Protein 5DWD (pdb70)

Sequence (438 aa):
VKLSGPMLPAVSGAAKSLVVLLHGYGSDGRDLIALGQFWRDSFPDTMFVAPNAPHVCGGNPFGYEWFPLDLERDRTLARLAGAETAHPVLDAFLADLWAQTGLGPADTILVGFSQGAMMALYTGLRLPEPLKAIIAFSGLIVAPEKLEAEIASKPPVLLIHGDLDDVVPVIGSETALPKLIDLGIDARLHISQGSGHTIAQDGLDTATAFLREILGLVPRTEPVKLSGPMLPAVSGAAKSLVVLLHGYGSDGRDLIALGQFWRDSFPDTMFVAPNAPHVCGGNPFGYEWFPLDLERDRTLARLAGAETAHPVLDAFLADLWAQTGLGPADTILVGFSQGAMMALYTGLRLPEPLKAIIAFSGLIVAPEKLEAEIASKPPVLLIHGDLDDVVPVIGSETALPKLIDLGIDARLHISQGSGHTIAQDGLDTATAFLREIL

InterPro domains:
  IPR003140 Phospholipase/carboxylesterase/thioesterase [PF02230] (18-217)
  IPR029058 Alpha/Beta hydrolase fold [G3DSA:3.40.50.1820] (1-219)
  IPR029058 Alpha/Beta hydrolase fold [SSF53474] (16-218)
  IPR050565 Acyl-protein thioesterase 1-2/Carboxylesterase-like [PTHR10655] (17-217)

CATH classification: 3.40.50.1820

Structure (mmCIF, N/CA/C/O backbone):
data_5DWD
#
_entry.id   5DWD
#
_cell.length_a   41.772
_cell.length_b   73.398
_cell.length_c   66.403
_cell.angle_alpha   90.00
_cell.angle_beta   102.37
_cell.angle_gamma   90.00
#
_symmetry.space_group_name_H-M   'P 1 21 1'
#
loop_
_entity.id
_entity.type
_entity.pdbx_description
1 polymer Esterase
2 non-polymer 2-(2-{2-[2-(2-METHOXY-ETHOXY)-ETHOXY]-ETHOXY}-ETHOXY)-ETHANOL
3 non-polymer GLYCEROL
4 water water
#
loop_
_atom_site.group_PDB
_atom_site.id
_atom_site.type_symbol
_atom_site.label_atom_id
_atom_site.label_alt_id
_atom_site.label_comp_id
_atom_site.label_asym_id
_atom_site.label_entity_id
_atom_site.label_seq_id
_atom_site.pdbx_PDB_ins_code
_atom_site.Cartn_x
_atom_site.Cartn_y
_atom_site.Cartn_z
_atom_site.occupancy
_atom_site.B_iso_or_equiv
_atom_site.auth_seq_id
_atom_site.auth_comp_id
_atom_site.auth_asym_id
_atom_site.auth_atom_id
_atom_site.pdbx_PDB_model_num
ATOM 1 N N . VAL A 1 26 ? 29.852 -5.432 -2.909 1.00 46.96 5 VAL A N 1
ATOM 2 C CA . VAL A 1 26 ? 29.630 -6.516 -1.877 1.00 50.91 5 VAL A CA 1
ATOM 3 C C . VAL A 1 26 ? 28.231 -7.151 -1.955 1.00 49.99 5 VAL A C 1
ATOM 4 O O . VAL A 1 26 ? 27.221 -6.410 -2.045 1.00 48.74 5 VAL A O 1
ATOM 6 N N . LYS A 1 27 ? 28.173 -8.492 -1.901 1.00 44.81 6 LYS A N 1
ATOM 7 C CA . LYS A 1 27 ? 26.900 -9.237 -1.924 1.00 42.50 6 LYS A CA 1
ATOM 8 C C . LYS A 1 27 ? 26.037 -9.030 -0.659 1.00 39.15 6 LYS A C 1
ATOM 9 O O . LYS A 1 27 ? 26.517 -9.211 0.434 1.00 36.49 6 LYS A O 1
ATOM 11 N N . LEU A 1 28 ? 24.762 -8.676 -0.798 1.00 29.88 7 LEU A N 1
ATOM 12 C CA . LEU A 1 28 ? 23.899 -8.609 0.352 1.00 26.86 7 LEU A CA 1
ATOM 13 C C . LEU A 1 28 ? 23.225 -9.910 0.549 1.00 27.83 7 LEU A C 1
ATOM 14 O O . LEU A 1 28 ? 23.093 -10.660 -0.377 1.00 30.19 7 LEU A O 1
ATOM 19 N N . SER A 1 29 ? 22.881 -10.235 1.762 1.00 28.98 8 SER A N 1
ATOM 20 C CA . SER A 1 29 ? 21.995 -11.313 1.970 1.00 32.67 8 SER A CA 1
ATOM 21 C C . SER A 1 29 ? 21.110 -11.027 3.149 1.00 27.67 8 SER A C 1
ATOM 22 O O . SER A 1 29 ? 21.242 -10.007 3.867 1.00 25.00 8 SER A O 1
ATOM 25 N N . GLY A 1 30 ? 20.130 -11.874 3.313 1.00 27.17 9 GLY A N 1
ATOM 26 C CA . GLY A 1 30 ? 19.182 -11.718 4.409 1.00 24.93 9 GLY A CA 1
ATOM 27 C C . GLY A 1 30 ? 18.067 -12.714 4.286 1.00 24.16 9 GLY A C 1
ATOM 28 O O . GLY A 1 30 ? 18.062 -13.480 3.329 1.00 27.57 9 GLY A O 1
ATOM 29 N N . PRO A 1 31 ? 17.124 -12.712 5.224 1.00 22.33 10 PRO A N 1
ATOM 30 C CA . PRO A 1 31 ? 16.027 -13.676 5.136 1.00 21.82 10 PRO A CA 1
ATOM 31 C C . PRO A 1 31 ? 15.137 -13.568 3.940 1.00 23.72 10 PRO A C 1
ATOM 32 O O . PRO A 1 31 ? 14.986 -12.543 3.316 1.00 22.32 10 PRO A O 1
ATOM 36 N N . MET A 1 32 ? 14.633 -14.723 3.543 1.00 24.47 11 MET A N 1
ATOM 37 C CA . MET A 1 32 ? 13.743 -14.753 2.460 1.00 25.87 11 MET A CA 1
ATOM 38 C C . MET A 1 32 ? 12.644 -15.774 2.762 1.00 28.15 11 MET A C 1
ATOM 39 O O . MET A 1 32 ? 12.827 -16.737 3.577 1.00 29.14 11 MET A O 1
ATOM 44 N N . LEU A 1 33 ? 11.512 -15.545 2.114 1.00 24.35 12 LEU A N 1
ATOM 45 C CA . LEU A 1 33 ? 10.327 -16.405 2.174 1.00 21.98 12 LEU A CA 1
ATOM 46 C C . LEU A 1 33 ? 9.982 -16.785 0.729 1.00 23.88 12 LEU A C 1
ATOM 47 O O . LEU A 1 33 ? 9.607 -15.969 -0.093 1.00 22.07 12 LEU A O 1
ATOM 52 N N . PRO A 1 34 ? 10.072 -18.095 0.406 1.00 23.77 13 PRO A N 1
ATOM 53 C CA . PRO A 1 34 ? 9.711 -18.457 -0.957 1.00 24.31 13 PRO A CA 1
ATOM 54 C C . PRO A 1 34 ? 8.197 -18.341 -1.212 1.00 19.87 13 PRO A C 1
ATOM 55 O O . PRO A 1 34 ? 7.458 -18.302 -0.259 1.00 23.70 13 PRO A O 1
ATOM 59 N N . ALA A 1 35 ? 7.802 -18.277 -2.477 1.00 22.73 14 ALA A N 1
ATOM 60 C CA . ALA A 1 35 ? 6.398 -18.157 -2.793 1.00 22.90 14 ALA A CA 1
ATOM 61 C C . ALA A 1 35 ? 5.651 -19.397 -2.197 1.00 27.33 14 ALA A C 1
ATOM 62 O O . ALA A 1 35 ? 6.198 -20.516 -2.207 1.00 29.67 14 ALA A O 1
ATOM 64 N N . VAL A 1 36 ? 4.456 -19.164 -1.698 1.00 25.08 15 VAL A N 1
ATOM 65 C CA . VAL A 1 36 ? 3.638 -20.230 -1.070 1.00 29.55 15 VAL A CA 1
ATOM 66 C C . VAL A 1 36 ? 3.435 -21.362 -2.097 1.00 33.18 15 VAL A C 1
ATOM 67 O O . VAL A 1 36 ? 3.416 -22.569 -1.740 1.00 35.14 15 VAL A O 1
ATOM 71 N N . SER A 1 37 ? 3.313 -20.963 -3.349 1.00 28.93 16 SER A N 1
ATOM 72 C CA . SER A 1 37 ? 3.055 -21.856 -4.480 1.00 32.59 16 SER A CA 1
ATOM 73 C C . SER A 1 37 ? 4.252 -22.503 -5.140 1.00 36.68 16 SER A C 1
ATOM 74 O O . SER A 1 37 ? 4.102 -23.097 -6.213 1.00 38.94 16 SER A O 1
ATOM 77 N N . GLY A 1 38 ? 5.444 -22.276 -4.604 1.00 33.83 17 GLY A N 1
ATOM 78 C CA . GL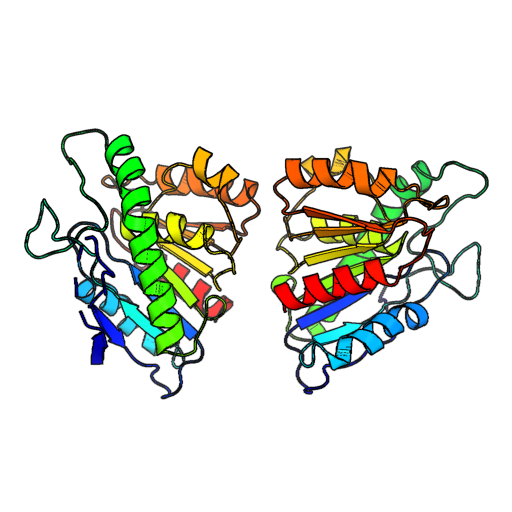Y A 1 38 ? 6.603 -22.990 -5.039 1.00 34.10 17 GLY A CA 1
ATOM 79 C C . GLY A 1 38 ? 7.287 -22.471 -6.258 1.00 34.80 17 GLY A C 1
ATOM 80 O O . GLY A 1 38 ? 8.323 -22.951 -6.587 1.00 46.41 17 GLY A O 1
ATOM 81 N N . ALA A 1 39 ? 6.727 -21.501 -6.958 1.00 38.63 18 ALA A N 1
ATOM 82 C CA . ALA A 1 39 ? 7.330 -20.984 -8.184 1.00 40.91 18 ALA A CA 1
ATOM 83 C C . ALA A 1 39 ? 7.010 -19.498 -8.185 1.00 37.83 18 ALA A C 1
ATOM 84 O O . ALA A 1 39 ? 5.890 -19.139 -8.541 1.00 38.14 18 ALA A O 1
ATOM 86 N N . ALA A 1 40 ? 7.939 -18.629 -7.763 1.00 31.69 19 ALA A N 1
ATOM 87 C CA . ALA A 1 40 ? 7.549 -17.184 -7.731 1.00 26.85 19 ALA A CA 1
ATOM 88 C C . ALA A 1 40 ? 7.310 -16.601 -9.085 1.00 24.66 19 ALA A C 1
ATOM 89 O O . ALA A 1 40 ? 8.167 -16.749 -9.996 1.00 27.66 19 ALA A O 1
ATOM 91 N N . LYS A 1 41 ? 6.198 -15.869 -9.224 1.00 22.04 20 LYS A N 1
ATOM 92 C CA . LYS A 1 41 ? 5.884 -15.078 -10.357 1.00 24.28 20 LYS A CA 1
ATOM 93 C C . LYS A 1 41 ? 6.118 -13.571 -10.105 1.00 21.56 20 LYS A C 1
ATOM 94 O O . LYS A 1 41 ? 6.221 -12.780 -11.031 1.00 24.88 20 LYS A O 1
ATOM 100 N N . SER A 1 42 ? 6.275 -13.206 -8.839 1.00 21.81 21 SER A N 1
ATOM 101 C CA . SER A 1 42 ? 6.530 -11.791 -8.481 1.00 21.36 21 SER A CA 1
ATOM 102 C C . SER A 1 42 ? 7.482 -11.789 -7.278 1.00 17.81 21 SER A C 1
ATOM 103 O O . SER A 1 42 ? 7.626 -12.814 -6.579 1.00 18.68 21 SER A O 1
ATOM 106 N N . LEU A 1 43 ? 8.051 -10.616 -6.980 1.00 17.02 22 LEU A N 1
ATOM 107 C CA . LEU A 1 43 ? 9.060 -10.457 -5.948 1.00 16.78 22 LEU A CA 1
ATOM 108 C C . LEU A 1 43 ? 8.781 -9.149 -5.181 1.00 16.58 22 LEU A C 1
ATOM 109 O O . LEU A 1 43 ? 8.585 -8.079 -5.807 1.00 18.22 22 LEU A O 1
ATOM 114 N N . VAL A 1 44 ? 8.856 -9.238 -3.864 1.00 16.06 23 VAL A N 1
ATOM 115 C CA . VAL A 1 44 ? 8.782 -8.063 -3.007 1.00 16.86 23 VAL A CA 1
ATOM 116 C C . VAL A 1 44 ? 10.117 -8.042 -2.247 1.00 16.78 23 VAL A C 1
ATOM 117 O O . VAL A 1 44 ? 10.445 -8.997 -1.498 1.00 16.47 23 VAL A O 1
ATOM 121 N N . VAL A 1 45 ? 10.871 -6.926 -2.429 1.00 16.59 24 VAL A N 1
ATOM 122 C CA . VAL A 1 45 ? 12.113 -6.716 -1.741 1.00 15.78 24 VAL A CA 1
ATOM 123 C C . VAL A 1 45 ? 11.887 -5.707 -0.640 1.00 17.45 24 VAL A C 1
ATOM 124 O O . VAL A 1 45 ? 11.433 -4.612 -0.954 1.00 16.96 24 VAL A O 1
ATOM 128 N N . LEU A 1 46 ? 12.140 -6.100 0.603 1.00 16.31 25 LEU A N 1
ATOM 129 C CA . LEU A 1 46 ? 11.838 -5.268 1.768 1.00 15.90 25 LEU A CA 1
ATOM 130 C C . LEU A 1 46 ? 13.168 -4.664 2.296 1.00 16.67 25 LEU A C 1
ATOM 131 O O . LEU A 1 46 ? 14.093 -5.409 2.552 1.00 17.88 25 LEU A O 1
ATOM 136 N N . LEU A 1 47 ? 13.225 -3.325 2.485 1.00 13.77 26 LEU A N 1
ATOM 137 C CA . LEU A 1 47 ? 14.487 -2.626 2.854 1.00 14.07 26 LEU A CA 1
ATOM 138 C C . LEU A 1 47 ? 14.316 -1.954 4.186 1.00 13.14 26 LEU A C 1
ATOM 139 O O . LEU A 1 47 ? 13.460 -1.023 4.320 1.00 13.30 26 LEU A O 1
ATOM 144 N N . HIS A 1 48 ? 15.090 -2.393 5.159 1.00 12.94 27 HIS A N 1
ATOM 145 C CA . HIS A 1 48 ? 14.962 -1.998 6.553 1.00 14.47 27 HIS A CA 1
ATOM 146 C C . HIS A 1 48 ? 15.523 -0.590 6.746 1.00 13.94 27 HIS A C 1
ATOM 147 O O . HIS A 1 48 ? 16.266 -0.031 5.912 1.00 15.07 27 HIS A O 1
ATOM 154 N N . GLY A 1 49 ? 15.237 -0.041 7.922 1.00 14.71 28 GLY A N 1
ATOM 155 C CA . GLY A 1 49 ? 15.752 1.258 8.268 1.00 14.00 28 GLY A CA 1
ATOM 156 C C . GLY A 1 49 ? 17.028 1.253 9.088 1.00 13.21 28 GLY A C 1
ATOM 157 O O . GLY A 1 49 ? 17.596 0.213 9.348 1.00 14.08 28 GLY A O 1
ATOM 158 N N . TYR A 1 50 ? 17.550 2.425 9.372 1.00 13.02 29 TYR A N 1
ATOM 159 C CA . TYR A 1 50 ? 18.795 2.564 10.127 1.00 15.64 29 TYR A CA 1
ATOM 160 C C . TYR A 1 50 ? 18.717 1.891 11.503 1.00 13.40 29 TYR A C 1
ATOM 161 O O . TYR A 1 50 ? 17.808 2.151 12.286 1.00 15.25 29 TYR A O 1
ATOM 170 N N . GLY A 1 51 ? 19.677 0.987 11.744 1.00 13.37 30 GLY A N 1
ATOM 171 C CA . GLY A 1 51 ? 19.739 0.243 12.959 1.00 13.80 30 GLY A CA 1
ATOM 172 C C . GLY A 1 51 ? 18.902 -0.998 13.075 1.00 12.73 30 GLY A C 1
ATOM 173 O O . GLY A 1 51 ? 18.893 -1.625 14.117 1.00 15.11 30 GLY A O 1
ATOM 174 N N . SER A 1 52 ? 18.151 -1.310 12.020 1.00 12.83 31 SER A N 1
ATOM 175 C CA . SER A 1 52 ? 17.305 -2.500 11.911 1.00 15.15 31 SER A CA 1
ATOM 176 C C . SER A 1 52 ? 18.014 -3.556 11.111 1.00 15.99 31 SER A C 1
ATOM 177 O O . SER A 1 52 ? 19.218 -3.507 10.980 1.00 16.54 31 SER A O 1
ATOM 180 N N . ASP A 1 53 ? 17.293 -4.551 10.617 1.00 16.77 32 ASP A N 1
ATOM 181 C CA . ASP A 1 53 ? 17.906 -5.622 9.858 1.00 15.52 32 ASP A CA 1
ATOM 182 C C . ASP A 1 53 ? 16.820 -6.310 9.026 1.00 15.33 32 ASP A C 1
ATOM 183 O O . ASP A 1 53 ? 15.635 -5.943 9.129 1.00 16.08 32 ASP A O 1
ATOM 188 N N . GLY A 1 54 ? 17.243 -7.261 8.199 1.00 16.51 33 GLY A N 1
ATOM 189 C CA . GLY A 1 54 ? 16.269 -7.955 7.368 1.00 15.50 33 GLY A CA 1
ATOM 190 C C . GLY A 1 54 ? 15.307 -8.817 8.145 1.00 16.27 33 GLY A C 1
ATOM 191 O O . GLY A 1 54 ? 14.175 -8.955 7.744 1.00 17.32 33 GLY A O 1
ATOM 192 N N . ARG A 1 55 ? 15.731 -9.392 9.269 1.00 17.00 34 ARG A N 1
ATOM 193 C CA . ARG A 1 55 ? 14.852 -10.206 10.097 1.00 20.51 34 ARG A CA 1
ATOM 194 C C . ARG A 1 55 ? 13.685 -9.394 10.560 1.00 18.46 34 ARG A C 1
ATOM 195 O O . ARG A 1 55 ? 12.534 -9.882 10.602 1.00 19.88 34 ARG A O 1
ATOM 203 N N . ASP A 1 56 ? 13.898 -8.101 10.844 1.00 16.86 35 ASP A N 1
ATOM 204 C CA . ASP A 1 56 ? 12.790 -7.267 11.259 1.00 16.92 35 ASP A CA 1
ATOM 205 C C . ASP A 1 56 ? 11.739 -7.139 10.132 1.00 19.07 35 ASP A C 1
ATOM 206 O O . ASP A 1 56 ? 10.560 -7.206 10.375 1.00 21.58 35 ASP A O 1
ATOM 211 N N . LEU A 1 57 ? 12.210 -6.898 8.938 1.00 17.52 36 LEU A N 1
ATOM 212 C CA . LEU A 1 57 ? 11.326 -6.547 7.808 1.00 19.92 36 LEU A CA 1
ATOM 213 C C . LEU A 1 57 ? 10.658 -7.742 7.209 1.00 22.71 36 LEU A C 1
ATOM 214 O O . LEU A 1 57 ? 9.582 -7.589 6.585 1.00 23.96 36 LEU A O 1
ATOM 219 N N . ILE A 1 58 ? 11.289 -8.918 7.348 1.00 22.08 37 ILE A N 1
ATOM 220 C CA . ILE A 1 58 ? 10.705 -10.127 6.730 1.00 23.10 37 ILE A CA 1
ATOM 221 C C . ILE A 1 58 ? 9.364 -10.469 7.442 1.00 27.43 37 ILE A C 1
ATOM 222 O O . ILE A 1 58 ? 8.494 -11.211 6.828 1.00 25.15 37 ILE A O 1
ATOM 227 N N . ALA A 1 59 ? 9.092 -9.905 8.636 1.00 25.19 38 ALA A N 1
ATOM 228 C CA . ALA A 1 59 ? 7.743 -10.019 9.243 1.00 26.26 38 ALA A CA 1
ATOM 229 C C . ALA A 1 59 ? 6.605 -9.411 8.404 1.00 24.44 38 ALA A C 1
ATOM 230 O O . ALA A 1 59 ? 5.493 -9.879 8.451 1.00 25.43 38 ALA A O 1
ATOM 232 N N . LEU A 1 60 ? 6.888 -8.377 7.632 1.00 24.25 39 LEU A N 1
ATOM 233 C CA . LEU A 1 60 ? 5.908 -7.865 6.705 1.00 24.15 39 LEU A CA 1
ATOM 234 C C . LEU A 1 60 ? 5.645 -8.941 5.641 1.00 23.50 39 LEU A C 1
ATOM 235 O O . LEU A 1 60 ? 4.510 -9.120 5.162 1.00 24.23 39 LEU A O 1
ATOM 240 N N . GLY A 1 61 ? 6.689 -9.607 5.200 1.00 21.54 40 GLY A N 1
ATOM 241 C CA . GLY A 1 61 ? 6.595 -10.665 4.266 1.00 23.86 40 GLY A CA 1
ATOM 242 C C . GLY A 1 61 ? 5.771 -11.818 4.793 1.00 24.27 40 GLY A C 1
ATOM 243 O O . GLY A 1 61 ? 4.939 -12.344 4.047 1.00 27.12 40 GLY A O 1
ATOM 244 N N . GLN A 1 62 ? 6.000 -12.203 6.042 1.00 23.68 41 GLN A N 1
ATOM 245 C CA . GLN A 1 62 ? 5.231 -13.257 6.680 1.00 28.24 41 GLN A CA 1
ATOM 246 C C . GLN A 1 62 ? 3.755 -12.880 6.700 1.00 31.19 41 GLN A C 1
ATOM 247 O O . GLN A 1 62 ? 2.877 -13.768 6.593 1.00 34.75 41 GLN A O 1
ATOM 253 N N . PHE A 1 63 ? 3.468 -11.603 6.915 1.00 26.36 42 PHE A N 1
ATOM 254 C CA . PHE A 1 63 ? 2.071 -11.070 6.984 1.00 29.03 42 PHE A CA 1
ATOM 255 C C . PHE A 1 63 ? 1.382 -11.157 5.618 1.00 28.90 42 PHE A C 1
ATOM 256 O O . PHE A 1 63 ? 0.245 -11.630 5.451 1.00 34.89 42 PHE A O 1
ATOM 264 N N . TRP A 1 64 ? 2.076 -10.702 4.607 1.00 23.06 43 TRP A N 1
ATOM 265 C CA . TRP A 1 64 ? 1.537 -10.659 3.252 1.00 23.86 43 TRP A CA 1
ATOM 266 C C . TRP A 1 64 ? 1.523 -12.024 2.513 1.00 24.11 43 TRP A C 1
ATOM 267 O O . TRP A 1 64 ? 0.780 -12.172 1.551 1.00 26.33 43 TRP A O 1
ATOM 278 N N . ARG A 1 65 ? 2.412 -12.948 2.852 1.00 24.02 44 ARG A N 1
ATOM 279 C CA . ARG A 1 65 ? 2.593 -14.136 1.986 1.00 26.46 44 ARG A CA 1
ATOM 280 C C . ARG A 1 65 ? 1.305 -14.962 1.844 1.00 25.07 44 ARG A C 1
ATOM 281 O O . ARG A 1 65 ? 1.082 -15.501 0.757 1.00 24.75 44 ARG A O 1
ATOM 289 N N . ASP A 1 66 ? 0.491 -14.958 2.906 1.00 28.55 45 ASP A N 1
ATOM 290 C CA . ASP A 1 66 ? -0.838 -15.575 2.910 1.00 34.11 45 ASP A CA 1
ATOM 291 C C . ASP A 1 66 ? -1.765 -14.987 1.869 1.00 33.06 45 ASP A C 1
ATOM 292 O O . ASP A 1 66 ? -2.559 -15.722 1.285 1.00 38.78 45 ASP A O 1
ATOM 297 N N . SER A 1 67 ? -1.614 -13.705 1.570 1.00 26.16 46 SER A N 1
ATOM 298 C CA . SER A 1 67 ? -2.453 -13.083 0.608 1.00 22.87 46 SER A CA 1
ATOM 299 C C . SER A 1 67 ? -1.950 -13.144 -0.841 1.00 22.03 46 SER A C 1
ATOM 300 O O . SER A 1 67 ? -2.744 -12.957 -1.776 1.00 20.79 46 SER A O 1
ATOM 303 N N . PHE A 1 68 ? -0.642 -13.370 -1.058 1.00 19.42 47 PHE A N 1
ATOM 304 C CA . PHE A 1 68 ? 0.004 -13.224 -2.340 1.00 18.94 47 PHE A CA 1
ATOM 305 C C . PHE A 1 68 ? 0.832 -14.449 -2.531 1.00 22.77 47 PHE A C 1
ATOM 306 O O . PHE A 1 68 ? 2.028 -14.463 -2.399 1.00 22.11 47 PHE A O 1
ATOM 314 N N . PRO A 1 69 ? 0.159 -15.588 -2.819 1.00 22.89 48 PRO A N 1
ATOM 315 C CA . PRO A 1 69 ? 0.879 -16.858 -2.846 1.00 23.83 48 PRO A CA 1
ATOM 316 C C . PRO A 1 69 ? 1.857 -17.119 -3.915 1.00 22.61 48 PRO A C 1
ATOM 317 O O . PRO A 1 69 ? 2.600 -18.055 -3.747 1.00 25.97 48 PRO A O 1
ATOM 321 N N . ASP A 1 70 ? 1.940 -16.309 -4.947 1.00 21.51 49 ASP A N 1
ATOM 322 C CA . ASP A 1 70 ? 2.934 -16.430 -5.994 1.00 23.56 49 ASP A CA 1
ATOM 323 C C . ASP A 1 70 ? 4.079 -15.456 -5.843 1.00 20.96 49 ASP A C 1
ATOM 324 O O . ASP A 1 70 ? 4.901 -15.307 -6.745 1.00 24.24 49 ASP A O 1
ATOM 329 N N . THR A 1 71 ? 4.081 -14.774 -4.714 1.00 21.27 50 THR A N 1
ATOM 330 C CA . THR A 1 71 ? 5.117 -13.776 -4.433 1.00 20.50 50 THR A CA 1
ATOM 331 C C . THR A 1 71 ? 6.211 -14.298 -3.486 1.00 16.99 50 THR A C 1
ATOM 332 O O . THR A 1 71 ? 5.934 -14.836 -2.429 1.00 20.15 50 THR A O 1
ATOM 336 N N . MET A 1 72 ? 7.467 -14.091 -3.902 1.00 19.22 51 MET A N 1
ATOM 337 C CA . MET A 1 72 ? 8.652 -14.320 -3.030 1.00 18.81 51 MET A CA 1
ATOM 338 C C . MET A 1 72 ? 9.022 -12.998 -2.306 1.00 17.42 51 MET A C 1
ATOM 339 O O . MET A 1 72 ? 8.906 -11.965 -2.934 1.00 18.83 51 MET A O 1
ATOM 344 N N . PHE A 1 73 ? 9.419 -13.118 -1.031 1.00 18.59 52 PHE A N 1
ATOM 345 C CA . PHE A 1 73 ? 9.750 -11.935 -0.207 1.00 19.21 52 PHE A CA 1
ATOM 346 C C . PHE A 1 73 ? 11.173 -12.117 0.201 1.00 20.91 52 PHE A C 1
ATOM 347 O O . PHE A 1 73 ? 11.590 -13.210 0.608 1.00 21.92 52 PHE A O 1
ATOM 355 N N . VAL A 1 74 ? 11.922 -11.025 0.092 1.00 18.14 53 VAL A N 1
ATOM 356 C CA . VAL A 1 74 ? 13.335 -11.088 0.526 1.00 19.55 53 VAL A CA 1
ATOM 357 C C . VAL A 1 74 ? 13.670 -9.763 1.247 1.00 18.86 53 VAL A C 1
ATOM 358 O O . VAL A 1 74 ? 13.197 -8.706 0.791 1.00 16.71 53 VAL A O 1
ATOM 362 N N . ALA A 1 75 ? 14.430 -9.865 2.329 1.00 16.88 54 ALA A N 1
ATOM 363 C CA . ALA A 1 75 ? 14.733 -8.673 3.173 1.00 15.20 54 ALA A CA 1
ATOM 364 C C . ALA A 1 75 ? 16.254 -8.632 3.426 1.00 16.18 54 ALA A C 1
ATOM 365 O O . ALA A 1 75 ? 16.697 -9.222 4.388 1.00 17.52 54 ALA A O 1
ATOM 367 N N . PRO A 1 76 ? 17.022 -7.981 2.524 1.00 16.68 55 PRO A N 1
ATOM 368 C CA . PRO A 1 76 ? 18.502 -8.015 2.696 1.00 18.11 55 PRO A CA 1
ATOM 369 C C . PRO A 1 76 ? 18.888 -7.236 3.901 1.00 20.49 55 PRO A C 1
ATOM 370 O O . PRO A 1 76 ? 18.259 -6.177 4.187 1.00 18.30 55 PRO A O 1
ATOM 374 N N . ASN A 1 77 ? 19.973 -7.665 4.558 1.00 18.14 56 ASN A N 1
ATOM 375 C CA . ASN A 1 77 ? 20.613 -6.763 5.545 1.00 18.39 56 ASN A CA 1
ATOM 376 C C . ASN A 1 77 ? 21.437 -5.729 4.752 1.00 16.86 56 ASN A C 1
ATOM 377 O O . ASN A 1 77 ? 22.140 -6.022 3.701 1.00 19.91 56 ASN A O 1
ATOM 382 N N . ALA A 1 78 ? 21.397 -4.506 5.245 1.00 17.58 57 ALA A N 1
ATOM 383 C CA . ALA A 1 78 ? 22.126 -3.399 4.631 1.00 18.76 57 ALA A CA 1
ATOM 384 C C . ALA A 1 78 ? 23.629 -3.701 4.744 1.00 19.66 57 ALA A C 1
ATOM 385 O O . ALA A 1 78 ? 24.069 -4.533 5.588 1.00 20.71 57 ALA A O 1
ATOM 387 N N . PRO A 1 79 ? 24.413 -3.016 3.915 1.00 19.89 58 PRO A N 1
ATOM 388 C CA . PRO A 1 79 ? 25.785 -3.521 3.775 1.00 22.80 58 PRO A CA 1
ATOM 389 C C . PRO A 1 79 ? 26.764 -3.267 4.950 1.00 23.31 58 PRO A C 1
ATOM 390 O O . PRO A 1 79 ? 27.855 -3.856 4.985 1.00 28.18 58 PRO A O 1
ATOM 394 N N . HIS A 1 80 ? 26.433 -2.367 5.863 1.00 19.21 59 HIS A N 1
ATOM 395 C CA . HIS A 1 80 ? 27.391 -2.013 6.934 1.00 19.69 59 HIS A CA 1
ATOM 396 C C . HIS A 1 80 ? 26.781 -2.183 8.291 1.00 20.42 59 HIS A C 1
ATOM 397 O O . HIS A 1 80 ? 25.595 -1.919 8.432 1.00 18.41 59 HIS A O 1
ATOM 404 N N . VAL A 1 81 ? 27.601 -2.529 9.293 1.00 18.72 60 VAL A N 1
ATOM 405 C CA . VAL A 1 81 ? 27.135 -2.452 10.667 1.00 19.86 60 VAL A CA 1
ATOM 406 C C . VAL A 1 81 ? 26.700 -1.023 10.997 1.00 16.81 60 VAL A C 1
ATOM 407 O O . VAL A 1 81 ? 27.361 0.002 10.655 1.00 18.01 60 VAL A O 1
ATOM 411 N N . CYS A 1 82 ? 25.564 -0.879 11.665 1.00 14.99 61 CYS A N 1
ATOM 412 C CA . CYS A 1 82 ? 25.044 0.415 12.082 1.00 14.99 61 CYS A CA 1
ATOM 413 C C . CYS A 1 82 ? 25.948 1.089 13.169 1.00 15.14 61 CYS A C 1
ATOM 414 O O . CYS A 1 82 ? 26.163 0.520 14.244 1.00 15.67 61 CYS A O 1
ATOM 417 N N . GLY A 1 83 ? 26.437 2.300 12.849 1.00 16.13 62 GLY A N 1
ATOM 418 C CA . GLY A 1 83 ? 27.257 3.010 13.827 1.00 16.95 62 GLY A CA 1
ATOM 419 C C . GLY A 1 83 ? 26.655 3.195 15.196 1.00 16.86 62 GLY A C 1
ATOM 420 O O . GLY A 1 83 ? 27.378 3.169 16.204 1.00 20.24 62 GLY A O 1
ATOM 421 N N . GLY A 1 84 ? 25.343 3.426 15.254 1.00 16.01 63 GLY A N 1
ATOM 422 C CA . GLY A 1 84 ? 24.584 3.628 16.485 1.00 16.35 63 GLY A CA 1
ATOM 423 C C . GLY A 1 84 ? 24.041 2.384 17.169 1.00 16.25 63 GLY A C 1
ATOM 424 O O . GLY A 1 84 ? 23.654 2.471 18.328 1.00 20.06 63 GLY A O 1
ATOM 425 N N . ASN A 1 85 ? 23.988 1.258 16.463 1.00 16.12 64 ASN A N 1
ATOM 426 C CA . ASN A 1 85 ? 23.445 0.021 17.022 1.00 16.81 64 ASN A CA 1
ATOM 427 C C . ASN A 1 85 ? 24.224 -1.147 16.433 1.00 14.94 64 ASN A C 1
ATOM 428 O O . ASN A 1 85 ? 23.965 -1.583 15.295 1.00 15.91 64 ASN A O 1
ATOM 433 N N . PRO A 1 86 ? 25.220 -1.652 17.172 1.00 15.38 65 PRO A N 1
ATOM 434 C CA . PRO A 1 86 ? 26.076 -2.685 16.553 1.00 14.91 65 PRO A CA 1
ATOM 435 C C . PRO A 1 86 ? 25.371 -3.992 16.298 1.00 17.25 65 PRO A C 1
ATOM 436 O O . PRO A 1 86 ? 25.902 -4.840 15.608 1.00 18.26 65 PRO A O 1
ATOM 440 N N . PHE A 1 87 ? 24.121 -4.132 16.750 1.00 15.10 66 PHE A N 1
ATOM 441 C CA . PHE A 1 87 ? 23.367 -5.333 16.438 1.00 15.85 66 PHE A CA 1
ATOM 442 C C . PHE A 1 87 ? 22.561 -5.220 15.174 1.00 17.40 66 PHE A C 1
ATOM 443 O O . PHE A 1 87 ? 21.910 -6.207 14.774 1.00 20.98 66 PHE A O 1
ATOM 451 N N . GLY A 1 88 ? 22.551 -4.045 14.544 1.00 15.69 67 GLY A N 1
ATOM 452 C CA . GLY A 1 88 ? 21.840 -3.803 13.306 1.00 16.30 67 GLY A CA 1
ATOM 453 C C . GLY A 1 8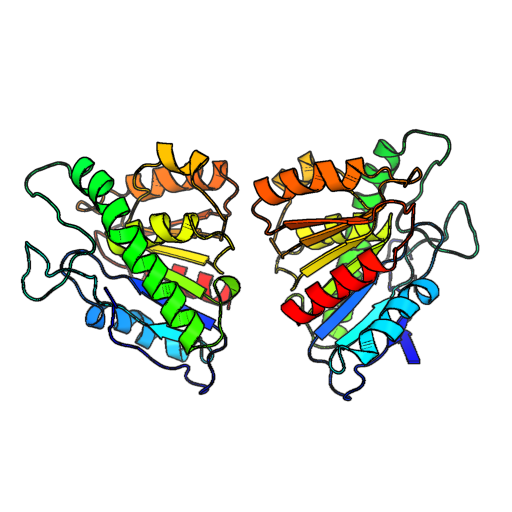8 ? 22.730 -3.216 12.216 1.00 15.58 67 GLY A C 1
ATOM 454 O O . GLY A 1 88 ? 23.958 -3.273 12.326 1.00 15.62 67 GLY A O 1
ATOM 455 N N . TYR A 1 89 ? 22.086 -2.775 11.122 1.00 14.17 68 TYR A N 1
ATOM 456 C CA . TYR A 1 89 ? 22.793 -2.412 9.923 1.00 15.02 68 TYR A CA 1
ATOM 457 C C . TYR A 1 89 ? 22.357 -1.038 9.456 1.00 16.64 68 TYR A C 1
ATOM 458 O O . TYR A 1 89 ? 21.326 -0.524 9.876 1.00 15.88 68 TYR A O 1
ATOM 467 N N . GLU A 1 90 ? 23.198 -0.451 8.627 1.00 15.72 69 GLU A N 1
ATOM 468 C CA . GLU A 1 90 ? 22.899 0.841 7.989 1.00 15.66 69 GLU A CA 1
ATOM 469 C C . GLU A 1 90 ? 23.166 0.769 6.487 1.00 16.81 69 GLU A C 1
ATOM 470 O O . GLU A 1 90 ? 24.137 0.121 6.038 1.00 16.44 69 GLU A O 1
ATOM 476 N N . TRP A 1 91 ? 22.327 1.434 5.694 1.00 16.93 70 TRP A N 1
ATOM 477 C CA . TRP A 1 91 ? 22.579 1.636 4.249 1.00 16.74 70 TRP A CA 1
ATOM 478 C C . TRP A 1 91 ? 23.710 2.630 4.072 1.00 17.39 70 TRP A C 1
ATOM 479 O O . TRP A 1 91 ? 24.563 2.474 3.175 1.00 20.40 70 TRP A O 1
ATOM 490 N N . PHE A 1 92 ? 23.751 3.587 4.967 1.00 17.94 71 PHE A N 1
ATOM 491 C CA . PHE A 1 92 ? 24.794 4.576 4.990 1.00 20.75 71 PHE A CA 1
ATOM 492 C C . PHE A 1 92 ? 24.863 5.233 6.347 1.00 21.26 71 PHE A C 1
ATOM 493 O O . PHE A 1 92 ? 23.919 5.129 7.162 1.00 18.40 71 PHE A O 1
ATOM 501 N N . PRO A 1 93 ? 26.025 5.828 6.658 1.00 18.83 72 PRO A N 1
ATOM 502 C CA . PRO A 1 93 ? 26.168 6.351 8.003 1.00 20.30 72 PRO A CA 1
ATOM 503 C C . PRO A 1 93 ? 25.454 7.671 8.256 1.00 21.73 72 PRO A C 1
ATOM 504 O O . PRO A 1 93 ? 25.164 8.410 7.335 1.00 24.35 72 PRO A O 1
ATOM 508 N N . LEU A 1 94 ? 25.141 7.899 9.511 1.00 22.36 73 LEU A N 1
ATOM 509 C CA . LEU A 1 94 ? 24.491 9.115 9.978 1.00 22.64 73 LEU A CA 1
ATOM 510 C C . LEU A 1 94 ? 25.248 9.754 11.150 1.00 26.25 73 LEU A C 1
ATOM 511 O O . LEU A 1 94 ? 25.799 9.054 11.981 1.00 25.39 73 LEU A O 1
ATOM 516 N N . ASP A 1 95 ? 25.212 11.090 11.210 1.00 29.99 74 ASP A N 1
ATOM 517 C CA . ASP A 1 95 ? 25.704 11.860 12.361 1.00 29.07 74 ASP A CA 1
ATOM 518 C C . ASP A 1 95 ? 24.516 12.341 13.172 1.00 29.67 74 ASP A C 1
ATOM 519 O O . ASP A 1 95 ? 23.568 12.895 12.657 1.00 27.99 74 ASP A O 1
ATOM 524 N N . LEU A 1 96 ? 24.595 12.137 14.480 1.00 40.48 75 LEU A N 1
ATOM 525 C CA . LEU A 1 96 ? 23.595 12.637 15.447 1.00 42.96 75 LEU A CA 1
ATOM 526 C C . LEU A 1 96 ? 23.743 14.090 15.929 1.00 40.49 75 LEU A C 1
ATOM 527 O O . LEU A 1 96 ? 24.786 14.751 15.764 1.00 40.24 75 LEU A O 1
ATOM 532 N N . GLU A 1 97 ? 22.657 14.568 16.527 1.00 37.95 76 GLU A N 1
ATOM 533 C CA . GLU A 1 97 ? 22.471 15.969 16.987 1.00 43.55 76 GLU A CA 1
ATOM 534 C C . GLU A 1 97 ? 22.636 16.969 15.833 1.00 44.86 76 GLU A C 1
ATOM 535 O O . GLU A 1 97 ? 23.053 18.118 16.021 1.00 60.46 76 GLU A O 1
ATOM 537 N N . ARG A 1 98 ? 22.265 16.515 14.641 1.00 44.81 77 ARG A N 1
ATOM 538 C CA . ARG A 1 98 ? 22.322 17.300 13.424 1.00 39.69 77 ARG A CA 1
ATOM 539 C C . ARG A 1 98 ? 21.060 16.985 12.676 1.00 38.76 77 ARG A C 1
ATOM 540 O O . ARG A 1 98 ? 20.556 15.857 12.784 1.00 39.44 77 ARG A O 1
ATOM 548 N N . ASP A 1 99 ? 20.565 17.996 11.956 1.00 34.85 78 ASP A N 1
ATOM 549 C CA . ASP A 1 99 ? 19.748 17.838 10.748 1.00 32.52 78 ASP A CA 1
ATOM 550 C C . ASP A 1 99 ? 20.533 16.946 9.811 1.00 34.56 78 ASP A C 1
ATOM 551 O O . ASP A 1 99 ? 21.690 17.215 9.526 1.00 31.40 78 ASP A O 1
ATOM 556 N N . ARG A 1 100 ? 19.921 15.849 9.335 1.00 27.16 79 ARG A N 1
ATOM 557 C CA . ARG A 1 100 ? 20.695 14.822 8.645 1.00 27.68 79 ARG A CA 1
ATOM 558 C C . ARG A 1 100 ? 20.717 14.948 7.123 1.00 27.79 79 ARG A C 1
ATOM 559 O O . ARG A 1 100 ? 21.149 14.022 6.377 1.00 24.12 79 ARG A O 1
ATOM 567 N N . THR A 1 101 ? 20.310 16.124 6.639 1.00 29.39 80 THR A N 1
ATOM 568 C CA . THR A 1 101 ? 20.213 16.358 5.186 1.00 30.05 80 THR A CA 1
ATOM 569 C C . THR A 1 101 ? 21.486 15.954 4.493 1.00 26.75 80 THR A C 1
ATOM 570 O O . THR A 1 101 ? 21.416 15.338 3.466 1.00 28.78 80 THR A O 1
ATOM 574 N N . LEU A 1 102 ? 22.667 16.323 5.008 1.00 27.39 81 LEU A N 1
ATOM 575 C CA . LEU A 1 102 ? 23.921 16.135 4.199 1.00 27.56 81 LEU A CA 1
ATOM 576 C C . LEU A 1 102 ? 24.420 14.708 4.227 1.00 27.10 81 LEU A C 1
ATOM 577 O O . LEU A 1 102 ? 24.960 14.211 3.232 1.00 29.70 81 LEU A O 1
ATOM 582 N N . ALA A 1 103 ? 24.208 14.036 5.364 1.00 27.66 82 ALA A N 1
ATOM 583 C CA . ALA A 1 103 ? 24.536 12.601 5.483 1.00 27.35 82 ALA A CA 1
ATOM 584 C C . ALA A 1 103 ? 23.719 11.782 4.490 1.00 25.36 82 ALA A C 1
ATOM 585 O O . ALA A 1 103 ? 24.254 10.888 3.874 1.00 25.18 82 ALA A O 1
ATOM 587 N N . ARG A 1 104 ? 22.453 12.164 4.291 1.00 26.19 83 ARG A N 1
ATOM 588 C CA . ARG A 1 104 ? 21.623 11.466 3.300 1.00 26.02 83 ARG A CA 1
ATOM 589 C C . ARG A 1 104 ? 22.155 11.629 1.907 1.00 29.55 83 ARG A C 1
ATOM 590 O O . ARG A 1 104 ? 22.226 10.674 1.142 1.00 27.54 83 ARG A O 1
ATOM 598 N N . LEU A 1 105 ? 22.502 12.870 1.556 1.00 30.11 84 LEU A N 1
ATOM 599 C CA . LEU A 1 105 ? 22.962 13.173 0.202 1.00 33.11 84 LEU A CA 1
ATOM 600 C C . LEU A 1 105 ? 24.144 12.351 -0.158 1.00 30.99 84 LEU A C 1
ATOM 601 O O . LEU A 1 105 ? 24.163 11.705 -1.193 1.00 35.20 84 LEU A O 1
ATOM 606 N N . ALA A 1 106 ? 25.153 12.383 0.725 1.00 29.79 85 ALA A N 1
ATOM 607 C CA . ALA A 1 106 ? 26.371 11.628 0.513 1.00 27.84 85 ALA A CA 1
ATOM 608 C C . ALA A 1 106 ? 26.126 10.138 0.496 1.00 30.60 85 ALA A C 1
ATOM 609 O O . ALA A 1 106 ? 26.665 9.342 -0.246 1.00 27.13 85 ALA A O 1
ATOM 611 N N . GLY A 1 107 ? 25.326 9.733 1.442 1.00 27.47 86 GLY A N 1
ATOM 612 C CA . GLY A 1 107 ? 25.200 8.316 1.613 1.00 26.48 86 GLY A CA 1
ATOM 613 C C . GLY A 1 107 ? 24.372 7.536 0.611 1.00 24.53 86 GLY A C 1
ATOM 614 O O . GLY A 1 107 ? 24.690 6.406 0.365 1.00 25.26 86 GLY A O 1
ATOM 615 N N . ALA A 1 108 ? 23.266 8.128 0.180 1.00 25.03 87 ALA A N 1
ATOM 616 C CA . ALA A 1 108 ? 22.424 7.473 -0.825 1.00 25.85 87 ALA A CA 1
ATOM 617 C C . ALA A 1 108 ? 23.253 7.087 -2.085 1.00 29.04 87 ALA A C 1
ATOM 618 O O . ALA A 1 108 ? 23.169 5.959 -2.514 1.00 26.25 87 ALA A O 1
ATOM 620 N N . GLU A 1 109 ? 24.186 7.942 -2.537 1.00 31.93 88 GLU A N 1
ATOM 621 C CA . GLU A 1 109 ? 24.993 7.559 -3.716 1.00 34.77 88 GLU A CA 1
ATOM 622 C C . GLU A 1 109 ? 26.001 6.479 -3.456 1.00 32.78 88 GLU A C 1
ATOM 623 O O . GLU A 1 109 ? 26.371 5.761 -4.370 1.00 32.44 88 GLU A O 1
ATOM 629 N N . THR A 1 110 ? 26.465 6.335 -2.206 1.00 31.50 89 THR A N 1
ATOM 630 C CA . THR A 1 110 ? 27.361 5.231 -1.869 1.00 29.05 89 THR A CA 1
ATOM 631 C C . THR A 1 110 ? 26.636 3.897 -1.772 1.00 31.30 89 THR A C 1
ATOM 632 O O . THR A 1 110 ? 27.162 2.877 -2.165 1.00 29.59 89 THR A O 1
ATOM 636 N N . ALA A 1 111 ? 25.413 3.910 -1.235 1.00 26.73 90 ALA A N 1
ATOM 637 C CA . ALA A 1 111 ? 24.612 2.689 -1.083 1.00 26.63 90 ALA A CA 1
ATOM 638 C C . ALA A 1 111 ? 23.993 2.174 -2.397 1.00 22.32 90 ALA A C 1
ATOM 639 O O . ALA A 1 111 ? 23.791 0.967 -2.582 1.00 22.41 90 ALA A O 1
ATOM 641 N N . HIS A 1 112 ? 23.760 3.101 -3.296 1.00 24.42 91 HIS A N 1
ATOM 642 C CA . HIS A 1 112 ? 23.007 2.855 -4.553 1.00 26.42 91 HIS A CA 1
ATOM 643 C C . HIS A 1 112 ? 23.579 1.664 -5.381 1.00 26.20 91 HIS A C 1
ATOM 644 O O . HIS A 1 112 ? 22.921 0.707 -5.726 1.00 26.81 91 HIS A O 1
ATOM 651 N N . PRO A 1 113 ? 24.920 1.628 -5.627 1.00 28.87 92 PRO A N 1
ATOM 652 C CA . PRO A 1 113 ? 25.455 0.529 -6.400 1.00 27.65 92 PRO A CA 1
ATOM 653 C C . PRO A 1 113 ? 25.359 -0.826 -5.786 1.00 25.91 92 PRO A C 1
ATOM 654 O O . PRO A 1 113 ? 25.240 -1.809 -6.475 1.00 30.21 92 PRO A O 1
ATOM 658 N N . VAL A 1 114 ? 25.392 -0.880 -4.437 1.00 26.30 93 VAL A N 1
ATOM 659 C CA . VAL A 1 114 ? 25.257 -2.097 -3.744 1.00 26.86 93 VAL A CA 1
ATOM 660 C C . VAL A 1 114 ? 23.817 -2.622 -3.884 1.00 23.18 93 VAL A C 1
ATOM 661 O O . VAL A 1 114 ? 23.615 -3.841 -4.073 1.00 22.88 93 VAL A O 1
ATOM 665 N N . LEU A 1 115 ? 22.837 -1.733 -3.693 1.00 24.06 94 LEU A N 1
ATOM 666 C CA . LEU A 1 115 ? 21.405 -2.179 -3.743 1.00 22.99 94 LEU A CA 1
ATOM 667 C C . LEU A 1 115 ? 21.057 -2.608 -5.220 1.00 23.38 94 LEU A C 1
ATOM 668 O O . LEU A 1 115 ? 20.477 -3.654 -5.497 1.00 23.89 94 LEU A O 1
ATOM 673 N N . ASP A 1 116 ? 21.538 -1.819 -6.140 1.00 25.13 95 ASP A N 1
ATOM 674 C CA . ASP A 1 116 ? 21.344 -2.099 -7.590 1.00 28.71 95 ASP A CA 1
ATOM 675 C C . ASP A 1 116 ? 21.889 -3.477 -7.965 1.00 29.99 95 ASP A C 1
ATOM 676 O O . ASP A 1 116 ? 21.250 -4.264 -8.649 1.00 27.65 95 ASP A O 1
ATOM 681 N N . ALA A 1 117 ? 23.110 -3.797 -7.504 1.00 27.27 96 ALA A N 1
ATOM 682 C CA . ALA A 1 117 ? 23.662 -5.106 -7.725 1.00 25.73 96 ALA A CA 1
ATOM 683 C C . ALA A 1 117 ? 22.939 -6.187 -7.034 1.00 27.00 96 ALA A C 1
ATOM 684 O O . ALA A 1 117 ? 22.899 -7.273 -7.516 1.00 28.07 96 ALA A O 1
ATOM 686 N N . PHE A 1 118 ? 22.403 -5.955 -5.806 1.00 22.45 97 PHE A N 1
ATOM 687 C CA . PHE A 1 118 ? 21.589 -6.960 -5.190 1.00 24.00 97 PHE A CA 1
ATOM 688 C C . PHE A 1 118 ? 20.378 -7.306 -6.042 1.00 21.21 97 PHE A C 1
ATOM 689 O O . PHE A 1 118 ? 20.006 -8.481 -6.144 1.00 22.70 97 PHE A O 1
ATOM 697 N N . LEU A 1 119 ? 19.745 -6.278 -6.584 1.00 24.42 98 LEU A N 1
ATOM 698 C CA . LEU A 1 119 ? 18.521 -6.513 -7.383 1.00 25.83 98 LEU A CA 1
ATOM 699 C C . LEU A 1 119 ? 18.854 -7.400 -8.632 1.00 26.58 98 LEU A C 1
ATOM 700 O O . LEU A 1 119 ? 18.121 -8.345 -8.950 1.00 26.04 98 LEU A O 1
ATOM 705 N N . ALA A 1 120 ? 19.993 -7.121 -9.235 1.00 28.43 99 ALA A N 1
ATOM 706 C CA . ALA A 1 120 ? 20.507 -7.947 -10.413 1.00 29.53 99 ALA A CA 1
ATOM 707 C C . ALA A 1 120 ? 20.691 -9.402 -10.011 1.00 32.89 99 ALA A C 1
ATOM 708 O O . ALA A 1 120 ? 20.209 -10.339 -10.672 1.00 29.00 99 ALA A O 1
ATOM 710 N N . ASP A 1 121 ? 21.351 -9.606 -8.875 1.00 32.35 100 ASP A N 1
ATOM 711 C CA . ASP A 1 121 ? 21.534 -10.955 -8.359 1.00 34.45 100 ASP A CA 1
ATOM 712 C C . ASP A 1 121 ? 20.227 -11.681 -8.105 1.00 32.71 100 ASP A C 1
ATOM 713 O O . ASP A 1 121 ? 20.065 -12.819 -8.465 1.00 29.19 100 ASP A O 1
ATOM 718 N N . LEU A 1 122 ? 19.232 -10.999 -7.512 1.00 27.81 101 LEU A N 1
ATOM 719 C CA . LEU A 1 122 ? 17.952 -11.605 -7.287 1.00 26.56 101 LEU A CA 1
ATOM 720 C C . LEU A 1 122 ? 17.214 -12.030 -8.585 1.00 22.55 101 LEU A C 1
ATOM 721 O O . LEU A 1 122 ? 16.580 -13.058 -8.639 1.00 25.86 101 LEU A O 1
ATOM 726 N N . TRP A 1 123 ? 17.265 -11.159 -9.571 1.00 21.81 102 TRP A N 1
ATOM 727 C CA . TRP A 1 123 ? 16.627 -11.390 -10.865 1.00 23.82 102 TRP A CA 1
ATOM 728 C C . TRP A 1 123 ? 17.321 -12.622 -11.558 1.00 30.22 102 TRP A C 1
ATOM 729 O O . TRP A 1 123 ? 16.629 -13.558 -11.982 1.00 27.77 102 TRP A O 1
ATOM 740 N N . ALA A 1 124 ? 18.662 -12.695 -11.446 1.00 31.43 103 ALA A N 1
ATOM 741 C CA . ALA A 1 124 ? 19.410 -13.876 -11.913 1.00 29.76 103 ALA A CA 1
ATOM 742 C C . ALA A 1 124 ? 18.982 -15.157 -11.210 1.00 33.08 103 ALA A C 1
ATOM 743 O O . ALA A 1 124 ? 18.811 -16.220 -11.841 1.00 36.04 103 ALA A O 1
ATOM 745 N N . GLN A 1 125 ? 18.771 -15.086 -9.911 1.00 29.89 104 GLN A N 1
ATOM 746 C CA . GLN A 1 125 ? 18.364 -16.280 -9.167 1.00 31.24 104 GLN A CA 1
ATOM 747 C C . GLN A 1 125 ? 16.925 -16.705 -9.338 1.00 32.66 104 GLN A C 1
ATOM 748 O O . GLN A 1 125 ? 16.592 -17.842 -9.004 1.00 32.83 104 GLN A O 1
ATOM 754 N N . THR A 1 126 ? 16.028 -15.800 -9.761 1.00 28.43 105 THR A N 1
ATOM 755 C CA . THR A 1 126 ? 14.610 -16.136 -9.768 1.00 26.78 105 THR A CA 1
ATOM 756 C C . THR A 1 126 ? 14.044 -16.209 -11.189 1.00 26.52 105 THR A C 1
ATOM 757 O O . THR A 1 126 ? 12.953 -16.696 -11.336 1.00 27.85 105 THR A O 1
ATOM 761 N N . GLY A 1 127 ? 14.766 -15.705 -12.181 1.00 25.47 106 GLY A N 1
ATOM 762 C CA . GLY A 1 127 ? 14.271 -15.547 -13.568 1.00 28.34 106 GLY A CA 1
ATOM 763 C C . GLY A 1 127 ? 13.245 -14.435 -13.749 1.00 28.45 106 GLY A C 1
ATOM 764 O O . GLY A 1 127 ? 12.584 -14.315 -14.771 1.00 29.60 106 GLY A O 1
ATOM 765 N N . LEU A 1 128 ? 13.104 -13.607 -12.728 1.00 26.24 107 LEU A N 1
ATOM 766 C CA . LEU A 1 128 ? 12.170 -12.455 -12.776 1.00 25.96 107 LEU A CA 1
ATOM 767 C C . LEU A 1 128 ? 12.899 -11.193 -13.140 1.00 23.57 107 LEU A C 1
ATOM 768 O O . LEU A 1 128 ? 14.101 -11.171 -13.305 1.00 26.56 107 LEU A O 1
ATOM 773 N N . GLY A 1 129 ? 12.178 -10.089 -13.306 1.00 21.68 108 GLY A N 1
ATOM 774 C CA . GLY A 1 129 ? 12.782 -8.870 -13.613 1.00 20.34 108 GLY A CA 1
ATOM 775 C C . GLY A 1 129 ? 12.108 -7.688 -12.905 1.00 21.36 108 GLY A C 1
ATOM 776 O O . GLY A 1 129 ? 11.216 -7.910 -12.126 1.00 21.37 108 GLY A O 1
ATOM 777 N N . PRO A 1 130 ? 12.542 -6.482 -13.181 1.00 21.67 109 PRO A N 1
ATOM 778 C CA . PRO A 1 130 ? 11.980 -5.249 -12.612 1.00 23.01 109 PRO A CA 1
ATOM 779 C C . PRO A 1 130 ? 10.463 -5.196 -12.708 1.00 23.70 109 PRO A C 1
ATOM 780 O O . PRO A 1 130 ? 9.802 -4.888 -11.729 1.00 20.16 109 PRO A O 1
ATOM 784 N N . ALA A 1 131 ? 9.886 -5.557 -13.873 1.00 22.43 110 ALA A N 1
ATOM 785 C CA . ALA A 1 131 ? 8.423 -5.540 -13.995 1.00 22.02 110 ALA A CA 1
ATOM 786 C C . ALA A 1 131 ? 7.684 -6.491 -13.059 1.00 18.29 110 ALA A C 1
ATOM 787 O O . ALA A 1 131 ? 6.459 -6.318 -12.853 1.00 21.14 110 ALA A O 1
ATOM 789 N N . ASP A 1 132 ? 8.345 -7.461 -12.448 1.00 17.56 111 ASP A N 1
ATOM 790 C CA . ASP A 1 132 ? 7.695 -8.431 -11.574 1.00 18.64 111 ASP A CA 1
ATOM 791 C C . ASP A 1 132 ? 7.959 -8.052 -10.100 1.00 17.19 111 ASP A C 1
ATOM 792 O O . ASP A 1 132 ? 7.696 -8.864 -9.217 1.00 18.43 111 ASP A O 1
ATOM 797 N N . THR A 1 133 ? 8.625 -6.907 -9.873 1.00 18.49 112 THR A N 1
ATOM 798 C CA . THR A 1 133 ? 9.255 -6.602 -8.598 1.00 16.88 112 THR A CA 1
ATOM 799 C C . THR A 1 133 ? 8.664 -5.330 -7.960 1.00 16.92 112 THR A C 1
ATOM 800 O O . THR A 1 133 ? 8.480 -4.300 -8.620 1.00 17.55 112 THR A O 1
ATOM 804 N N . ILE A 1 134 ? 8.468 -5.410 -6.650 1.00 17.36 113 ILE A N 1
ATOM 805 C CA . ILE A 1 134 ? 8.008 -4.259 -5.809 1.00 16.06 113 ILE A CA 1
ATOM 806 C C . ILE A 1 134 ? 9.063 -4.010 -4.768 1.00 14.72 113 ILE A C 1
ATOM 807 O O . ILE A 1 134 ? 9.487 -4.938 -4.088 1.00 16.12 113 ILE A O 1
ATOM 812 N N . LEU A 1 135 ? 9.598 -2.789 -4.720 1.00 15.34 114 LEU A N 1
ATOM 813 C CA . LEU A 1 135 ? 10.596 -2.394 -3.683 1.00 16.00 114 LEU A CA 1
ATOM 814 C C . LEU A 1 135 ? 9.780 -1.703 -2.608 1.00 17.69 114 LEU A C 1
ATOM 815 O O . LEU A 1 135 ? 9.055 -0.765 -2.935 1.00 18.47 114 LEU A O 1
ATOM 820 N N . VAL A 1 136 ? 9.945 -2.150 -1.381 1.00 16.31 115 VAL A N 1
ATOM 821 C CA . VAL A 1 136 ? 9.237 -1.663 -0.209 1.00 15.56 115 VAL A CA 1
ATOM 822 C C . VAL A 1 136 ? 10.289 -1.312 0.812 1.00 17.52 115 VAL A C 1
ATOM 823 O O . VAL A 1 136 ? 11.139 -2.125 1.148 1.00 20.03 115 VAL A O 1
ATOM 827 N N . GLY A 1 137 ? 10.268 -0.088 1.340 1.00 12.61 116 GLY A N 1
ATOM 828 C CA . GLY A 1 137 ? 11.203 0.278 2.335 1.00 12.24 116 GLY A CA 1
ATOM 829 C C . GLY A 1 137 ? 10.610 1.047 3.484 1.00 13.07 116 GLY A C 1
ATOM 830 O O . GLY A 1 137 ? 9.552 1.643 3.340 1.00 14.81 116 GLY A O 1
ATOM 831 N N . PHE A 1 138 ? 11.343 1.027 4.595 1.00 13.27 117 PHE A N 1
ATOM 832 C CA . PHE A 1 138 ? 10.987 1.820 5.775 1.00 13.25 117 PHE A CA 1
ATOM 833 C C . PHE A 1 138 ? 12.155 2.739 6.095 1.00 14.83 117 PHE A C 1
ATOM 834 O O . PHE A 1 138 ? 13.319 2.318 6.227 1.00 13.65 117 PHE A O 1
ATOM 842 N N . SER A 1 139 ? 11.810 4.031 6.260 1.00 14.25 118 SER A N 1
ATOM 843 C CA . SER A 1 139 ? 12.747 5.025 6.766 1.00 14.76 118 SER A CA 1
ATOM 844 C C . SER A 1 139 ? 13.964 5.175 5.805 1.00 14.24 118 SER A C 1
ATOM 845 O O . SER A 1 139 ? 13.828 5.406 4.613 1.00 13.62 118 SER A O 1
ATOM 848 N N . GLN A 1 140 ? 15.159 4.928 6.326 1.00 14.43 119 GLN A N 1
ATOM 849 C CA . GLN A 1 140 ? 16.359 4.904 5.465 1.00 14.84 119 GLN A CA 1
ATOM 850 C C . GLN A 1 140 ? 16.178 3.956 4.261 1.00 14.12 119 GLN A C 1
ATOM 851 O O . GLN A 1 140 ? 16.607 4.179 3.122 1.00 16.70 119 GLN A O 1
ATOM 857 N N . GLY A 1 141 ? 15.526 2.822 4.529 1.00 14.90 120 GLY A N 1
ATOM 858 C CA . GLY A 1 141 ? 15.229 1.913 3.427 1.00 14.26 120 GLY A CA 1
ATOM 859 C C . GLY A 1 141 ? 14.240 2.438 2.422 1.00 13.83 120 GLY A C 1
ATOM 860 O O . GLY A 1 141 ? 14.286 2.045 1.260 1.00 15.62 120 GLY A O 1
ATOM 861 N N . ALA A 1 142 ? 13.303 3.288 2.837 1.00 13.24 121 ALA A N 1
ATOM 862 C CA . ALA A 1 142 ? 12.388 3.908 1.906 1.00 13.00 121 ALA A CA 1
ATOM 863 C C . ALA A 1 142 ? 13.135 4.956 1.078 1.00 14.59 121 ALA A C 1
ATOM 864 O O . ALA A 1 142 ? 12.889 5.108 -0.121 1.00 16.29 121 ALA A O 1
ATOM 866 N N . MET A 1 143 ? 14.041 5.646 1.696 1.00 16.00 122 MET A N 1
ATOM 867 C CA . MET A 1 143 ? 14.887 6.575 0.979 1.00 17.94 122 MET A CA 1
ATOM 868 C C . MET A 1 143 ? 15.655 5.844 -0.084 1.00 15.81 122 MET A C 1
ATOM 869 O O . MET A 1 143 ? 15.692 6.343 -1.234 1.00 18.79 122 MET A O 1
ATOM 874 N N . MET A 1 144 ? 16.220 4.667 0.215 1.00 16.33 123 MET A N 1
ATOM 875 C CA . MET A 1 144 ? 16.932 3.893 -0.795 1.00 18.36 123 MET A CA 1
ATOM 876 C C . MET A 1 144 ? 16.001 3.354 -1.875 1.00 18.50 123 MET A C 1
ATOM 877 O O . MET A 1 144 ? 16.338 3.287 -3.052 1.00 17.35 123 MET A O 1
ATOM 882 N N . ALA A 1 145 ? 14.817 2.864 -1.457 1.00 14.61 124 ALA A N 1
ATOM 883 C CA . ALA A 1 145 ? 13.859 2.382 -2.415 1.00 16.00 124 ALA A CA 1
ATOM 884 C C . ALA A 1 145 ? 13.551 3.425 -3.498 1.00 16.28 124 ALA A C 1
ATOM 885 O O . ALA A 1 145 ? 13.543 3.061 -4.678 1.00 19.62 124 ALA A O 1
ATOM 887 N N . LEU A 1 146 ? 13.320 4.660 -3.113 1.00 16.02 125 LEU A N 1
ATOM 888 C CA . LEU A 1 146 ? 13.029 5.721 -4.041 1.00 18.93 125 LEU A CA 1
ATOM 889 C C . LEU A 1 146 ? 14.294 6.102 -4.845 1.00 22.50 125 LEU A C 1
ATOM 890 O O . LEU A 1 146 ? 14.246 6.263 -6.060 1.00 22.60 125 LEU A O 1
ATOM 895 N N . TYR A 1 147 ? 15.455 6.145 -4.183 1.00 19.94 126 TYR A N 1
ATOM 896 C CA . TYR A 1 147 ? 16.682 6.577 -4.887 1.00 21.45 126 TYR A CA 1
ATOM 897 C C . TYR A 1 147 ? 17.145 5.589 -5.912 1.00 21.81 126 TYR A C 1
ATOM 898 O O . TYR A 1 147 ? 17.347 5.962 -7.094 1.00 21.31 126 TYR A O 1
ATOM 907 N N . THR A 1 148 ? 17.241 4.327 -5.552 1.00 19.90 127 THR A N 1
ATOM 908 C CA . THR A 1 148 ? 17.635 3.274 -6.452 1.00 20.09 127 THR A CA 1
ATOM 909 C C . THR A 1 148 ? 16.510 2.904 -7.401 1.00 20.58 127 THR A C 1
ATOM 910 O O . THR A 1 148 ? 16.706 2.711 -8.598 1.00 20.57 127 THR A O 1
ATOM 914 N N . GLY A 1 149 ? 15.311 2.800 -6.845 1.00 18.97 128 GLY A N 1
ATOM 915 C CA . GLY A 1 149 ? 14.171 2.402 -7.705 1.00 22.25 128 GLY A CA 1
ATOM 916 C C . GLY A 1 149 ? 13.904 3.288 -8.915 1.00 21.45 128 GLY A C 1
ATOM 917 O O . GLY A 1 149 ? 13.641 2.753 -10.025 1.00 22.61 128 GLY A O 1
ATOM 918 N N . LEU A 1 150 ? 13.967 4.600 -8.723 1.00 19.64 129 LEU A N 1
ATOM 919 C CA . LEU A 1 150 ? 13.712 5.574 -9.767 1.00 21.19 129 LEU A CA 1
ATOM 920 C C . LEU A 1 150 ? 14.864 5.678 -10.767 1.00 22.91 129 LEU A C 1
ATOM 921 O O . LEU A 1 150 ? 14.626 6.244 -11.822 1.00 23.59 129 LEU A O 1
ATOM 926 N N . ARG A 1 151 ? 15.991 5.062 -10.475 1.00 23.60 130 ARG A N 1
ATOM 927 C CA . ARG A 1 151 ? 17.148 5.080 -11.405 1.00 27.23 130 ARG A CA 1
ATOM 928 C C . ARG A 1 151 ? 17.265 3.853 -12.212 1.00 27.36 130 ARG A C 1
ATOM 929 O O . ARG A 1 151 ? 18.206 3.694 -13.045 1.00 26.99 130 ARG A O 1
ATOM 937 N N . LEU A 1 152 ? 16.381 2.883 -12.032 1.00 25.49 131 LEU A N 1
ATOM 938 C CA . LEU A 1 152 ? 16.447 1.703 -12.826 1.00 24.10 131 LEU A CA 1
ATOM 939 C C . LEU A 1 152 ? 15.937 1.973 -14.276 1.00 25.22 131 LEU A C 1
ATOM 940 O O . LEU A 1 152 ? 14.969 2.704 -14.476 1.00 27.41 131 LEU A O 1
ATOM 945 N N . PRO A 1 153 ? 16.585 1.340 -15.274 1.00 28.19 132 PRO A N 1
ATOM 946 C CA . PRO A 1 153 ? 16.237 1.773 -16.636 1.00 31.98 132 PRO A CA 1
ATOM 947 C C . PRO A 1 153 ? 14.933 1.195 -17.154 1.00 31.43 132 PRO A C 1
ATOM 948 O O . PRO A 1 153 ? 14.387 1.767 -18.106 1.00 33.15 132 PRO A O 1
ATOM 952 N N . GLU A 1 154 ? 14.412 0.123 -16.551 1.00 29.21 133 GLU A N 1
ATOM 953 C CA . GLU A 1 154 ? 13.053 -0.258 -16.823 1.00 30.59 133 GLU A CA 1
ATOM 954 C C . GLU A 1 154 ? 12.252 -0.310 -15.529 1.00 26.12 133 GLU A C 1
ATOM 955 O O . GLU A 1 154 ? 12.815 -0.591 -14.473 1.00 27.03 133 GLU A O 1
ATOM 961 N N . PRO A 1 155 ? 10.946 0.012 -15.629 1.00 23.52 134 PRO A N 1
ATOM 962 C CA . PRO A 1 155 ? 10.193 0.258 -14.412 1.00 22.80 134 PRO A CA 1
ATOM 963 C C . PRO A 1 155 ? 9.927 -0.997 -13.575 1.00 20.84 134 PRO A C 1
ATOM 964 O O . PRO A 1 155 ? 9.551 -2.069 -14.049 1.00 22.05 134 PRO A O 1
ATOM 968 N N . LEU A 1 156 ? 10.036 -0.804 -12.252 1.00 19.37 135 LEU A N 1
ATOM 969 C CA . LEU A 1 156 ? 9.498 -1.739 -11.321 1.00 16.61 135 LEU A CA 1
ATOM 970 C C . LEU A 1 156 ? 8.001 -1.771 -11.457 1.00 17.90 135 LEU A C 1
ATOM 971 O O . LEU A 1 156 ? 7.396 -0.796 -11.935 1.00 19.97 135 LEU A O 1
ATOM 976 N N . LYS A 1 157 ? 7.406 -2.838 -10.913 1.00 16.79 136 LYS A N 1
ATOM 977 C CA . LYS A 1 157 ? 5.969 -2.923 -10.722 1.00 17.17 136 LYS A CA 1
ATOM 978 C C . LYS A 1 157 ? 5.429 -1.813 -9.802 1.00 17.25 136 LYS A C 1
ATOM 979 O O . LYS A 1 157 ? 4.390 -1.242 -10.147 1.00 17.38 136 LYS A O 1
ATOM 985 N N . ALA A 1 158 ? 6.158 -1.499 -8.743 1.00 17.49 137 ALA A N 1
ATOM 986 C CA . ALA A 1 158 ? 5.783 -0.392 -7.808 1.00 16.11 137 ALA A CA 1
ATOM 987 C C . ALA A 1 158 ? 6.910 -0.170 -6.801 1.00 14.86 137 ALA A C 1
ATOM 988 O O . ALA A 1 158 ? 7.777 -1.021 -6.643 1.00 14.80 137 ALA A O 1
ATOM 990 N N . ILE A 1 159 ? 6.876 1.012 -6.180 1.00 14.41 138 ILE A N 1
ATOM 991 C CA . ILE A 1 159 ? 7.642 1.328 -4.986 1.00 12.89 138 ILE A CA 1
ATOM 992 C C . ILE A 1 159 ? 6.625 1.629 -3.866 1.00 13.10 138 ILE A C 1
ATOM 993 O O . ILE A 1 159 ? 5.722 2.397 -4.138 1.00 14.43 138 ILE A O 1
ATOM 998 N N . ILE A 1 160 ? 6.892 1.093 -2.666 1.00 13.55 139 ILE A N 1
ATOM 999 C CA . ILE A 1 160 ? 6.117 1.491 -1.474 1.00 14.06 139 ILE A CA 1
ATOM 1000 C C . ILE A 1 160 ? 7.149 2.011 -0.497 1.00 13.07 139 ILE A C 1
ATOM 1001 O O . ILE A 1 160 ? 8.069 1.325 -0.088 1.00 13.85 139 ILE A O 1
ATOM 1006 N N . ALA A 1 161 ? 6.998 3.290 -0.131 1.00 13.04 140 ALA A N 1
ATOM 1007 C CA . ALA A 1 161 ? 7.922 3.950 0.739 1.00 14.23 140 ALA A CA 1
ATOM 1008 C C . ALA A 1 161 ? 7.213 4.391 2.025 1.00 14.80 140 ALA A C 1
ATOM 1009 O O . ALA A 1 161 ? 6.399 5.293 1.992 1.00 16.29 140 ALA A O 1
ATOM 1011 N N . PHE A 1 162 ? 7.546 3.702 3.119 1.00 12.84 141 PHE A N 1
ATOM 1012 C CA . PHE A 1 162 ? 7.016 4.044 4.438 1.00 13.67 141 PHE A CA 1
ATOM 1013 C C . PHE A 1 162 ? 8.002 5.011 5.104 1.00 15.14 141 PHE A C 1
ATOM 1014 O O . PHE A 1 162 ? 9.168 4.704 5.344 1.00 14.52 141 PHE A O 1
ATOM 1022 N N . SER A 1 163 ? 7.508 6.216 5.447 1.00 14.49 142 SER A N 1
ATOM 1023 C CA . SER A 1 163 ? 8.235 7.136 6.345 1.00 14.79 142 SER A CA 1
ATOM 1024 C C . SER A 1 163 ? 9.607 7.557 5.847 1.00 16.04 142 SER A C 1
ATOM 1025 O O . SER A 1 163 ? 10.547 7.601 6.599 1.00 15.49 142 SER A O 1
ATOM 1028 N N . GLY A 1 164 ? 9.698 7.786 4.564 1.00 16.25 143 GLY A N 1
ATOM 1029 C CA . GLY A 1 164 ? 10.902 8.338 3.899 1.00 15.79 143 GLY A CA 1
ATOM 1030 C C . GLY A 1 164 ? 10.751 9.703 3.317 1.00 18.28 143 GLY A C 1
ATOM 1031 O O . GLY A 1 164 ? 9.927 10.486 3.785 1.00 18.60 143 GLY A O 1
ATOM 1032 N N . LEU A 1 165 ? 11.571 9.922 2.294 1.00 17.29 144 LEU A N 1
ATOM 1033 C CA . LEU A 1 165 ? 11.625 11.176 1.498 1.00 20.07 144 LEU A CA 1
ATOM 1034 C C . LEU A 1 165 ? 12.525 10.929 0.291 1.00 19.97 144 LEU A C 1
ATOM 1035 O O . LEU A 1 165 ? 13.211 9.894 0.109 1.00 19.36 144 LEU A O 1
ATOM 1040 N N . ILE A 1 166 ? 12.582 11.975 -0.570 1.00 21.92 145 ILE A N 1
ATOM 1041 C CA . ILE A 1 166 ? 13.380 11.945 -1.731 1.00 21.69 145 ILE A CA 1
ATOM 1042 C C . ILE A 1 166 ? 14.682 12.614 -1.357 1.00 23.51 145 ILE A C 1
ATOM 1043 O O . ILE A 1 166 ? 14.656 13.781 -0.979 1.00 24.82 145 ILE A O 1
ATOM 1048 N N . VAL A 1 167 ? 15.752 11.837 -1.419 1.00 24.49 146 VAL A N 1
ATOM 1049 C CA . VAL A 1 167 ? 17.124 12.347 -1.215 1.00 25.31 146 VAL A CA 1
ATOM 1050 C C . VAL A 1 167 ? 17.562 12.979 -2.570 1.00 27.31 146 VAL A C 1
ATOM 1051 O O . VAL A 1 167 ? 17.376 12.377 -3.640 1.00 28.09 146 VAL A O 1
ATOM 1055 N N . ALA A 1 168 ? 18.090 14.211 -2.513 1.00 29.10 147 ALA A N 1
ATOM 1056 C CA . ALA A 1 168 ? 18.580 14.906 -3.743 1.00 29.48 147 ALA A CA 1
ATOM 1057 C C . ALA A 1 168 ? 17.505 15.079 -4.840 1.00 30.48 147 ALA A C 1
ATOM 1058 O O . ALA A 1 168 ? 17.685 14.624 -5.953 1.00 31.76 147 ALA A O 1
ATOM 1060 N N . PRO A 1 169 ? 16.409 15.710 -4.504 1.00 31.08 148 PRO A N 1
ATOM 1061 C CA . PRO A 1 169 ? 15.319 15.885 -5.458 1.00 32.54 148 PRO A CA 1
ATOM 1062 C C . PRO A 1 169 ? 15.740 16.658 -6.727 1.00 33.57 148 PRO A C 1
ATOM 1063 O O . PRO A 1 169 ? 15.321 16.335 -7.846 1.00 35.84 148 PRO A O 1
ATOM 1067 N N . GLU A 1 170 ? 16.643 17.601 -6.547 1.00 39.86 149 GLU A N 1
ATOM 1068 C CA . GLU A 1 170 ? 17.212 18.341 -7.661 1.00 42.16 149 GLU A CA 1
ATOM 1069 C C . GLU A 1 170 ? 17.963 17.445 -8.658 1.00 43.63 149 GLU A C 1
ATOM 1070 O O . GLU A 1 170 ? 17.893 17.678 -9.859 1.00 52.86 149 GLU A O 1
ATOM 1076 N N . LYS A 1 171 ? 18.617 16.386 -8.195 1.00 39.05 150 LYS A N 1
ATOM 1077 C CA . LYS A 1 171 ? 19.268 15.456 -9.097 1.00 36.55 150 LYS A CA 1
ATOM 1078 C C . LYS A 1 171 ? 18.229 14.541 -9.827 1.00 38.84 150 LYS A C 1
ATOM 1079 O O . LYS A 1 171 ? 18.582 13.874 -10.805 1.00 41.23 150 LYS A O 1
ATOM 1081 N N . LEU A 1 172 ? 16.966 14.515 -9.367 1.00 44.95 151 LEU A N 1
ATOM 1082 C CA . LEU A 1 172 ? 16.058 13.447 -9.771 1.00 40.25 151 LEU A CA 1
ATOM 1083 C C . LEU A 1 172 ? 15.563 13.672 -11.165 1.00 41.41 151 LEU A C 1
ATOM 1084 O O . LEU A 1 172 ? 15.580 12.732 -11.958 1.00 45.20 151 LEU A O 1
ATOM 1089 N N . GLU A 1 173 ? 15.194 14.913 -11.486 1.00 41.72 152 GLU A N 1
ATOM 1090 C CA . GLU A 1 173 ? 14.796 15.275 -12.855 1.00 48.53 152 GLU A CA 1
ATOM 1091 C C . GLU A 1 173 ? 15.811 14.821 -13.890 1.00 45.78 152 GLU A C 1
ATOM 1092 O O . GLU A 1 173 ? 15.444 14.257 -14.934 1.00 48.24 152 GLU A O 1
ATOM 1098 N N . ALA A 1 174 ? 17.085 14.997 -13.565 1.00 40.65 153 ALA A N 1
ATOM 1099 C CA . ALA A 1 174 ? 18.155 14.622 -14.460 1.00 35.56 153 ALA A CA 1
ATOM 1100 C C . ALA A 1 174 ? 18.399 13.118 -14.513 1.00 37.77 153 ALA A C 1
ATOM 1101 O O . ALA A 1 174 ? 18.716 12.590 -15.547 1.00 38.52 153 ALA A O 1
ATOM 1103 N N . GLU A 1 175 ? 18.262 12.415 -13.399 1.00 30.01 154 GLU A N 1
ATOM 1104 C CA . GLU A 1 175 ? 18.724 11.036 -13.288 1.00 31.27 154 GLU A CA 1
ATOM 1105 C C . GLU A 1 175 ? 17.605 9.969 -13.312 1.00 28.32 154 GLU A C 1
ATOM 1106 O O . GLU A 1 175 ? 17.877 8.751 -13.427 1.00 32.72 154 GLU A O 1
ATOM 1112 N N . ILE A 1 176 ? 16.366 10.435 -13.267 1.00 29.29 155 ILE A N 1
ATOM 1113 C CA . ILE A 1 176 ? 15.239 9.523 -13.235 1.00 27.95 155 ILE A CA 1
ATOM 1114 C C . ILE A 1 176 ? 15.219 8.668 -14.533 1.00 27.83 155 ILE A C 1
ATOM 1115 O O . ILE A 1 176 ? 15.304 9.216 -15.664 1.00 33.70 155 ILE A O 1
ATOM 1120 N N . ALA A 1 177 ? 15.161 7.332 -14.406 1.00 28.36 156 ALA A N 1
ATOM 1121 C CA . ALA A 1 177 ? 15.262 6.445 -15.561 1.00 26.84 156 ALA A CA 1
ATOM 1122 C C . ALA A 1 177 ? 13.991 5.664 -15.837 1.00 28.06 156 ALA A C 1
ATOM 1123 O O . ALA A 1 177 ? 13.841 5.066 -16.906 1.00 30.50 156 ALA A O 1
ATOM 1125 N N . SER A 1 178 ? 13.066 5.623 -14.881 1.00 25.01 157 SER A N 1
ATOM 1126 C CA . SER A 1 178 ? 11.790 4.919 -15.079 1.00 23.05 157 SER A CA 1
ATOM 1127 C C . SER A 1 178 ? 10.788 5.467 -14.063 1.00 22.47 157 SER A C 1
ATOM 1128 O O . SER A 1 178 ? 11.206 6.113 -13.097 1.00 21.24 157 SER A O 1
ATOM 1131 N N . LYS A 1 179 ? 9.513 5.200 -14.289 1.00 20.76 158 LYS A N 1
ATOM 1132 C CA . LYS A 1 179 ? 8.405 5.887 -13.594 1.00 22.30 158 LYS A CA 1
ATOM 1133 C C . LYS A 1 179 ? 7.404 4.816 -13.129 1.00 21.92 158 LYS A C 1
ATOM 1134 O O . LYS A 1 179 ? 6.243 4.761 -13.549 1.00 20.47 158 LYS A O 1
ATOM 1140 N N . PRO A 1 180 ? 7.862 3.905 -12.261 1.00 18.63 159 PRO A N 1
ATOM 1141 C CA . PRO A 1 180 ? 6.893 2.995 -11.628 1.00 17.53 159 PRO A CA 1
ATOM 1142 C C . PRO A 1 180 ? 5.879 3.796 -10.754 1.00 18.45 159 PRO A C 1
ATOM 1143 O O . PRO A 1 180 ? 6.174 4.897 -10.310 1.00 16.81 159 PRO A O 1
ATOM 1147 N N . PRO A 1 181 ? 4.717 3.224 -10.503 1.00 17.33 160 PRO A N 1
ATOM 1148 C CA . PRO A 1 181 ? 3.813 3.844 -9.541 1.00 17.41 160 PRO A CA 1
ATOM 1149 C C . PRO A 1 181 ? 4.423 3.793 -8.124 1.00 16.98 160 PRO A C 1
ATOM 1150 O O . PRO A 1 181 ? 5.176 2.861 -7.805 1.00 17.37 160 PRO A O 1
ATOM 1154 N N . VAL A 1 182 ? 4.113 4.810 -7.319 1.00 16.32 161 VAL A N 1
ATOM 1155 C CA . VAL A 1 182 ? 4.729 4.927 -5.966 1.00 14.98 161 VAL A CA 1
ATOM 1156 C C . VAL A 1 182 ? 3.650 5.210 -4.959 1.00 18.02 161 VAL A C 1
ATOM 1157 O O . VAL A 1 182 ? 2.800 6.056 -5.173 1.00 17.52 161 VAL A O 1
ATOM 1161 N N . LEU A 1 183 ? 3.638 4.467 -3.858 1.00 14.34 162 LEU A N 1
ATOM 1162 C CA . LEU A 1 183 ? 2.793 4.736 -2.733 1.00 15.20 162 LEU A CA 1
ATOM 1163 C C . LEU A 1 183 ? 3.696 5.203 -1.594 1.00 15.05 162 LEU A C 1
ATOM 1164 O O . LEU A 1 183 ? 4.599 4.502 -1.116 1.00 15.60 162 LEU A O 1
ATOM 1169 N N . LEU A 1 184 ? 3.402 6.400 -1.092 1.00 14.63 163 LEU A N 1
ATOM 1170 C CA . LEU A 1 184 ? 4.092 7.011 0.036 1.00 14.91 163 LEU A CA 1
ATOM 1171 C C . LEU A 1 184 ? 3.184 6.967 1.244 1.00 16.40 163 LEU A C 1
ATOM 1172 O O . LEU A 1 184 ? 2.018 7.321 1.145 1.00 16.67 163 LEU A O 1
ATOM 1177 N N . ILE A 1 185 ? 3.674 6.446 2.369 1.00 14.81 164 ILE A N 1
ATOM 1178 C CA . ILE A 1 185 ? 2.8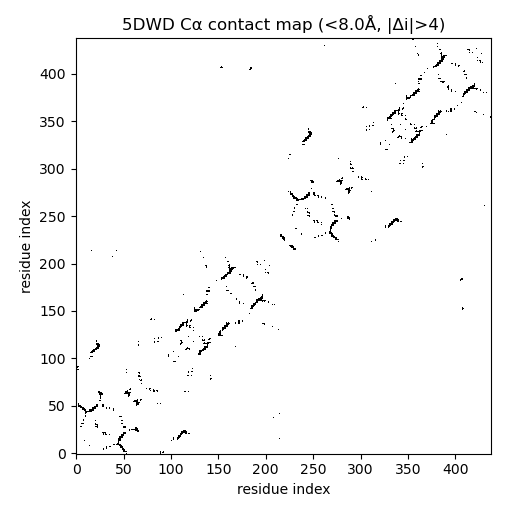65 6.244 3.574 1.00 16.61 164 ILE A CA 1
ATOM 1179 C C . ILE A 1 185 ? 3.654 6.820 4.745 1.00 16.09 164 ILE A C 1
ATOM 1180 O O . ILE A 1 185 ? 4.827 6.521 4.880 1.00 19.63 164 ILE A O 1
ATOM 1185 N N . HIS A 1 186 ? 3.060 7.663 5.563 1.00 15.97 165 HIS A N 1
ATOM 1186 C CA . HIS A 1 186 ? 3.832 8.391 6.557 1.00 15.62 165 HIS A CA 1
ATOM 1187 C C . HIS A 1 186 ? 2.955 8.763 7.755 1.00 16.13 165 HIS A C 1
ATOM 1188 O O . HIS A 1 186 ? 1.816 9.188 7.581 1.00 18.20 165 HIS A O 1
ATOM 1195 N N . GLY A 1 187 ? 3.514 8.676 8.961 1.00 15.97 166 GLY A N 1
ATOM 1196 C CA . GLY A 1 187 ? 2.829 9.106 10.166 1.00 18.02 166 GLY A CA 1
ATOM 1197 C C . GLY A 1 187 ? 2.948 10.616 10.358 1.00 18.33 166 GLY A C 1
ATOM 1198 O O . GLY A 1 187 ? 4.013 11.205 10.230 1.00 19.23 166 GLY A O 1
ATOM 1199 N N . ASP A 1 188 ? 1.830 11.220 10.748 1.00 22.42 167 ASP A N 1
ATOM 1200 C CA . ASP A 1 188 ? 1.859 12.658 10.779 1.00 26.96 167 ASP A CA 1
ATOM 1201 C C . ASP A 1 188 ? 2.607 13.210 12.002 1.00 26.56 167 ASP A C 1
ATOM 1202 O O . ASP A 1 188 ? 3.127 14.347 11.929 1.00 28.80 167 ASP A O 1
ATOM 1207 N N . LEU A 1 189 ? 2.690 12.414 13.064 1.00 24.31 168 LEU A N 1
ATOM 1208 C CA . LEU A 1 189 ? 3.426 12.828 14.273 1.00 26.97 168 LEU A CA 1
ATOM 1209 C C . LEU A 1 189 ? 4.894 12.366 14.254 1.00 27.98 168 LEU A C 1
ATOM 1210 O O . LEU A 1 189 ? 5.580 12.397 15.305 1.00 30.87 168 LEU A O 1
ATOM 1215 N N . ASP A 1 190 ? 5.421 12.019 13.073 1.00 23.37 169 ASP A N 1
ATOM 1216 C CA . ASP A 1 190 ? 6.805 11.519 12.982 1.00 22.32 169 ASP A CA 1
ATOM 1217 C C . ASP A 1 190 ? 7.805 12.589 13.286 1.00 24.29 169 ASP A C 1
ATOM 1218 O O . ASP A 1 190 ? 7.877 13.603 12.553 1.00 24.32 169 ASP A O 1
ATOM 1223 N N . ASP A 1 191 ? 8.523 12.442 14.421 1.00 25.78 170 ASP A N 1
ATOM 1224 C CA . ASP A 1 191 ? 9.580 13.426 14.712 1.00 30.27 170 ASP A CA 1
ATOM 1225 C C . ASP A 1 191 ? 10.958 12.945 14.365 1.00 28.59 170 ASP A C 1
ATOM 1226 O O . ASP A 1 191 ? 11.961 13.621 14.639 1.00 31.68 170 ASP A O 1
ATOM 1231 N N . VAL A 1 192 ? 11.064 11.808 13.679 1.00 21.39 171 VAL A N 1
ATOM 1232 C CA . VAL A 1 192 ? 12.313 11.311 13.232 1.00 19.90 171 VAL A CA 1
ATOM 1233 C C . VAL A 1 192 ? 12.592 11.714 11.769 1.00 20.80 171 VAL A C 1
ATOM 1234 O O . VAL A 1 192 ? 13.673 12.209 11.405 1.00 24.33 171 VAL A O 1
ATOM 1238 N N . VAL A 1 193 ? 11.653 11.359 10.895 1.00 18.59 172 VAL A N 1
ATOM 1239 C CA . VAL A 1 193 ? 11.554 11.843 9.526 1.00 20.37 172 VAL A CA 1
ATOM 1240 C C . VAL A 1 193 ? 10.254 12.566 9.445 1.00 21.53 172 VAL A C 1
ATOM 1241 O O . VAL A 1 193 ? 9.195 11.991 9.371 1.00 20.53 172 VAL A O 1
ATOM 1245 N N . PRO A 1 194 ? 10.270 13.910 9.521 1.00 24.12 173 PRO A N 1
ATOM 1246 C CA . PRO A 1 194 ? 9.027 14.661 9.512 1.00 25.58 173 PRO A CA 1
ATOM 1247 C C . PRO A 1 194 ? 8.145 14.427 8.268 1.00 20.92 173 PRO A C 1
ATOM 1248 O O . PRO A 1 194 ? 8.691 14.194 7.183 1.00 22.46 173 PRO A O 1
ATOM 1252 N N . VAL A 1 195 ? 6.842 14.354 8.505 1.00 19.67 174 VAL A N 1
ATOM 1253 C CA . VAL A 1 195 ? 5.848 13.992 7.483 1.00 20.24 174 VAL A CA 1
ATOM 1254 C C . VAL A 1 195 ? 5.963 14.834 6.202 1.00 21.66 174 VAL A C 1
ATOM 1255 O O . VAL A 1 195 ? 5.583 14.391 5.113 1.00 21.25 174 VAL A O 1
ATOM 1259 N N . ILE A 1 196 ? 6.485 16.057 6.303 1.00 23.92 175 ILE A N 1
ATOM 1260 C CA . ILE A 1 196 ? 6.657 16.915 5.129 1.00 26.81 175 ILE A CA 1
ATOM 1261 C C . ILE A 1 196 ? 7.573 16.247 4.081 1.00 28.65 175 ILE A C 1
ATOM 1262 O O . ILE A 1 196 ? 7.502 16.534 2.852 1.00 25.28 175 ILE A O 1
ATOM 1267 N N . GLY A 1 197 ? 8.398 15.312 4.528 1.00 25.79 176 GLY A N 1
ATOM 1268 C CA . GLY A 1 197 ? 9.158 14.462 3.604 1.00 21.95 176 GLY A CA 1
ATOM 1269 C C . GLY A 1 197 ? 8.323 13.796 2.526 1.00 20.26 176 GLY A C 1
ATOM 1270 O O . GLY A 1 197 ? 8.695 13.823 1.354 1.00 22.10 176 GLY A O 1
ATOM 1271 N N . SER A 1 198 ? 7.256 13.139 2.923 1.00 20.14 177 SER A N 1
ATOM 1272 C CA . SER A 1 198 ? 6.414 12.453 1.996 1.00 20.41 177 SER A CA 1
ATOM 1273 C C . SER A 1 198 ? 5.434 13.458 1.350 1.00 22.35 177 SER A C 1
ATOM 1274 O O . SER A 1 198 ? 5.089 13.306 0.154 1.00 22.35 177 SER A O 1
ATOM 1277 N N . GLU A 1 199 ? 5.031 14.497 2.097 1.00 21.81 178 GLU A N 1
ATOM 1278 C CA . GLU A 1 199 ? 4.079 15.472 1.514 1.00 25.35 178 GLU A CA 1
ATOM 1279 C C . GLU A 1 199 ? 4.674 16.309 0.393 1.00 25.52 178 GLU A C 1
ATOM 1280 O O . GLU A 1 199 ? 3.966 16.568 -0.595 1.00 29.56 178 GLU A O 1
ATOM 1286 N N . THR A 1 200 ? 5.949 16.633 0.464 1.00 26.81 179 THR A N 1
ATOM 1287 C CA . THR A 1 200 ? 6.695 17.326 -0.605 1.00 28.67 179 THR A CA 1
ATOM 1288 C C . THR A 1 200 ? 7.044 16.369 -1.743 1.00 31.74 179 THR A C 1
ATOM 1289 O O . THR A 1 200 ? 7.105 16.771 -2.922 1.00 31.92 179 THR A O 1
ATOM 1293 N N . ALA A 1 201 ? 7.292 15.098 -1.413 1.00 27.24 180 ALA A N 1
ATOM 1294 C CA . ALA A 1 201 ? 7.573 14.112 -2.443 1.00 25.93 180 ALA A CA 1
ATOM 1295 C C . ALA A 1 201 ? 6.405 13.933 -3.393 1.00 25.05 180 ALA A C 1
ATOM 1296 O O . ALA A 1 201 ? 6.633 13.709 -4.583 1.00 27.78 180 ALA A O 1
ATOM 1298 N N . LEU A 1 202 ? 5.176 13.935 -2.891 1.00 23.61 181 LEU A N 1
ATOM 1299 C CA . LEU A 1 202 ? 3.985 13.597 -3.747 1.00 23.94 181 LEU A CA 1
ATOM 1300 C C . LEU A 1 202 ? 3.927 14.472 -5.025 1.00 26.48 181 LEU A C 1
ATOM 1301 O O . LEU A 1 202 ? 4.053 13.925 -6.123 1.00 26.34 181 LEU A O 1
ATOM 1306 N N . PRO A 1 203 ? 3.885 15.810 -4.868 1.00 27.61 182 PRO A N 1
ATOM 1307 C CA . PRO A 1 203 ? 3.859 16.675 -6.091 1.00 27.17 182 PRO A CA 1
ATOM 1308 C C . PRO A 1 203 ? 5.080 16.604 -6.964 1.00 28.42 182 PRO A C 1
ATOM 1309 O O . PRO A 1 203 ? 4.965 16.615 -8.222 1.00 31.81 182 PRO A O 1
ATOM 1313 N N . LYS A 1 204 ? 6.255 16.490 -6.370 1.00 27.39 183 LYS A N 1
ATOM 1314 C CA . LYS A 1 204 ? 7.465 16.251 -7.101 1.00 26.85 183 LYS A CA 1
ATOM 1315 C C . LYS A 1 204 ? 7.425 15.013 -7.992 1.00 27.85 183 LYS A C 1
ATOM 1316 O O . LYS A 1 204 ? 7.828 15.066 -9.130 1.00 26.16 183 LYS A O 1
ATOM 1322 N N . LEU A 1 205 ? 6.977 13.854 -7.462 1.00 23.14 184 LEU A N 1
ATOM 1323 C CA . LEU A 1 205 ? 6.918 12.676 -8.332 1.00 22.54 184 LEU A CA 1
ATOM 1324 C C . LEU A 1 205 ? 5.804 12.843 -9.386 1.00 21.71 184 LEU A C 1
ATOM 1325 O O . LEU A 1 205 ? 6.008 12.443 -10.480 1.00 24.14 184 LEU A O 1
ATOM 1330 N N . ILE A 1 206 ? 4.705 13.470 -9.033 1.00 22.19 185 ILE A N 1
ATOM 1331 C CA . ILE A 1 206 ? 3.592 13.660 -9.993 1.00 25.75 185 ILE A CA 1
ATOM 1332 C C . ILE A 1 206 ? 4.115 14.569 -11.108 1.00 28.50 185 ILE A C 1
ATOM 1333 O O . ILE A 1 206 ? 3.900 14.265 -12.278 1.00 31.30 185 ILE A O 1
ATOM 1338 N N . ASP A 1 207 ? 4.876 15.594 -10.752 1.00 30.41 186 ASP A N 1
ATOM 1339 C CA . ASP A 1 207 ? 5.460 16.513 -11.765 1.00 32.28 186 ASP A CA 1
ATOM 1340 C C . ASP A 1 207 ? 6.408 15.817 -12.709 1.00 33.84 186 ASP A C 1
ATOM 1341 O O . ASP A 1 207 ? 6.611 16.230 -13.850 1.00 35.78 186 ASP A O 1
ATOM 1346 N N . LEU A 1 208 ? 6.987 14.725 -12.261 1.00 31.54 187 LEU A N 1
ATOM 1347 C CA . LEU A 1 208 ? 7.850 13.926 -13.056 1.00 30.65 187 LEU A CA 1
ATOM 1348 C C . LEU A 1 208 ? 7.203 12.826 -13.896 1.00 28.11 187 LEU A C 1
ATOM 1349 O O . LEU A 1 208 ? 7.903 12.113 -14.551 1.00 31.64 187 LEU A O 1
ATOM 1354 N N . GLY A 1 209 ? 5.905 12.688 -13.915 1.00 28.82 188 GLY A N 1
ATOM 1355 C CA . GLY A 1 209 ? 5.256 11.647 -14.687 1.00 31.79 188 GLY A CA 1
ATOM 1356 C C . GLY A 1 209 ? 4.889 10.377 -13.955 1.00 31.57 188 GLY A C 1
ATOM 1357 O O . GLY A 1 209 ? 4.358 9.442 -14.539 1.00 31.38 188 GLY A O 1
ATOM 1358 N N . ILE A 1 210 ? 5.221 10.321 -12.662 1.00 23.18 189 ILE A N 1
ATOM 1359 C CA . ILE A 1 210 ? 4.884 9.134 -11.865 1.00 22.84 189 ILE A CA 1
ATOM 1360 C C . ILE A 1 210 ? 3.439 9.212 -11.311 1.00 22.05 189 ILE A C 1
ATOM 1361 O O . ILE A 1 210 ? 2.947 10.230 -10.827 1.00 23.89 189 ILE A O 1
ATOM 1366 N N . ASP A 1 211 ? 2.758 8.070 -11.290 1.00 18.60 190 ASP A N 1
ATOM 1367 C CA . ASP A 1 211 ? 1.514 7.889 -10.654 1.00 19.73 190 ASP A CA 1
ATOM 1368 C C . ASP A 1 211 ? 1.822 7.608 -9.165 1.00 20.73 190 ASP A C 1
ATOM 1369 O O . ASP A 1 211 ? 1.986 6.434 -8.717 1.00 18.68 190 ASP A O 1
ATOM 1374 N N . ALA A 1 212 ? 1.867 8.699 -8.426 1.00 19.13 191 ALA A N 1
ATOM 1375 C CA . ALA A 1 212 ? 2.137 8.662 -7.022 1.00 19.62 191 ALA A CA 1
ATOM 1376 C C . ALA A 1 212 ? 0.919 8.955 -6.171 1.00 21.30 191 ALA A C 1
ATOM 1377 O O . ALA A 1 212 ? 0.081 9.820 -6.528 1.00 22.12 191 ALA A O 1
ATOM 1379 N N . ARG A 1 213 ? 0.810 8.256 -5.018 1.00 18.45 192 ARG A N 1
ATOM 1380 C CA . ARG A 1 213 ? -0.254 8.430 -4.075 1.00 18.66 192 ARG A CA 1
ATOM 1381 C C . ARG A 1 213 ? 0.329 8.569 -2.680 1.00 20.42 192 ARG A C 1
ATOM 1382 O O . ARG A 1 213 ? 1.377 8.035 -2.403 1.00 18.65 192 ARG A O 1
ATOM 1390 N N . LEU A 1 214 ? -0.394 9.261 -1.817 1.00 20.25 193 LEU A N 1
ATOM 139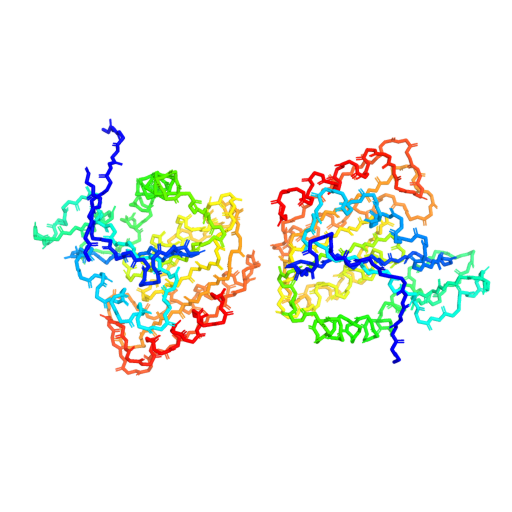1 C CA . LEU A 1 214 ? 0.023 9.517 -0.432 1.00 21.05 193 LEU A CA 1
ATOM 1392 C C . LEU A 1 214 ? -1.022 9.086 0.547 1.00 22.29 193 LEU A C 1
ATOM 1393 O O . LEU A 1 214 ? -2.230 9.312 0.363 1.00 25.40 193 LEU A O 1
ATOM 1398 N N . HIS A 1 215 ? -0.605 8.403 1.605 1.00 17.73 194 HIS A N 1
ATOM 1399 C CA . HIS A 1 215 ? -1.466 8.030 2.717 1.00 17.79 194 HIS A CA 1
ATOM 1400 C C . HIS A 1 215 ? -0.824 8.454 4.011 1.00 20.87 194 HIS A C 1
ATOM 1401 O O . HIS A 1 215 ? 0.306 8.081 4.307 1.00 18.85 194 HIS A O 1
ATOM 1408 N N . ILE A 1 216 ? -1.539 9.262 4.803 1.00 20.06 195 ILE A N 1
ATOM 1409 C CA . ILE A 1 216 ? -0.976 9.848 6.048 1.00 19.77 195 ILE A CA 1
ATOM 1410 C C . ILE A 1 216 ? -1.696 9.119 7.169 1.00 22.08 195 ILE A C 1
ATOM 1411 O O . ILE A 1 216 ? -2.942 9.005 7.187 1.00 24.12 195 ILE A O 1
ATOM 1416 N N . SER A 1 217 ? -0.921 8.558 8.091 1.00 18.72 196 SER A N 1
ATOM 1417 C CA A SER A 1 217 ? -1.394 7.827 9.228 1.00 19.59 196 SER A CA 1
ATOM 1418 C C . SER A 1 217 ? -1.497 8.858 10.383 1.00 21.93 196 SER A C 1
ATOM 1419 O O . SER A 1 217 ? -0.525 9.228 11.040 1.00 21.07 196 SER A O 1
ATOM 1422 N N . GLN A 1 218 ? -2.734 9.274 10.610 1.00 24.78 197 GLN A N 1
ATOM 1423 C CA . GLN A 1 218 ? -3.045 10.276 11.669 1.00 27.49 197 GLN A CA 1
ATOM 1424 C C . GLN A 1 218 ? -2.731 9.772 13.043 1.00 23.90 197 GLN A C 1
ATOM 1425 O O . GLN A 1 218 ? -3.104 8.679 13.427 1.00 26.85 197 GLN A O 1
ATOM 1431 N N . GLY A 1 219 ? -1.981 10.573 13.782 1.00 24.65 198 GLY A N 1
ATOM 1432 C CA . GLY A 1 219 ? -1.675 10.222 15.144 1.00 23.15 198 GLY A CA 1
ATOM 1433 C C . GLY A 1 219 ? -0.499 9.300 15.387 1.00 26.40 198 GLY A C 1
ATOM 1434 O O . GLY A 1 219 ? -0.247 8.965 16.540 1.00 23.21 198 GLY A O 1
ATOM 1435 N N . SER A 1 220 ? 0.160 8.865 14.295 1.00 23.06 199 SER A N 1
ATOM 1436 C CA . SER A 1 220 ? 1.263 7.886 14.377 1.00 22.00 199 SER A CA 1
ATOM 1437 C C . SER A 1 220 ? 2.592 8.527 14.143 1.00 21.15 199 SER A C 1
ATOM 1438 O O . SER A 1 220 ? 2.717 9.513 13.427 1.00 18.78 199 SER A O 1
ATOM 1441 N N . GLY A 1 221 ? 3.637 7.936 14.745 1.00 18.50 200 GLY A N 1
ATOM 1442 C CA . GLY A 1 221 ? 4.950 8.476 14.609 1.00 18.56 200 GLY A CA 1
ATOM 1443 C C . GLY A 1 221 ? 5.804 7.712 13.584 1.00 18.04 200 GLY A C 1
ATOM 1444 O O . GLY A 1 221 ? 5.261 7.318 12.503 1.00 17.90 200 GLY A O 1
ATOM 1445 N N . HIS A 1 222 ? 7.052 7.438 13.961 1.00 17.41 201 HIS A N 1
ATOM 1446 C CA . HIS A 1 222 ? 8.014 6.763 13.053 1.00 16.31 201 HIS A CA 1
ATOM 1447 C C . HIS A 1 222 ? 7.831 5.262 13.144 1.00 17.04 201 HIS A C 1
ATOM 1448 O O . HIS A 1 222 ? 8.560 4.569 13.887 1.00 16.76 201 HIS A O 1
ATOM 1455 N N . THR A 1 223 ? 6.829 4.750 12.451 1.00 16.64 202 THR A N 1
ATOM 1456 C CA . THR A 1 223 ? 6.402 3.399 12.555 1.00 17.04 202 THR A CA 1
ATOM 1457 C C . THR A 1 223 ? 5.549 3.089 11.312 1.00 16.64 202 THR A C 1
ATOM 1458 O O . THR A 1 223 ? 5.304 3.977 10.500 1.00 18.34 202 THR A O 1
ATOM 1462 N N . ILE A 1 224 ? 5.147 1.841 11.153 1.00 17.05 203 ILE A N 1
ATOM 1463 C CA . ILE A 1 224 ? 4.115 1.461 10.191 1.00 17.99 203 ILE A CA 1
ATOM 1464 C C . ILE A 1 224 ? 2.827 1.213 11.015 1.00 20.17 203 ILE A C 1
ATOM 1465 O O . ILE A 1 224 ? 2.730 0.219 11.736 1.00 22.16 203 ILE A O 1
ATOM 1470 N N . ALA A 1 225 ? 1.914 2.133 10.907 1.00 20.27 204 ALA A N 1
ATOM 1471 C CA . ALA A 1 225 ? 0.595 2.016 11.559 1.00 22.32 204 ALA A CA 1
ATOM 1472 C C . ALA A 1 225 ? -0.244 0.954 10.920 1.00 23.47 204 ALA A C 1
ATOM 1473 O O . ALA A 1 225 ? -0.076 0.642 9.746 1.00 21.36 204 ALA A O 1
ATOM 1475 N N . GLN A 1 226 ? -1.225 0.438 11.653 1.00 22.22 205 GLN A N 1
ATOM 1476 C CA . GLN A 1 226 ? -2.123 -0.502 11.064 1.00 23.19 205 GLN A CA 1
ATOM 1477 C C . GLN A 1 226 ? -2.799 0.052 9.833 1.00 20.19 205 GLN A C 1
ATOM 1478 O O . GLN A 1 226 ? -2.921 -0.652 8.813 1.00 21.95 205 GLN A O 1
ATOM 1484 N N . ASP A 1 227 ? -3.264 1.268 9.875 1.00 20.59 206 ASP A N 1
ATOM 1485 C CA . ASP A 1 227 ? -3.896 1.884 8.724 1.00 24.63 206 ASP A CA 1
ATOM 1486 C C . ASP A 1 227 ? -2.912 2.035 7.515 1.00 22.46 206 ASP A C 1
ATOM 1487 O O . ASP A 1 227 ? -3.343 1.998 6.387 1.00 23.93 206 ASP A O 1
ATOM 1492 N N . GLY A 1 228 ? -1.614 2.200 7.812 1.00 22.93 207 GLY A N 1
ATOM 1493 C CA . GLY A 1 228 ? -0.575 2.308 6.771 1.00 21.13 207 GLY A CA 1
ATOM 1494 C C . GLY A 1 228 ? -0.394 0.966 6.144 1.00 19.99 207 GLY A C 1
ATOM 1495 O O . GLY A 1 228 ? -0.330 0.817 4.911 1.00 21.26 207 GLY A O 1
ATOM 1496 N N . LEU A 1 229 ? -0.317 -0.039 6.981 1.00 18.84 208 LEU A N 1
ATOM 1497 C CA . LEU A 1 229 ? -0.166 -1.394 6.493 1.00 19.81 208 LEU A CA 1
ATOM 1498 C C . LEU A 1 229 ? -1.387 -1.815 5.646 1.00 21.90 208 LEU A C 1
ATOM 1499 O O . LEU A 1 229 ? -1.264 -2.432 4.586 1.00 19.35 208 LEU A O 1
ATOM 1504 N N . ASP A 1 230 ? -2.593 -1.450 6.115 1.00 21.82 209 ASP A N 1
ATOM 1505 C CA . ASP A 1 230 ? -3.784 -1.779 5.320 1.00 24.76 209 ASP A CA 1
ATOM 1506 C C . ASP A 1 230 ? -3.842 -1.156 3.929 1.00 21.49 209 ASP A C 1
ATOM 1507 O O . ASP A 1 230 ? -4.247 -1.809 2.945 1.00 21.92 209 ASP A O 1
ATOM 1512 N N . THR A 1 231 ? -3.387 0.078 3.859 1.00 19.47 210 THR A N 1
ATOM 1513 C CA . THR A 1 231 ? -3.308 0.865 2.668 1.00 21.27 210 THR A CA 1
ATOM 1514 C C . THR A 1 231 ? -2.333 0.134 1.707 1.00 18.19 210 THR A C 1
ATOM 1515 O O . THR A 1 231 ? -2.582 0.007 0.494 1.00 18.92 210 THR A O 1
ATOM 1519 N N . ALA A 1 232 ? -1.189 -0.213 2.245 1.00 17.80 211 ALA A N 1
ATOM 1520 C CA . ALA A 1 232 ? -0.202 -0.934 1.401 1.00 17.06 211 ALA A CA 1
ATOM 1521 C C . ALA A 1 232 ? -0.733 -2.295 0.898 1.00 18.42 211 ALA A C 1
ATOM 1522 O O . ALA A 1 232 ? -0.550 -2.645 -0.254 1.00 19.13 211 ALA A O 1
ATOM 1524 N N . THR A 1 233 ? -1.427 -3.043 1.762 1.00 18.82 212 THR A N 1
ATOM 1525 C CA . THR A 1 233 ? -1.985 -4.316 1.363 1.00 19.72 212 THR A CA 1
ATOM 1526 C C . THR A 1 233 ? -2.968 -4.070 0.223 1.00 19.58 212 THR A C 1
ATOM 1527 O O . THR A 1 233 ? -2.988 -4.807 -0.750 1.00 18.86 212 THR A O 1
ATOM 1531 N N . ALA A 1 234 ? -3.782 -3.045 0.341 1.00 20.19 213 ALA A N 1
ATOM 1532 C CA . ALA A 1 234 ? -4.753 -2.753 -0.709 1.00 23.56 213 ALA A CA 1
ATOM 1533 C C . ALA A 1 234 ? -4.104 -2.425 -2.036 1.00 21.49 213 ALA A C 1
ATOM 1534 O O . ALA A 1 234 ? -4.611 -2.836 -3.107 1.00 24.24 213 ALA A O 1
ATOM 1536 N N . PHE A 1 235 ? -3.037 -1.650 -1.989 1.00 20.89 214 PHE A N 1
ATOM 1537 C CA . PHE A 1 235 ? -2.266 -1.318 -3.163 1.00 19.54 214 PHE A CA 1
ATOM 1538 C C . PHE A 1 235 ? -1.671 -2.606 -3.769 1.00 21.42 214 PHE A C 1
ATOM 1539 O O . PHE A 1 235 ? -1.789 -2.802 -4.993 1.00 22.47 214 PHE A O 1
ATOM 1547 N N . LEU A 1 236 ? -1.044 -3.443 -2.949 1.00 20.98 215 LEU A N 1
ATOM 1548 C CA . LEU A 1 236 ? -0.539 -4.746 -3.456 1.00 19.53 215 LEU A CA 1
ATOM 1549 C C . LEU A 1 236 ? -1.649 -5.544 -4.154 1.00 21.37 215 LEU A C 1
ATOM 1550 O O . LEU A 1 236 ? -1.397 -6.117 -5.172 1.00 21.38 215 LEU A O 1
ATOM 1555 N N . ARG A 1 237 ? -2.844 -5.574 -3.584 1.00 19.48 216 ARG A N 1
ATOM 1556 C CA . ARG A 1 237 ? -3.977 -6.237 -4.263 1.00 21.28 216 ARG A CA 1
ATOM 1557 C C . ARG A 1 237 ? -4.323 -5.681 -5.624 1.00 22.78 216 ARG A C 1
ATOM 1558 O O . ARG A 1 237 ? -4.827 -6.461 -6.466 1.00 29.86 216 ARG A O 1
ATOM 1566 N N . GLU A 1 238 ? -4.066 -4.406 -5.893 1.00 23.21 217 GLU A N 1
ATOM 1567 C CA . GLU A 1 238 ? -4.367 -3.764 -7.136 1.00 25.08 217 GLU A CA 1
ATOM 1568 C C . GLU A 1 238 ? -3.347 -4.217 -8.171 1.00 31.71 217 GLU A C 1
ATOM 1569 O O . GLU A 1 238 ? -3.651 -4.284 -9.350 1.00 33.54 217 GLU A O 1
ATOM 1575 N N . ILE A 1 239 ? -2.131 -4.526 -7.750 1.00 27.35 218 ILE A N 1
ATOM 1576 C CA . ILE A 1 239 ? -1.055 -4.775 -8.748 1.00 26.18 218 ILE A CA 1
ATOM 1577 C C . ILE A 1 239 ? -0.552 -6.173 -8.858 1.00 25.96 218 ILE A C 1
ATOM 1578 O O . ILE A 1 239 ? 0.160 -6.466 -9.836 1.00 28.77 218 ILE A O 1
ATOM 1583 N N . LEU A 1 240 ? -0.846 -7.022 -7.898 1.00 27.39 219 LEU A N 1
ATOM 1584 C CA . LEU A 1 240 ? -0.492 -8.398 -7.960 1.00 29.41 219 LEU A CA 1
ATOM 1585 C C . LEU A 1 240 ? -1.818 -9.102 -8.296 1.00 36.93 219 LEU A C 1
ATOM 1586 O O . LEU A 1 240 ? -2.836 -8.919 -7.574 1.00 46.22 219 LEU A O 1
ATOM 1591 N N . GLY B 1 14 ? -9.867 -20.248 -37.793 1.00 62.16 -7 GLY B N 1
ATOM 1592 C CA . GLY B 1 14 ? -11.248 -20.750 -37.632 1.00 65.47 -7 GLY B CA 1
ATOM 1593 C C . GLY B 1 14 ? -12.002 -20.052 -36.518 1.00 67.77 -7 GLY B C 1
ATOM 1594 O O . GLY B 1 14 ? -11.487 -19.949 -35.414 1.00 81.06 -7 GLY B O 1
ATOM 1595 N N . LEU B 1 15 ? -13.224 -19.604 -36.810 1.00 64.83 -6 LEU B N 1
ATOM 1596 C CA . LEU B 1 15 ? -14.145 -18.910 -35.871 1.00 59.11 -6 LEU B CA 1
ATOM 1597 C C . LEU B 1 15 ? -14.257 -17.347 -36.025 1.00 50.10 -6 LEU B C 1
ATOM 1598 O O . LEU B 1 15 ? -13.568 -16.759 -36.820 1.00 35.39 -6 LEU B O 1
ATOM 1603 N N . VAL B 1 16 ? -15.051 -16.670 -35.199 1.00 54.10 -5 VAL B N 1
ATOM 1604 C CA . VAL B 1 16 ? -15.857 -15.519 -35.617 1.00 43.02 -5 VAL B CA 1
ATOM 1605 C C . VAL B 1 16 ? -16.739 -15.123 -34.428 1.00 47.79 -5 VAL B C 1
ATOM 1606 O O . VAL B 1 16 ? -17.645 -15.864 -34.112 1.00 46.04 -5 VAL B O 1
ATOM 1610 N N . PRO B 1 17 ? -16.430 -14.037 -33.687 1.00 50.05 -4 PRO B N 1
ATOM 1611 C CA . PRO B 1 17 ? -17.611 -13.424 -33.013 1.00 55.75 -4 PRO B CA 1
ATOM 1612 C C . PRO B 1 17 ? -18.649 -12.697 -33.946 1.00 56.59 -4 PRO B C 1
ATOM 1613 O O . PRO B 1 17 ? -18.427 -12.550 -35.153 1.00 44.63 -4 PRO B O 1
ATOM 1617 N N . ARG B 1 18 ? -19.807 -12.320 -33.395 1.00 67.42 -3 ARG B N 1
ATOM 1618 C CA . ARG B 1 18 ? -20.899 -11.742 -34.207 1.00 68.67 -3 ARG B CA 1
ATOM 1619 C C . ARG B 1 18 ? -22.037 -11.226 -33.319 1.00 76.37 -3 ARG B C 1
ATOM 1620 O O . ARG B 1 18 ? -23.040 -11.914 -33.106 1.00 68.62 -3 ARG B O 1
ATOM 1622 N N . THR B 1 23 ? -27.538 4.721 -31.014 1.00 40.50 2 THR B N 1
ATOM 1623 C CA . THR B 1 23 ? -26.670 3.852 -30.249 1.00 46.10 2 THR B CA 1
ATOM 1624 C C . THR B 1 23 ? -27.346 2.930 -29.219 1.00 38.40 2 THR B C 1
ATOM 1625 O O . THR B 1 23 ? -28.499 3.112 -28.748 1.00 28.93 2 THR B O 1
ATOM 1627 N N . GLU B 1 24 ? -26.559 1.894 -28.946 1.00 35.69 3 GLU B N 1
ATOM 1628 C CA . GLU B 1 24 ? -27.018 0.563 -28.550 1.00 37.96 3 GLU B CA 1
ATOM 1629 C C . GLU B 1 24 ? -25.740 -0.140 -28.111 1.00 41.73 3 GLU B C 1
ATOM 1630 O O . GLU B 1 24 ? -24.658 0.425 -28.369 1.00 41.15 3 GLU B O 1
ATOM 1636 N N . PRO B 1 25 ? -25.842 -1.338 -27.482 1.00 43.70 4 PRO B N 1
ATOM 1637 C CA . PRO B 1 25 ? -24.629 -2.127 -27.193 1.00 48.08 4 PRO B CA 1
ATOM 1638 C C . PRO B 1 25 ? -24.049 -2.747 -28.488 1.00 53.79 4 PRO B C 1
ATOM 1639 O O . PRO B 1 25 ? -24.466 -3.821 -28.912 1.00 55.25 4 PRO B O 1
ATOM 1643 N N . VAL B 1 26 ? -23.093 -2.053 -29.104 1.00 58.18 5 VAL B N 1
ATOM 1644 C CA . VAL B 1 26 ? -22.556 -2.465 -30.406 1.00 54.07 5 VAL B CA 1
ATOM 1645 C C . VAL B 1 26 ? -21.628 -3.662 -30.133 1.00 51.01 5 VAL B C 1
ATOM 1646 O O . VAL B 1 26 ? -20.788 -3.602 -29.244 1.00 63.72 5 VAL B O 1
ATOM 1650 N N . LYS B 1 27 ? -21.837 -4.760 -30.850 1.00 46.67 6 LYS B N 1
ATOM 1651 C CA . LYS B 1 27 ? -21.111 -6.020 -30.673 1.00 46.34 6 LYS B CA 1
ATOM 1652 C C . LYS B 1 27 ? -20.266 -6.241 -31.925 1.00 42.96 6 LYS B C 1
ATOM 1653 O O . LYS B 1 27 ? -20.793 -6.299 -33.013 1.00 48.45 6 LYS B O 1
ATOM 1655 N N . LEU B 1 28 ? -18.959 -6.391 -31.787 1.00 37.33 7 LEU B N 1
ATOM 1656 C CA . LEU B 1 28 ? -18.117 -6.443 -32.981 1.00 34.48 7 LEU B CA 1
ATOM 1657 C C . LEU B 1 28 ? -18.003 -7.881 -33.526 1.00 32.66 7 LEU B C 1
ATOM 1658 O O . LEU B 1 28 ? -18.086 -8.842 -32.791 1.00 36.54 7 LEU B O 1
ATOM 1663 N N . SER B 1 29 ? -17.942 -8.015 -34.833 1.00 31.00 8 SER B N 1
ATOM 1664 C CA . SER B 1 29 ? -17.796 -9.323 -35.468 1.00 32.57 8 SER B CA 1
ATOM 1665 C C . SER B 1 29 ? -16.354 -9.314 -35.932 1.00 28.49 8 SER B C 1
ATOM 1666 O O . SER B 1 29 ? -15.805 -8.232 -36.104 1.00 28.21 8 SER B O 1
ATOM 1669 N N . GLY B 1 30 ? -15.804 -10.493 -36.190 1.00 27.98 9 GLY B N 1
ATOM 1670 C CA . GLY B 1 30 ? -14.590 -10.655 -36.947 1.00 25.05 9 GLY B CA 1
ATOM 1671 C C . GLY B 1 30 ? -14.000 -12.025 -36.668 1.00 22.57 9 GLY B C 1
ATOM 1672 O O . GLY B 1 30 ? -14.537 -12.768 -35.820 1.00 24.79 9 GLY B O 1
ATOM 1673 N N . PRO B 1 31 ? -12.940 -12.367 -37.375 1.00 20.60 10 PRO B N 1
ATOM 1674 C CA . PRO B 1 31 ? -12.288 -13.682 -37.213 1.00 20.91 10 PRO B CA 1
ATOM 1675 C C . PRO B 1 31 ? -11.558 -13.837 -35.951 1.00 20.78 10 PRO B C 1
ATOM 1676 O O . PRO B 1 31 ? -11.051 -12.878 -35.382 1.00 19.79 10 PRO B O 1
ATOM 1680 N N . MET B 1 32 ? -11.439 -15.080 -35.500 1.00 20.82 11 MET B N 1
ATOM 1681 C CA . MET B 1 32 ? -10.705 -15.419 -34.331 1.00 22.37 11 MET B CA 1
ATOM 1682 C C . MET B 1 32 ? -9.916 -16.722 -34.686 1.00 24.59 11 MET B C 1
ATOM 1683 O O . MET B 1 32 ? -10.425 -17.596 -35.463 1.00 25.73 11 MET B O 1
ATOM 1688 N N . LEU B 1 33 ? -8.684 -16.797 -34.191 1.00 22.65 12 LEU B N 1
ATOM 1689 C CA . LEU B 1 33 ? -7.843 -18.043 -34.249 1.00 22.70 12 LEU B CA 1
ATOM 1690 C C . LEU B 1 33 ? -7.701 -18.543 -32.799 1.00 24.70 12 LEU B C 1
ATOM 1691 O O . LEU B 1 33 ? -7.196 -17.882 -31.931 1.00 23.45 12 LEU B O 1
ATOM 1696 N N . PRO B 1 34 ? -8.225 -19.733 -32.498 1.00 24.97 13 PRO B N 1
ATOM 1697 C CA . PRO B 1 34 ? -7.955 -20.211 -31.153 1.00 25.03 13 PRO B CA 1
ATOM 1698 C C . PRO B 1 34 ? -6.503 -20.647 -30.952 1.00 20.21 13 PRO B C 1
ATOM 1699 O O . PRO B 1 34 ? -5.783 -20.824 -31.913 1.00 24.55 13 PRO B O 1
ATOM 1703 N N . ALA B 1 35 ? -6.038 -20.765 -29.721 1.00 22.69 14 ALA B N 1
ATOM 1704 C CA . ALA B 1 35 ? -4.674 -21.126 -29.407 1.00 24.12 14 ALA B CA 1
ATOM 1705 C C . ALA B 1 35 ? -4.409 -22.539 -29.973 1.00 26.70 14 ALA B C 1
ATOM 1706 O O . ALA B 1 35 ? -5.256 -23.411 -29.823 1.00 27.56 14 ALA B O 1
ATOM 1708 N N . VAL B 1 36 ? -3.304 -22.678 -30.661 1.00 27.55 15 VAL B N 1
ATOM 1709 C CA . VAL B 1 36 ? -2.890 -23.899 -31.331 1.00 32.13 15 VAL B CA 1
ATOM 1710 C C . VAL B 1 36 ? -2.871 -25.031 -30.327 1.00 35.61 15 VAL B C 1
ATOM 1711 O O . VAL B 1 36 ? -3.325 -26.127 -30.629 1.00 39.10 15 VAL B O 1
ATOM 1715 N N . SER B 1 37 ? -2.365 -24.754 -29.131 1.00 35.39 16 SER B N 1
ATOM 1716 C CA . SER B 1 37 ? -2.253 -25.734 -28.069 1.00 38.77 16 SER B CA 1
ATOM 1717 C C . SER B 1 37 ? -3.593 -26.235 -27.502 1.00 36.12 16 SER B C 1
ATOM 1718 O O . SER B 1 37 ? -3.614 -27.219 -26.759 1.00 39.47 16 SER B O 1
ATOM 1721 N N . GLY B 1 38 ? -4.698 -25.573 -27.803 1.00 34.43 17 GLY B N 1
ATOM 1722 C CA . GLY B 1 38 ? -5.959 -25.870 -27.159 1.00 39.35 17 GLY B CA 1
ATOM 1723 C C . GLY B 1 38 ? -6.325 -25.124 -25.881 1.00 42.23 17 GLY B C 1
ATOM 1724 O O . GLY B 1 38 ? -7.464 -25.220 -25.392 1.00 40.02 17 GLY B O 1
ATOM 1725 N N . ALA B 1 39 ? -5.412 -24.390 -25.273 1.00 38.67 18 ALA B N 1
ATOM 1726 C CA . ALA B 1 39 ? -5.819 -23.630 -24.067 1.00 38.64 18 ALA B CA 1
ATOM 1727 C C . ALA B 1 39 ? -5.053 -22.314 -24.000 1.00 35.77 18 ALA B C 1
ATOM 1728 O O . ALA B 1 39 ? -3.838 -22.284 -23.720 1.00 43.98 18 ALA B O 1
ATOM 1730 N N . ALA B 1 40 ? -5.782 -21.241 -24.268 1.00 32.88 19 ALA B N 1
ATOM 1731 C CA . ALA B 1 40 ? -5.172 -19.910 -24.421 1.00 29.42 19 ALA B CA 1
ATOM 1732 C C . ALA B 1 40 ? -4.724 -19.379 -23.083 1.00 29.16 19 ALA B C 1
ATOM 1733 O O . ALA B 1 40 ? -5.501 -19.353 -22.127 1.00 30.79 19 ALA B O 1
ATOM 1735 N N . LYS B 1 41 ? -3.479 -18.971 -23.045 1.00 25.12 20 LYS B N 1
ATOM 1736 C CA . LYS B 1 41 ? -2.847 -18.336 -21.895 1.00 29.68 20 LYS B CA 1
ATOM 1737 C C . LYS B 1 41 ? -2.714 -16.838 -22.145 1.00 26.97 20 LYS B C 1
ATOM 1738 O O . LYS B 1 41 ? -2.542 -16.044 -21.196 1.00 29.37 20 LYS B O 1
ATOM 1744 N N . SER B 1 42 ? -2.753 -16.463 -23.433 1.00 24.77 21 SER B N 1
ATOM 1745 C CA . SER B 1 42 ? -2.664 -15.036 -23.786 1.00 22.70 21 SER B CA 1
ATOM 1746 C C . SER B 1 42 ? -3.594 -14.737 -24.991 1.00 20.79 21 SER B C 1
ATOM 1747 O O . SER B 1 42 ? -4.073 -15.653 -25.708 1.00 19.60 21 SER B O 1
ATOM 1750 N N . LEU B 1 43 ? -3.724 -13.436 -25.291 1.00 21.12 22 LEU B N 1
ATOM 1751 C CA . LEU B 1 43 ? -4.680 -12.945 -26.256 1.00 19.95 22 LEU B CA 1
ATOM 1752 C C . LEU B 1 43 ? -4.019 -11.750 -26.984 1.00 17.52 22 LEU B C 1
ATOM 1753 O O . LEU B 1 43 ? -3.480 -10.849 -26.322 1.00 18.94 22 LEU B O 1
ATOM 1758 N N . VAL B 1 44 ? -4.033 -11.843 -28.314 1.00 16.56 23 VAL B N 1
ATOM 1759 C CA . VAL B 1 44 ? -3.625 -10.758 -29.156 1.00 17.03 23 VAL B CA 1
ATOM 1760 C C . VAL B 1 44 ? -4.865 -10.261 -29.909 1.00 18.02 23 VAL B C 1
ATOM 1761 O O . VAL B 1 44 ? -5.458 -11.014 -30.690 1.00 17.10 23 VAL B O 1
ATOM 1765 N N . VAL B 1 45 ? -5.194 -8.946 -29.707 1.00 16.64 24 VAL B N 1
ATOM 1766 C CA . VAL B 1 45 ? -6.287 -8.313 -30.423 1.00 15.64 24 VAL B CA 1
ATOM 1767 C C . VAL B 1 45 ? -5.634 -7.463 -31.520 1.00 16.13 24 VAL B C 1
ATOM 1768 O O . VAL B 1 45 ? -4.780 -6.615 -31.225 1.00 16.94 24 VAL B O 1
ATOM 1772 N N . LEU B 1 46 ? -6.100 -7.665 -32.732 1.00 14.17 25 LEU B N 1
ATOM 1773 C CA . LEU B 1 46 ? -5.534 -6.993 -33.902 1.00 16.23 25 LEU B CA 1
ATOM 1774 C C . LEU B 1 46 ? -6.524 -6.027 -34.472 1.00 16.18 25 LEU B C 1
ATOM 1775 O O . LEU B 1 46 ? -7.598 -6.412 -34.811 1.00 15.74 25 LEU B O 1
ATOM 1780 N N . LEU B 1 47 ? -6.119 -4.760 -34.643 1.00 16.18 26 LEU B N 1
ATOM 1781 C CA . LEU B 1 47 ? -7.022 -3.670 -35.053 1.00 14.84 26 LEU B CA 1
ATOM 1782 C C . LEU B 1 47 ? -6.598 -3.176 -36.440 1.00 14.19 26 LEU B C 1
ATOM 1783 O O . LEU B 1 47 ? -5.482 -2.589 -36.602 1.00 14.23 26 LEU B O 1
ATOM 1788 N N . HIS B 1 48 ? -7.511 -3.356 -37.387 1.00 12.96 27 HIS B N 1
ATOM 1789 C CA . HIS B 1 48 ? -7.247 -2.928 -38.809 1.00 13.05 27 HIS B CA 1
ATOM 1790 C C . HIS B 1 48 ? -7.273 -1.422 -39.047 1.00 13.80 27 HIS B C 1
ATOM 1791 O O . HIS B 1 48 ? -7.756 -0.626 -38.209 1.00 14.61 27 HIS B O 1
ATOM 1798 N N . GLY B 1 49 ? -6.757 -1.030 -40.220 1.00 13.70 28 GLY B N 1
ATOM 1799 C CA . GLY B 1 49 ? -6.749 0.361 -40.620 1.00 14.50 28 GLY B CA 1
ATOM 1800 C C . GLY B 1 49 ? -8.005 0.789 -41.336 1.00 13.66 28 GLY B C 1
ATOM 1801 O O . GLY B 1 49 ? -8.920 0.004 -41.626 1.00 13.53 28 GLY B O 1
ATOM 1802 N N . TYR B 1 50 ? -8.037 2.077 -41.699 1.00 13.93 29 TYR B N 1
ATOM 1803 C CA . TYR B 1 50 ? -9.160 2.644 -42.386 1.00 14.50 29 TYR B CA 1
ATOM 1804 C C . TYR B 1 50 ? -9.341 2.020 -43.742 1.00 14.44 29 TYR B C 1
ATOM 1805 O O . TYR B 1 50 ? -8.399 1.910 -44.520 1.00 14.68 29 TYR B O 1
ATOM 1814 N N . GLY B 1 51 ? -10.524 1.455 -43.982 1.00 15.40 30 GLY B N 1
ATOM 1815 C CA . GLY B 1 51 ? -10.881 0.810 -45.204 1.00 13.95 30 GLY B CA 1
ATOM 1816 C C . GLY B 1 51 ? -10.506 -0.656 -45.326 1.00 15.75 30 GLY B C 1
ATOM 1817 O O . GLY B 1 51 ? -10.791 -1.248 -46.370 1.00 16.98 30 GLY B O 1
ATOM 1818 N N . SER B 1 52 ? -10.003 -1.209 -44.209 1.00 13.26 31 SER B N 1
ATOM 1819 C CA . SER B 1 52 ? -9.603 -2.615 -44.122 1.00 14.30 31 SER B CA 1
ATOM 1820 C C . SER B 1 52 ? -10.650 -3.357 -43.328 1.00 17.63 31 SER B C 1
ATOM 1821 O O . SER B 1 52 ? -11.783 -2.882 -43.252 1.00 17.08 31 SER B O 1
ATOM 1824 N N . ASP B 1 53 ? -10.280 -4.521 -42.806 1.00 14.07 32 ASP B N 1
ATOM 1825 C CA . ASP B 1 53 ? -11.208 -5.354 -42.070 1.00 15.09 32 ASP B CA 1
ATOM 1826 C C . ASP B 1 53 ? -10.440 -6.367 -41.246 1.00 14.68 32 ASP B C 1
ATOM 1827 O O . ASP B 1 53 ? -9.226 -6.489 -41.357 1.00 15.54 32 ASP B O 1
ATOM 1832 N N . GLY B 1 54 ? -11.154 -7.071 -40.383 1.00 15.06 33 GLY B N 1
ATOM 1833 C CA . GLY B 1 54 ? -10.487 -8.060 -39.587 1.00 15.61 33 GLY B CA 1
ATOM 1834 C C . GLY B 1 54 ? -9.877 -9.226 -40.345 1.00 15.45 33 GLY B C 1
ATOM 1835 O O . GLY B 1 54 ? -8.830 -9.725 -39.917 1.00 17.86 33 GLY B O 1
ATOM 1836 N N . ARG B 1 55 ? -10.505 -9.669 -41.438 1.00 16.02 34 ARG B N 1
ATOM 1837 C CA . ARG B 1 55 ? -10.014 -10.671 -42.271 1.00 18.53 34 ARG B CA 1
ATOM 1838 C C . ARG B 1 55 ? -8.619 -10.367 -42.796 1.00 19.42 34 ARG B C 1
ATOM 1839 O O . ARG B 1 55 ? -7.737 -11.233 -42.919 1.00 20.61 34 ARG B O 1
ATOM 1847 N N . ASP B 1 56 ? -8.363 -9.101 -43.042 1.00 17.37 35 ASP B N 1
ATOM 1848 C CA . ASP B 1 56 ? -7.042 -8.716 -43.443 1.00 17.27 35 ASP B CA 1
ATOM 1849 C C . ASP B 1 56 ? -5.997 -8.942 -42.326 1.00 19.18 35 ASP B C 1
ATOM 1850 O O . ASP B 1 56 ? -4.903 -9.404 -42.587 1.00 25.37 35 ASP B O 1
ATOM 1855 N N . LEU B 1 57 ? -6.347 -8.500 -41.157 1.00 22.58 36 LEU B N 1
ATOM 1856 C CA . LEU B 1 57 ? -5.388 -8.446 -40.023 1.00 24.48 36 LEU B CA 1
ATOM 1857 C C . LEU B 1 57 ? -5.230 -9.768 -39.384 1.00 28.35 36 LEU B C 1
ATOM 1858 O O . LEU B 1 57 ? -4.232 -9.962 -38.674 1.00 29.44 36 LEU B O 1
ATOM 1863 N N . ILE B 1 58 ? -6.209 -10.672 -39.520 1.00 26.10 37 ILE B N 1
ATOM 1864 C CA . ILE B 1 58 ? -6.067 -11.987 -38.880 1.00 29.56 37 ILE B CA 1
ATOM 1865 C C . ILE B 1 58 ? -4.911 -12.744 -39.555 1.00 31.08 37 ILE B C 1
ATOM 1866 O O . ILE B 1 58 ? -4.369 -13.660 -38.948 1.00 29.69 37 ILE B O 1
ATOM 1871 N N . ALA B 1 59 ? -4.509 -12.351 -40.762 1.00 33.02 38 ALA B N 1
ATOM 1872 C CA . ALA B 1 59 ? -3.324 -12.994 -41.435 1.00 31.55 38 ALA B CA 1
ATOM 1873 C C . ALA B 1 59 ? -1.979 -12.819 -40.657 1.00 29.22 38 ALA B C 1
ATOM 1874 O O . ALA B 1 59 ? -1.068 -13.681 -40.723 1.00 25.54 38 ALA B O 1
ATOM 1876 N N . LEU B 1 60 ? -1.870 -11.714 -39.934 1.00 30.23 39 LEU B N 1
ATOM 1877 C CA . LEU B 1 60 ? -0.778 -11.508 -39.002 1.00 27.14 39 LEU B CA 1
ATOM 1878 C C . LEU B 1 60 ? -0.878 -12.549 -37.845 1.00 25.20 39 LEU B C 1
ATOM 1879 O O . LEU B 1 60 ? 0.140 -13.065 -37.349 1.00 23.87 39 LEU B O 1
ATOM 1884 N N . GLY B 1 61 ? -2.112 -12.838 -37.431 1.00 21.47 40 GLY B N 1
ATOM 1885 C CA . GLY B 1 61 ? -2.456 -13.823 -36.439 1.00 21.12 40 GLY B CA 1
ATOM 1886 C C . GLY B 1 61 ? -2.005 -15.220 -36.873 1.00 22.96 40 GLY B C 1
ATOM 1887 O O . GLY B 1 61 ? -1.394 -15.953 -36.088 1.00 25.16 40 GLY B O 1
ATOM 1888 N N . GLN B 1 62 ? -2.249 -15.539 -38.128 1.00 23.82 41 GLN B N 1
ATOM 1889 C CA . GLN B 1 62 ? -1.838 -16.840 -38.671 1.00 28.00 41 GLN B CA 1
ATOM 1890 C C . GLN B 1 62 ? -0.326 -16.972 -38.670 1.00 29.01 41 GLN B C 1
ATOM 1891 O O . GLN B 1 62 ? 0.220 -18.067 -38.399 1.00 29.10 41 GLN B O 1
ATOM 1897 N N . PHE B 1 63 ? 0.371 -15.884 -38.974 1.00 21.55 42 PHE B N 1
ATOM 1898 C CA . PHE B 1 63 ? 1.844 -15.891 -39.010 1.00 23.88 42 PHE B CA 1
ATOM 1899 C C . PHE B 1 63 ? 2.375 -16.102 -37.591 1.00 24.26 42 PHE B C 1
ATOM 1900 O O . PHE B 1 63 ? 3.307 -16.870 -37.367 1.00 24.16 42 PHE B O 1
ATOM 1908 N N . TRP B 1 64 ? 1.777 -15.404 -36.624 1.00 20.23 43 TRP B N 1
ATOM 1909 C CA . TRP B 1 64 ? 2.321 -15.403 -35.298 1.00 20.59 43 TRP B CA 1
ATOM 1910 C C . TRP B 1 64 ? 1.903 -16.667 -34.549 1.00 22.26 43 TRP B C 1
ATOM 1911 O O . TRP B 1 64 ? 2.586 -17.055 -33.607 1.00 23.30 43 TRP B O 1
ATOM 1922 N N . ARG B 1 65 ? 0.797 -17.279 -34.919 1.00 23.16 44 ARG B N 1
ATOM 1923 C CA . ARG B 1 65 ? 0.345 -18.493 -34.154 1.00 27.13 44 ARG B CA 1
ATOM 1924 C C . ARG B 1 65 ? 1.405 -19.617 -34.299 1.00 22.48 44 ARG B C 1
ATOM 1925 O O . ARG B 1 65 ? 1.552 -20.440 -33.361 1.00 24.82 44 ARG B O 1
ATOM 1933 N N . ASP B 1 66 ? 2.189 -19.632 -35.386 1.00 23.34 45 ASP B N 1
ATOM 1934 C CA . ASP B 1 66 ? 3.318 -20.588 -35.503 1.00 27.14 45 ASP B CA 1
ATOM 1935 C C . ASP B 1 66 ? 4.382 -20.431 -34.403 1.00 27.74 45 ASP B C 1
ATOM 1936 O O . ASP B 1 66 ? 5.027 -21.417 -34.019 1.00 32.68 45 ASP B O 1
ATOM 1941 N N . SER B 1 67 ? 4.595 -19.201 -33.916 1.00 21.66 46 SER B N 1
ATOM 1942 C CA . SER B 1 67 ? 5.543 -18.906 -32.880 1.00 22.77 46 SER B CA 1
ATOM 1943 C C . SER B 1 67 ? 5.005 -18.900 -31.485 1.00 22.62 46 SER B C 1
ATOM 1944 O O . SER B 1 67 ? 5.781 -19.075 -30.568 1.00 26.98 46 SER B O 1
ATOM 1947 N N . PHE B 1 68 ? 3.701 -18.758 -31.315 1.00 22.61 47 PHE B N 1
ATOM 1948 C CA . PHE B 1 68 ? 3.037 -18.487 -30.041 1.00 21.01 47 PHE B CA 1
ATOM 1949 C C . PHE B 1 68 ? 1.868 -19.404 -29.885 1.00 22.58 47 PHE B C 1
ATOM 1950 O O . PHE B 1 68 ? 0.693 -19.082 -30.068 1.00 23.66 47 PHE B O 1
ATOM 1958 N N . PRO B 1 69 ? 2.147 -20.682 -29.546 1.00 24.81 48 PRO B N 1
ATOM 1959 C CA . PRO B 1 69 ? 1.096 -21.653 -29.631 1.00 26.21 48 PRO B CA 1
ATOM 1960 C C . PRO B 1 69 ? 0.054 -21.597 -28.556 1.00 24.31 48 PRO B C 1
ATOM 1961 O O . PRO B 1 69 ? -0.964 -22.225 -28.689 1.00 25.83 48 PRO B O 1
ATOM 1965 N N . ASP B 1 70 ? 0.271 -20.806 -27.506 1.00 23.64 49 ASP B N 1
ATOM 1966 C CA . ASP B 1 70 ? -0.745 -20.645 -26.445 1.00 23.72 49 ASP B CA 1
ATOM 1967 C C . ASP B 1 70 ? -1.494 -19.314 -26.508 1.00 26.70 49 ASP B C 1
ATOM 1968 O O . ASP B 1 70 ? -2.224 -18.964 -25.580 1.00 22.03 49 ASP B O 1
ATOM 1973 N N . THR B 1 71 ? -1.374 -18.639 -27.651 1.00 22.69 50 THR B N 1
ATOM 1974 C CA . THR B 1 71 ? -2.044 -17.345 -27.872 1.00 22.11 50 THR B CA 1
ATOM 1975 C C . THR B 1 71 ? -3.269 -17.488 -28.767 1.00 20.65 50 THR B C 1
ATOM 1976 O O . THR B 1 71 ? -3.212 -18.085 -29.850 1.00 23.39 50 THR B O 1
ATOM 1980 N N . MET B 1 72 ? -4.379 -16.908 -28.314 1.00 18.99 51 MET B N 1
ATOM 1981 C CA . MET B 1 72 ? -5.576 -16.718 -29.116 1.00 20.06 51 MET B CA 1
ATOM 1982 C C . MET B 1 72 ? -5.425 -15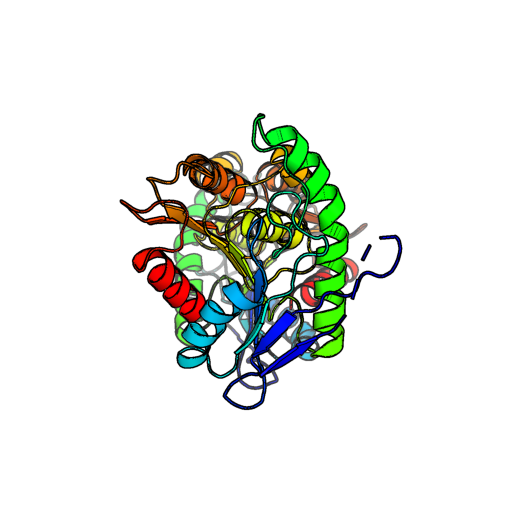.327 -29.842 1.00 21.41 51 MET B C 1
ATOM 1983 O O . MET B 1 72 ? -4.885 -14.401 -29.252 1.00 19.70 51 MET B O 1
ATOM 1988 N N . PHE B 1 73 ? -5.889 -15.282 -31.079 1.00 18.43 52 PHE B N 1
ATOM 1989 C CA . PHE B 1 73 ? -5.846 -14.041 -31.897 1.00 18.76 52 PHE B CA 1
ATOM 1990 C C . PHE B 1 73 ? -7.271 -13.650 -32.276 1.00 20.45 52 PHE B C 1
ATOM 1991 O O . PHE B 1 73 ? -8.058 -14.455 -32.767 1.00 20.37 52 PHE B O 1
ATOM 1999 N N . VAL B 1 74 ? -7.587 -12.353 -32.196 1.00 18.47 53 VAL B N 1
ATOM 2000 C CA . VAL B 1 74 ? -8.916 -11.893 -32.542 1.00 19.47 53 VAL B CA 1
ATOM 2001 C C . VAL B 1 74 ? -8.713 -10.620 -33.376 1.00 17.03 53 VAL B C 1
ATOM 2002 O O . VAL B 1 74 ? -7.903 -9.802 -32.934 1.00 18.34 53 VAL B O 1
ATOM 2006 N N . ALA B 1 75 ? -9.468 -10.478 -34.466 1.00 15.60 54 ALA B N 1
ATOM 2007 C CA . ALA B 1 75 ? -9.372 -9.244 -35.314 1.00 15.59 54 ALA B CA 1
ATOM 2008 C C . ALA B 1 75 ? -10.785 -8.709 -35.596 1.00 15.50 54 ALA B C 1
ATOM 2009 O O . ALA B 1 75 ? -11.390 -9.111 -36.590 1.00 17.77 54 ALA B O 1
ATOM 2011 N N . PRO B 1 76 ? -11.295 -7.809 -34.737 1.00 16.51 55 PRO B N 1
ATOM 2012 C CA . PRO B 1 76 ? -12.651 -7.295 -34.960 1.00 18.51 55 PRO B CA 1
ATOM 2013 C C . PRO B 1 76 ? -12.760 -6.387 -36.128 1.00 21.23 55 PRO B C 1
ATOM 2014 O O . PRO B 1 76 ? -11.816 -5.619 -36.435 1.00 18.70 55 PRO B O 1
ATOM 2018 N N . ASN B 1 77 ? -13.891 -6.499 -36.809 1.00 18.78 56 ASN B N 1
ATOM 2019 C CA . ASN B 1 77 ? -14.229 -5.453 -37.770 1.00 19.00 56 ASN B CA 1
ATOM 2020 C C . ASN B 1 77 ? -14.601 -4.177 -37.001 1.00 18.64 56 ASN B C 1
ATOM 2021 O O . ASN B 1 77 ? -15.336 -4.242 -36.023 1.00 18.86 56 ASN B O 1
ATOM 2026 N N . ALA B 1 78 ? -14.131 -3.002 -37.462 1.00 17.16 57 ALA B N 1
ATOM 2027 C CA . ALA B 1 78 ? -14.500 -1.756 -36.882 1.00 17.79 57 ALA B CA 1
ATOM 2028 C C . ALA B 1 78 ? -16.025 -1.553 -37.073 1.00 20.73 57 ALA B C 1
ATOM 2029 O O . ALA B 1 78 ? -16.625 -2.178 -37.936 1.00 19.57 57 ALA B O 1
ATOM 2031 N N . PRO B 1 79 ? -16.598 -0.652 -36.271 1.00 23.87 58 PRO B N 1
ATOM 2032 C CA . PRO B 1 79 ? -18.004 -0.627 -36.141 1.00 28.27 58 PRO B CA 1
ATOM 2033 C C . PRO B 1 79 ? -18.798 0.021 -37.275 1.00 27.53 58 PRO B C 1
ATOM 2034 O O . PRO B 1 79 ? -20.009 -0.069 -37.301 1.00 29.84 58 PRO B O 1
ATOM 2038 N N . HIS B 1 80 ? -18.144 0.695 -38.184 1.00 23.50 59 HIS B N 1
ATOM 2039 C CA . HIS B 1 80 ? -18.835 1.411 -39.238 1.00 23.26 59 HIS B CA 1
ATOM 2040 C C . HIS B 1 80 ? -18.290 1.024 -40.596 1.00 21.66 59 HIS B C 1
ATOM 2041 O O . HIS B 1 80 ? -17.075 0.825 -40.766 1.00 19.88 59 HIS B O 1
ATOM 2048 N N . VAL B 1 81 ? -19.135 1.010 -41.620 1.00 20.86 60 VAL B N 1
ATOM 2049 C CA . VAL B 1 81 ? -18.655 0.884 -42.991 1.00 19.49 60 VAL B CA 1
ATOM 2050 C C . VAL B 1 81 ? -17.776 2.073 -43.308 1.00 19.28 60 VAL B C 1
ATOM 2051 O O . VAL B 1 81 ? -18.036 3.244 -42.941 1.00 18.63 60 VAL B O 1
ATOM 2055 N N . CYS B 1 82 ? -16.702 1.798 -44.028 1.00 16.90 61 CYS B N 1
ATOM 2056 C CA . CYS B 1 82 ? -15.760 2.837 -44.390 1.00 16.05 61 CYS B CA 1
ATOM 2057 C C . CYS B 1 82 ? -16.341 3.780 -45.440 1.00 16.14 61 CYS B C 1
ATOM 2058 O O . CYS B 1 82 ? -16.789 3.325 -46.512 1.00 17.03 61 CYS B O 1
ATOM 2061 N N . GLY B 1 83 ? -16.364 5.068 -45.126 1.00 17.89 62 GLY B N 1
ATOM 2062 C CA . GLY B 1 83 ? -16.954 6.045 -46.090 1.00 19.66 62 GLY B CA 1
ATOM 2063 C C . GLY B 1 83 ? -16.319 6.075 -47.473 1.00 19.78 62 GLY B C 1
ATOM 2064 O O . GLY B 1 83 ? -17.027 6.420 -48.477 1.00 19.25 62 GLY B O 1
ATOM 2065 N N . GLY B 1 84 ? -15.039 5.686 -47.557 1.00 17.76 63 GLY B N 1
ATOM 2066 C CA . GLY B 1 84 ? -14.258 5.680 -48.770 1.00 19.18 63 GLY B CA 1
ATOM 2067 C C . GLY B 1 84 ? -14.174 4.335 -49.453 1.00 20.16 63 GLY B C 1
ATOM 2068 O O . GLY B 1 84 ? -13.766 4.266 -50.607 1.00 22.60 63 GLY B O 1
ATOM 2069 N N . ASN B 1 85 ? -14.596 3.265 -48.778 1.00 17.92 64 ASN B N 1
ATOM 2070 C CA . ASN B 1 85 ? -14.475 1.924 -49.320 1.00 17.76 64 ASN B CA 1
ATOM 2071 C C . ASN B 1 85 ? -15.600 1.110 -48.742 1.00 17.08 64 ASN B C 1
ATOM 2072 O O . ASN B 1 85 ? -15.467 0.558 -47.608 1.00 17.60 64 ASN B O 1
ATOM 2077 N N . PRO B 1 86 ? -16.700 1.008 -49.464 1.00 16.67 65 PRO B N 1
ATOM 2078 C CA . PRO B 1 86 ? -17.868 0.340 -48.882 1.00 17.49 65 PRO B CA 1
ATOM 2079 C C . PRO B 1 86 ? -17.688 -1.163 -48.606 1.00 18.40 65 PRO B C 1
ATOM 2080 O O . PRO B 1 86 ? -18.549 -1.759 -47.952 1.00 19.14 65 PRO B O 1
ATOM 2084 N N . PHE B 1 87 ? -16.566 -1.746 -49.061 1.00 16.17 66 PHE B N 1
ATOM 2085 C CA . PHE B 1 87 ? -16.250 -3.135 -48.788 1.00 16.10 66 PHE B CA 1
ATOM 2086 C C . PHE B 1 87 ? -15.420 -3.325 -47.526 1.00 18.51 66 PHE B C 1
ATOM 2087 O O . PHE B 1 87 ? -15.167 -4.501 -47.113 1.00 20.93 66 PHE B O 1
ATOM 2095 N N . GLY B 1 88 ? -15.019 -2.238 -46.881 1.00 17.06 67 GLY B N 1
ATOM 2096 C CA . GLY B 1 88 ? -14.277 -2.288 -45.621 1.00 14.84 67 GLY B CA 1
ATOM 2097 C C . GLY B 1 88 ? -14.942 -1.499 -44.518 1.00 15.39 67 GLY B C 1
ATOM 2098 O O . GLY B 1 88 ? -16.106 -1.044 -44.679 1.00 17.47 67 GLY B O 1
ATOM 2099 N N . TYR B 1 89 ? -14.192 -1.284 -43.476 1.00 15.84 68 TYR B N 1
ATOM 2100 C CA . TYR B 1 89 ? -14.680 -0.672 -42.252 1.00 16.62 68 TYR B CA 1
ATOM 2101 C C . TYR B 1 89 ? -13.801 0.486 -41.788 1.00 17.80 68 TYR B C 1
ATOM 2102 O O . TYR B 1 89 ? -12.609 0.588 -42.198 1.00 16.05 68 TYR B O 1
ATOM 2111 N N . GLU B 1 90 ? -14.346 1.342 -40.932 1.00 15.76 69 GLU B N 1
ATOM 2112 C CA . GLU B 1 90 ? -13.609 2.426 -40.313 1.00 16.08 69 GLU B CA 1
ATOM 2113 C C . GLU B 1 90 ? -13.885 2.489 -38.839 1.00 15.97 69 GLU B C 1
ATOM 2114 O O . GLU B 1 90 ? -15.038 2.175 -38.413 1.00 16.84 69 GLU B O 1
ATOM 2120 N N . TRP B 1 91 ? -12.873 2.826 -38.032 1.00 14.54 70 TRP B N 1
ATOM 2121 C CA . TRP B 1 91 ? -13.094 3.065 -36.626 1.00 16.35 70 TRP B CA 1
ATOM 2122 C C . TRP B 1 91 ? -13.843 4.392 -36.470 1.00 17.80 70 TRP B C 1
ATOM 2123 O O . TRP B 1 91 ? -14.613 4.593 -35.517 1.00 19.32 70 TRP B O 1
ATOM 2134 N N . PHE B 1 92 ? -13.546 5.319 -37.365 1.00 16.51 71 PHE B N 1
ATOM 2135 C CA . PHE B 1 92 ? -14.152 6.651 -37.376 1.00 19.08 71 PHE B CA 1
ATOM 2136 C C . PHE B 1 92 ? -13.950 7.255 -38.743 1.00 20.33 71 PHE B C 1
ATOM 2137 O O . PHE B 1 92 ? -13.050 6.822 -39.481 1.00 17.95 71 PHE B O 1
ATOM 2145 N N . PRO B 1 93 ? -14.815 8.238 -39.116 1.00 18.15 72 PRO B N 1
ATOM 2146 C CA . PRO B 1 93 ? -14.752 8.789 -40.477 1.00 17.78 72 PRO B CA 1
ATOM 2147 C C . PRO B 1 93 ? -13.625 9.768 -40.638 1.00 16.76 72 PRO B C 1
ATOM 2148 O O . PRO B 1 93 ? -13.096 10.348 -39.654 1.00 20.43 72 PRO B O 1
ATOM 2152 N N . LEU B 1 94 ? -13.177 9.844 -41.903 1.00 17.22 73 LEU B N 1
ATOM 2153 C CA . LEU B 1 94 ? -12.148 10.751 -42.298 1.00 17.64 73 LEU B CA 1
ATOM 2154 C C . LEU B 1 94 ? -12.606 11.554 -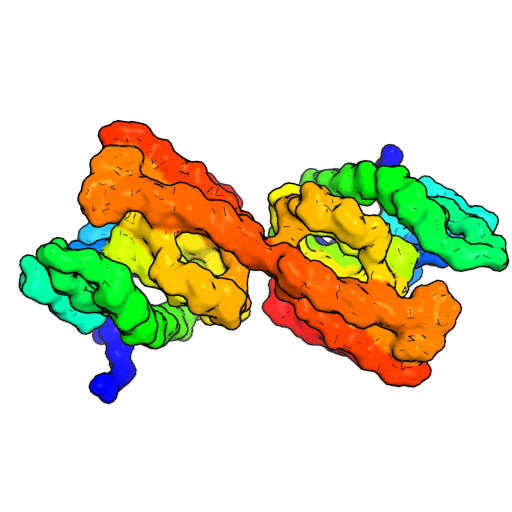43.502 1.00 18.92 73 LEU B C 1
ATOM 2155 O O . LEU B 1 94 ? -13.333 11.033 -44.364 1.00 19.92 73 LEU B O 1
ATOM 2160 N N . ASP B 1 95 ? -12.133 12.786 -43.564 1.00 22.20 74 ASP B N 1
ATOM 2161 C CA . ASP B 1 95 ? -12.272 13.582 -44.831 1.00 22.03 74 ASP B CA 1
ATOM 2162 C C . ASP B 1 95 ? -10.897 13.670 -45.455 1.00 22.92 74 ASP B C 1
ATOM 2163 O O . ASP B 1 95 ? -10.039 14.407 -44.978 1.00 22.57 74 ASP B O 1
ATOM 2168 N N . LEU B 1 96 ? -10.643 12.815 -46.462 1.00 23.42 75 LEU B N 1
ATOM 2169 C CA . LEU B 1 96 ? -9.286 12.609 -46.927 1.00 25.31 75 LEU B CA 1
ATOM 2170 C C . LEU B 1 96 ? -8.627 13.827 -47.641 1.00 31.25 75 LEU B C 1
ATOM 2171 O O . LEU B 1 96 ? -7.380 13.896 -47.729 1.00 34.68 75 LEU B O 1
ATOM 2176 N N . GLU B 1 97 ? -9.462 14.758 -48.115 1.00 30.29 76 GLU B N 1
ATOM 2177 C CA . GLU B 1 97 ? -8.997 15.963 -48.863 1.00 31.41 76 GLU B CA 1
ATOM 2178 C C . GLU B 1 97 ? -8.516 17.061 -47.924 1.00 32.44 76 GLU B C 1
ATOM 2179 O O . GLU B 1 97 ? -7.895 18.021 -48.373 1.00 38.11 76 GLU B O 1
ATOM 2181 N N . ARG B 1 98 ? -8.763 16.911 -46.627 1.00 28.59 77 ARG B N 1
ATOM 2182 C CA . ARG B 1 98 ? -8.459 17.908 -45.621 1.00 31.37 77 ARG B CA 1
ATOM 2183 C C . ARG B 1 98 ? -7.560 17.414 -44.554 1.00 32.91 77 ARG B C 1
ATOM 2184 O O . ARG B 1 98 ? -7.413 16.204 -44.357 1.00 30.91 77 ARG B O 1
ATOM 2192 N N . ASP B 1 99 ? -7.003 18.372 -43.810 1.00 31.25 78 ASP B N 1
ATOM 2193 C CA . ASP B 1 99 ? -6.192 18.050 -42.639 1.00 32.89 78 ASP B CA 1
ATOM 2194 C C . ASP B 1 99 ? -7.041 17.183 -41.697 1.00 29.25 78 ASP B C 1
ATOM 2195 O O . ASP B 1 99 ? -8.197 17.516 -41.391 1.00 28.23 78 ASP B O 1
ATOM 2200 N N . ARG B 1 100 ? -6.453 16.073 -41.272 1.00 28.65 79 ARG B N 1
ATOM 2201 C CA . ARG B 1 100 ? -7.183 15.041 -40.527 1.00 27.01 79 ARG B CA 1
ATOM 2202 C C . ARG B 1 100 ? -7.229 15.234 -39.016 1.00 26.29 79 ARG B C 1
ATOM 2203 O O . ARG B 1 100 ? -7.849 14.468 -38.332 1.00 21.84 79 ARG B O 1
ATOM 2211 N N . THR B 1 101 ? -6.618 16.279 -38.485 1.00 25.18 80 THR B N 1
ATOM 2212 C CA . THR B 1 101 ? -6.543 16.493 -37.055 1.00 26.27 80 THR B CA 1
ATOM 2213 C C . THR B 1 101 ? -7.901 16.489 -36.420 1.00 24.47 80 THR B C 1
ATOM 2214 O O . THR B 1 101 ? -8.109 15.725 -35.485 1.00 25.61 80 THR B O 1
ATOM 2218 N N . LEU B 1 102 ? -8.848 17.256 -36.950 1.00 26.49 81 LEU B N 1
ATOM 2219 C CA . LEU B 1 102 ? -10.149 17.383 -36.329 1.00 26.70 81 LEU B CA 1
ATOM 2220 C C . LEU B 1 102 ? -10.904 16.057 -36.355 1.00 22.93 81 LEU B C 1
ATOM 2221 O O . LEU B 1 102 ? -11.492 15.633 -35.326 1.00 23.45 81 LEU B O 1
ATOM 2226 N N . ALA B 1 103 ? -10.886 15.393 -37.519 1.00 22.53 82 ALA B N 1
ATOM 2227 C CA . ALA B 1 103 ? -11.584 14.133 -37.721 1.00 22.20 82 ALA B CA 1
ATOM 2228 C C . ALA B 1 103 ? -11.033 13.050 -36.744 1.00 20.37 82 ALA B C 1
ATOM 2229 O O . ALA B 1 103 ? -11.777 12.283 -36.157 1.00 18.62 82 ALA B O 1
ATOM 2231 N N . ARG B 1 104 ? -9.728 13.036 -36.551 1.00 19.74 83 ARG B N 1
ATOM 2232 C CA . ARG B 1 104 ? -9.135 12.072 -35.576 1.00 21.36 83 ARG B CA 1
ATOM 2233 C C . ARG B 1 104 ? -9.534 12.352 -34.120 1.00 21.07 83 ARG B C 1
ATOM 2234 O O . ARG B 1 104 ? -9.845 11.437 -33.334 1.00 21.21 83 ARG B O 1
ATOM 2242 N N . LEU B 1 105 ? -9.497 13.661 -33.764 1.00 23.15 84 LEU B N 1
ATOM 2243 C CA . LEU B 1 105 ? -9.868 14.030 -32.432 1.00 24.62 84 LEU B CA 1
ATOM 2244 C C . LEU B 1 105 ? -11.295 13.634 -32.072 1.00 22.28 84 LEU B C 1
ATOM 2245 O O . LEU B 1 105 ? -11.491 12.947 -31.068 1.00 24.03 84 LEU B O 1
ATOM 2250 N N . ALA B 1 106 ? -12.260 13.976 -32.922 1.00 19.63 85 ALA B N 1
ATOM 2251 C CA . ALA B 1 106 ? -13.665 13.619 -32.652 1.00 21.42 85 ALA B CA 1
ATOM 2252 C C . ALA B 1 106 ? -13.871 12.125 -32.757 1.00 22.98 85 ALA B C 1
ATOM 2253 O O . ALA B 1 106 ? -14.596 11.488 -32.004 1.00 24.70 85 ALA B O 1
ATOM 2255 N N . GLY B 1 107 ? -13.257 11.581 -33.789 1.00 20.77 86 GLY B N 1
ATOM 2256 C CA . GLY B 1 107 ? -13.404 10.189 -34.098 1.00 20.40 86 GLY B CA 1
ATOM 2257 C C . GLY B 1 107 ? -12.866 9.238 -33.056 1.00 19.09 86 GLY B C 1
ATOM 2258 O O . GLY B 1 107 ? -13.538 8.258 -32.745 1.00 20.48 86 GLY B O 1
ATOM 2259 N N . ALA B 1 108 ? -11.648 9.448 -32.581 1.00 19.63 87 ALA B N 1
ATOM 2260 C CA . ALA B 1 108 ? -11.141 8.575 -31.522 1.00 21.46 87 ALA B CA 1
ATOM 2261 C C . ALA B 1 108 ? -12.015 8.627 -30.270 1.00 23.20 87 ALA B C 1
ATOM 2262 O O . ALA B 1 108 ? -12.281 7.618 -29.656 1.00 20.18 87 ALA B O 1
ATOM 2264 N N . GLU B 1 109 ? -12.504 9.814 -29.942 1.00 23.38 88 GLU B N 1
ATOM 2265 C CA . GLU B 1 109 ? -13.380 9.928 -28.780 1.00 28.75 88 GLU B CA 1
ATOM 2266 C C . GLU B 1 109 ? -14.712 9.210 -28.930 1.00 26.81 88 GLU B C 1
ATOM 2267 O O . GLU B 1 109 ? -15.211 8.622 -27.993 1.00 29.03 88 GLU B O 1
ATOM 2273 N N . THR B 1 110 ? -15.278 9.202 -30.124 1.00 25.88 89 THR B N 1
ATOM 2274 C CA . THR B 1 110 ? -16.489 8.423 -30.391 1.00 23.82 89 THR B CA 1
ATOM 2275 C C . THR B 1 110 ? -16.254 6.910 -30.475 1.00 24.60 89 THR B C 1
ATOM 2276 O O . THR B 1 110 ? -17.056 6.095 -30.073 1.00 26.12 89 THR B O 1
ATOM 2280 N N . ALA B 1 111 ? -15.104 6.505 -31.016 1.00 20.93 90 ALA B N 1
ATOM 2281 C CA . ALA B 1 111 ? -14.767 5.105 -31.187 1.00 20.91 90 ALA B CA 1
ATOM 2282 C C . ALA B 1 111 ? -14.309 4.426 -29.892 1.00 19.66 90 ALA B C 1
ATOM 2283 O O . ALA B 1 111 ? -14.506 3.202 -29.697 1.00 21.08 90 ALA B O 1
ATOM 2285 N N . HIS B 1 112 ? -13.677 5.237 -29.016 1.00 20.49 91 HIS B N 1
ATOM 2286 C CA . HIS B 1 112 ? -13.138 4.717 -27.779 1.00 20.93 91 HIS B CA 1
ATOM 2287 C C . HIS B 1 112 ? -14.089 3.857 -26.963 1.00 21.43 91 HIS B C 1
ATOM 2288 O O . HIS B 1 112 ? -13.808 2.727 -26.626 1.00 19.66 91 HIS B O 1
ATOM 2295 N N . PRO B 1 113 ? -15.291 4.379 -26.650 1.00 20.88 92 PRO B N 1
ATOM 2296 C CA . PRO B 1 113 ? -16.172 3.508 -25.881 1.00 22.14 92 PRO B CA 1
ATOM 2297 C C . PRO B 1 113 ? -16.601 2.206 -26.544 1.00 22.91 92 PRO B C 1
ATOM 2298 O O . PRO B 1 113 ? -16.899 1.247 -25.860 1.00 22.14 92 PRO B O 1
ATOM 2302 N N . VAL B 1 114 ? -16.662 2.191 -27.883 1.00 21.92 93 VAL B N 1
ATOM 2303 C CA . VAL B 1 114 ? -16.973 1.027 -28.601 1.00 22.28 93 VAL B CA 1
ATOM 2304 C C . VAL B 1 114 ? -15.916 -0.019 -28.486 1.00 20.91 93 VAL B C 1
ATOM 2305 O O . VAL B 1 114 ? -16.186 -1.175 -28.190 1.00 18.92 93 VAL B O 1
ATOM 2309 N N . LEU B 1 115 ? -14.662 0.407 -28.680 1.00 18.23 94 LEU B N 1
ATOM 2310 C CA . LEU B 1 115 ? -13.525 -0.503 -28.536 1.00 19.48 94 LEU B CA 1
ATOM 2311 C C . LEU B 1 115 ? -13.371 -0.992 -27.078 1.00 19.90 94 LEU B C 1
ATOM 2312 O O . LEU B 1 115 ? -13.126 -2.154 -26.833 1.00 21.17 94 LEU B O 1
ATOM 2317 N N . ASP B 1 116 ? -13.552 -0.092 -26.122 1.00 20.33 95 ASP B N 1
ATOM 2318 C CA . ASP B 1 116 ? -13.481 -0.420 -24.720 1.00 22.38 95 ASP B CA 1
ATOM 2319 C C . ASP B 1 116 ? -14.512 -1.494 -24.384 1.00 22.63 95 ASP B C 1
ATOM 2320 O O . ASP B 1 116 ? -14.220 -2.501 -23.710 1.00 21.13 95 ASP B O 1
ATOM 2325 N N . ALA B 1 117 ? -15.727 -1.329 -24.906 1.00 25.17 96 ALA B N 1
ATOM 2326 C CA . ALA B 1 117 ? -16.768 -2.348 -24.640 1.00 24.41 96 ALA B CA 1
ATOM 2327 C C . ALA B 1 117 ? -16.475 -3.689 -25.267 1.00 25.40 96 ALA B C 1
ATOM 2328 O O . ALA B 1 117 ? -16.682 -4.732 -24.652 1.00 24.62 96 ALA B O 1
ATOM 2330 N N . PHE B 1 118 ? -15.887 -3.667 -26.472 1.00 22.17 97 PHE B N 1
ATOM 2331 C CA . PHE B 1 118 ? -15.495 -4.896 -27.144 1.00 22.57 97 PHE B CA 1
ATOM 2332 C C . PHE B 1 118 ? -14.495 -5.672 -26.338 1.00 19.96 97 PHE B C 1
ATOM 2333 O O . PHE B 1 118 ? -14.550 -6.909 -26.205 1.00 21.42 97 PHE B O 1
ATOM 2341 N N . LEU B 1 119 ? -13.488 -4.939 -25.805 1.00 19.28 98 LEU B N 1
ATOM 2342 C CA . LEU B 1 119 ? -12.478 -5.572 -25.021 1.00 18.15 98 LEU B CA 1
ATOM 2343 C C . LEU B 1 119 ? -13.094 -6.224 -23.742 1.00 20.13 98 LEU B C 1
ATOM 2344 O O . LEU B 1 119 ? -12.821 -7.401 -23.426 1.00 21.34 98 LEU B O 1
ATOM 2349 N N . ALA B 1 120 ? -13.939 -5.441 -23.076 1.00 20.04 99 ALA B N 1
ATOM 2350 C CA . ALA B 1 120 ? -14.653 -5.941 -21.911 1.00 24.82 99 ALA B CA 1
ATOM 2351 C C . ALA B 1 120 ? -15.424 -7.228 -22.222 1.00 25.96 99 ALA B C 1
ATOM 2352 O O . ALA B 1 120 ? -15.331 -8.246 -21.477 1.00 25.28 99 ALA B O 1
ATOM 2354 N N . ASP B 1 121 ? -16.183 -7.179 -23.314 1.00 25.16 100 ASP B N 1
ATOM 2355 C CA . ASP B 1 121 ? -16.986 -8.367 -23.765 1.00 27.87 100 ASP B CA 1
ATOM 2356 C C . ASP B 1 121 ? -16.086 -9.567 -24.087 1.00 27.73 100 ASP B C 1
ATOM 2357 O O . ASP B 1 121 ? -16.306 -10.674 -23.680 1.00 27.52 100 ASP B O 1
ATOM 2362 N N . LEU B 1 122 ? -15.005 -9.329 -24.815 1.00 21.60 101 LEU B N 1
ATOM 2363 C CA . LEU B 1 122 ? -14.014 -10.403 -25.076 1.00 23.96 101 LEU B CA 1
ATOM 2364 C C . LEU B 1 122 ? -13.390 -11.051 -23.832 1.00 21.99 101 LEU B C 1
ATOM 2365 O O . LEU B 1 122 ? -13.196 -12.292 -23.752 1.00 24.64 101 LEU B O 1
ATOM 2370 N N . TRP B 1 123 ? -12.991 -10.222 -22.872 1.00 19.33 102 TRP B N 1
ATOM 2371 C CA . TRP B 1 123 ? -12.439 -10.687 -21.623 1.00 20.38 102 TRP B CA 1
ATOM 2372 C C . TRP B 1 123 ? -13.505 -11.537 -20.860 1.00 24.79 102 TRP B C 1
ATOM 2373 O O . TRP B 1 123 ? -13.178 -12.612 -20.445 1.00 23.61 102 TRP B O 1
ATOM 2384 N N . ALA B 1 124 ? -14.729 -11.081 -20.825 1.00 24.93 103 ALA B N 1
ATOM 2385 C CA . ALA B 1 124 ? -15.820 -11.848 -20.184 1.00 26.24 103 ALA B CA 1
ATOM 2386 C C . ALA B 1 124 ? -16.113 -13.161 -20.907 1.00 29.75 103 ALA B C 1
ATOM 2387 O O . ALA B 1 124 ? -16.419 -14.214 -20.273 1.00 27.07 103 ALA B O 1
ATOM 2389 N N . GLN B 1 125 ? -15.988 -13.144 -22.222 1.00 28.60 104 GLN B N 1
ATOM 2390 C CA . GLN B 1 125 ? -16.244 -14.335 -23.016 1.00 31.83 104 GLN B CA 1
ATOM 2391 C C . GLN B 1 125 ? -15.164 -15.389 -22.905 1.00 31.16 104 GLN B C 1
ATOM 2392 O O . GLN B 1 125 ? -15.484 -16.568 -22.935 1.00 34.68 104 GLN B O 1
ATOM 2398 N N . THR B 1 126 ? -13.891 -14.979 -22.794 1.00 28.22 105 THR B N 1
ATOM 2399 C CA . THR B 1 126 ? -12.748 -15.899 -22.848 1.00 28.04 105 THR B CA 1
ATOM 2400 C C . THR B 1 126 ? -12.216 -16.211 -21.473 1.00 27.24 105 THR B C 1
ATOM 2401 O O . THR B 1 126 ? -11.555 -17.214 -21.276 1.00 30.00 105 THR B O 1
ATOM 2405 N N . GLY B 1 127 ? -12.466 -15.359 -20.500 1.00 28.73 106 GLY B N 1
ATOM 2406 C CA . GLY B 1 127 ? -11.900 -15.570 -19.173 1.00 29.11 106 GLY B CA 1
ATOM 2407 C C . GLY B 1 127 ? -10.429 -15.148 -19.112 1.00 31.74 106 GLY B C 1
ATOM 2408 O O . GLY B 1 127 ? -9.739 -15.331 -18.112 1.00 31.00 106 GLY B O 1
ATOM 2409 N N . LEU B 1 128 ? -9.940 -14.523 -20.182 1.00 28.27 107 LEU B N 1
ATOM 2410 C CA . LEU B 1 128 ? -8.619 -13.866 -20.116 1.00 29.30 107 LEU B CA 1
ATOM 2411 C C . LEU B 1 128 ? -8.850 -12.412 -19.719 1.00 27.59 107 LEU B C 1
ATOM 2412 O O . LEU B 1 128 ? -9.983 -11.963 -19.826 1.00 27.12 107 LEU B O 1
ATOM 2417 N N . GLY B 1 129 ? -7.825 -11.679 -19.227 1.00 23.25 108 GLY B N 1
ATOM 2418 C CA . GLY B 1 129 ? -8.022 -10.238 -18.921 1.00 22.58 108 GLY B CA 1
ATOM 2419 C C . GLY B 1 129 ? -6.961 -9.355 -19.560 1.00 20.07 108 GLY B C 1
ATOM 2420 O O . GLY B 1 129 ? -6.092 -9.853 -20.296 1.00 19.26 108 GLY B O 1
ATOM 2421 N N . PRO B 1 130 ? -6.965 -8.092 -19.180 1.00 20.84 109 PRO B N 1
ATOM 2422 C CA . PRO B 1 130 ? -5.981 -7.115 -19.684 1.00 20.99 109 PRO B CA 1
ATOM 2423 C C . PRO B 1 130 ? -4.531 -7.536 -19.532 1.00 20.12 109 PRO B C 1
ATOM 2424 O O . PRO B 1 130 ? -3.744 -7.382 -20.479 1.00 19.27 109 PRO B O 1
ATOM 2428 N N . ALA B 1 131 ? -4.136 -8.090 -18.373 1.00 19.54 110 ALA B N 1
ATOM 2429 C CA . ALA B 1 131 ? -2.772 -8.527 -18.213 1.00 20.27 110 ALA B CA 1
ATOM 2430 C C . ALA B 1 131 ? -2.334 -9.677 -19.075 1.00 20.28 110 ALA B C 1
ATOM 2431 O O . ALA B 1 131 ? -1.133 -9.917 -19.170 1.00 22.55 110 ALA B O 1
ATOM 2433 N N . ASP B 1 132 ? -3.304 -10.386 -19.683 1.00 18.73 111 ASP B N 1
ATOM 2434 C CA . ASP B 1 132 ? -3.006 -11.409 -20.630 1.00 20.39 111 ASP B CA 1
ATOM 2435 C C . ASP B 1 132 ? -3.067 -10.939 -22.089 1.00 19.54 111 ASP B C 1
ATOM 2436 O O . ASP B 1 132 ? -2.966 -11.793 -22.977 1.00 21.76 111 ASP B O 1
ATOM 2441 N N . THR B 1 133 ? -3.228 -9.627 -22.332 1.00 18.34 112 THR B N 1
ATOM 2442 C CA . THR B 1 133 ? -3.666 -9.204 -23.646 1.00 18.90 112 THR B CA 1
ATOM 2443 C C . THR B 1 133 ? -2.678 -8.190 -24.210 1.00 18.19 112 THR B C 1
ATOM 2444 O O . THR B 1 133 ? -2.214 -7.320 -23.498 1.00 17.04 112 THR B O 1
ATOM 2448 N N . ILE B 1 134 ? -2.377 -8.364 -25.496 1.00 17.68 113 ILE B N 1
ATOM 2449 C CA . ILE B 1 134 ? -1.588 -7.378 -26.258 1.00 16.57 113 ILE B CA 1
ATOM 2450 C C . ILE B 1 134 ? -2.517 -6.792 -27.293 1.00 17.17 113 ILE B C 1
ATOM 2451 O O . ILE B 1 134 ? -3.176 -7.504 -28.062 1.00 17.07 113 ILE B O 1
ATOM 2456 N N . LEU B 1 135 ? -2.617 -5.459 -27.309 1.00 15.83 114 LEU B N 1
ATOM 2457 C CA . LEU B 1 135 ? -3.374 -4.807 -28.354 1.00 16.11 114 LEU B CA 1
ATOM 2458 C C . LEU B 1 135 ? -2.415 -4.359 -29.468 1.00 16.47 114 LEU B C 1
ATOM 2459 O O . LEU B 1 135 ? -1.491 -3.618 -29.168 1.00 17.12 114 LEU B O 1
ATOM 2464 N N . VAL B 1 136 ? -2.701 -4.789 -30.683 1.00 14.23 115 VAL B N 1
ATOM 2465 C CA . VAL B 1 136 ? -1.883 -4.567 -31.872 1.00 15.18 115 VAL B CA 1
ATOM 2466 C C . VAL B 1 136 ? -2.720 -3.819 -32.913 1.00 15.91 115 VAL B C 1
ATOM 2467 O O . VAL B 1 136 ? -3.825 -4.258 -33.241 1.00 19.79 115 VAL B O 1
ATOM 2471 N N . GLY B 1 137 ? -2.212 -2.712 -33.441 1.00 13.20 116 GLY B N 1
ATOM 2472 C CA . GLY B 1 137 ? -2.984 -2.012 -34.484 1.00 12.81 116 GLY B CA 1
ATOM 2473 C C . GLY B 1 137 ? -2.136 -1.539 -35.632 1.00 13.75 116 GLY B C 1
ATOM 2474 O O . GLY B 1 137 ? -0.937 -1.389 -35.481 1.00 14.65 116 GLY B O 1
ATOM 2475 N N . PHE B 1 138 ? -2.785 -1.364 -36.785 1.00 12.98 117 PHE B N 1
ATOM 2476 C CA . PHE B 1 138 ? -2.158 -0.754 -37.940 1.00 14.20 117 PHE B CA 1
ATOM 2477 C C . PHE B 1 138 ? -2.908 0.501 -38.337 1.00 13.70 117 PHE B C 1
ATOM 2478 O O . PHE B 1 138 ? -4.142 0.478 -38.461 1.00 14.61 117 PHE B O 1
ATOM 2486 N N . SER B 1 139 ? -2.141 1.591 -38.530 1.00 14.59 118 SER B N 1
ATOM 2487 C CA . SER B 1 139 ? -2.688 2.859 -39.063 1.00 15.12 118 SER B CA 1
ATOM 2488 C C . SER B 1 139 ? -3.792 3.401 -38.136 1.00 12.71 118 SER B C 1
ATOM 2489 O O . SER B 1 139 ? -3.530 3.611 -36.947 1.00 13.63 118 SER B O 1
ATOM 2492 N N . GLN B 1 140 ? -5.014 3.563 -38.655 1.00 12.86 119 GLN B N 1
ATOM 2493 C CA . GLN B 1 140 ? -6.106 4.023 -37.776 1.00 14.44 119 GLN B CA 1
ATOM 2494 C C . GLN B 1 140 ? -6.296 3.061 -36.570 1.00 14.80 119 GLN B C 1
ATOM 2495 O O . GLN B 1 140 ? -6.573 3.475 -35.474 1.00 15.98 119 GLN B O 1
ATOM 2501 N N . GLY B 1 141 ? -6.060 1.746 -36.797 1.00 14.46 120 GLY B N 1
ATOM 2502 C CA . GLY B 1 141 ? -6.117 0.810 -35.696 1.00 14.91 120 GLY B CA 1
ATOM 2503 C C . GLY B 1 141 ? -5.052 0.998 -34.681 1.00 14.41 120 GLY B C 1
ATOM 2504 O O . GLY B 1 141 ? -5.240 0.682 -33.507 1.00 14.50 120 GLY B O 1
ATOM 2505 N N . ALA B 1 142 ? -3.851 1.428 -35.126 1.00 12.87 121 ALA B N 1
ATOM 2506 C CA . ALA B 1 142 ? -2.783 1.757 -34.214 1.00 13.61 121 ALA B CA 1
ATOM 2507 C C . ALA B 1 142 ? -3.126 2.970 -33.366 1.00 14.34 121 ALA B C 1
ATOM 2508 O O . ALA B 1 142 ? -2.819 3.048 -32.176 1.00 13.80 121 ALA B O 1
ATOM 2510 N N . MET B 1 143 ? -3.778 3.942 -33.977 1.00 14.32 122 MET B N 1
ATOM 2511 C CA . MET B 1 143 ? -4.203 5.162 -33.285 1.00 14.46 122 MET B CA 1
ATOM 2512 C C . MET B 1 143 ? -5.190 4.743 -32.187 1.00 14.88 122 MET B C 1
ATOM 2513 O O . MET B 1 143 ? -5.072 5.232 -31.050 1.00 15.89 122 MET B O 1
ATOM 2518 N N . MET B 1 144 ? -6.095 3.842 -32.525 1.00 14.04 123 MET B N 1
ATOM 2519 C CA . MET B 1 144 ? -7.038 3.358 -31.533 1.00 15.42 123 MET B CA 1
ATOM 2520 C C . MET B 1 144 ? -6.410 2.504 -30.467 1.00 14.83 123 MET B C 1
ATOM 2521 O O . MET B 1 144 ? -6.816 2.560 -29.321 1.00 16.30 123 MET B O 1
ATOM 2526 N N . ALA B 1 145 ? -5.393 1.679 -30.830 1.00 12.81 124 ALA B N 1
ATOM 2527 C CA . ALA B 1 145 ? -4.728 0.843 -29.869 1.00 14.26 124 ALA B CA 1
ATOM 2528 C C . ALA B 1 145 ? -4.088 1.680 -28.762 1.00 16.24 124 ALA B C 1
ATOM 2529 O O . ALA B 1 145 ? -4.211 1.382 -27.574 1.00 16.91 124 ALA B O 1
ATOM 2531 N N . LEU B 1 146 ? -3.436 2.791 -29.154 1.00 14.83 125 LEU B N 1
ATOM 2532 C CA . LEU B 1 146 ? -2.879 3.689 -28.233 1.00 16.30 125 LEU B CA 1
ATOM 2533 C C . LEU B 1 146 ? -3.939 4.462 -27.419 1.00 16.36 125 LEU B C 1
ATOM 2534 O O . LEU B 1 146 ? -3.777 4.637 -26.207 1.00 19.91 125 LEU B O 1
ATOM 2539 N N . TYR B 1 147 ? -4.970 4.942 -28.079 1.00 16.10 126 TYR B N 1
ATOM 2540 C CA . TYR B 1 147 ? -5.968 5.853 -27.470 1.00 16.54 126 TYR B CA 1
ATOM 2541 C C . TYR B 1 147 ? -6.763 5.102 -26.411 1.00 17.38 126 TYR B C 1
ATOM 2542 O O . TYR B 1 147 ? -6.806 5.507 -25.256 1.00 18.61 126 TYR B O 1
ATOM 2551 N N . THR B 1 148 ? -7.305 3.953 -26.777 1.00 16.69 127 THR B N 1
ATOM 2552 C CA . THR B 1 148 ? -8.058 3.084 -25.839 1.00 18.56 127 THR B CA 1
ATOM 2553 C C . THR B 1 148 ? -7.130 2.378 -24.881 1.00 16.14 127 THR B C 1
ATOM 2554 O O . THR B 1 148 ? -7.402 2.300 -23.695 1.00 17.74 127 THR B O 1
ATOM 2558 N N . GLY B 1 149 ? -5.994 1.825 -25.386 1.00 16.75 128 GLY B N 1
ATOM 2559 C CA . GLY B 1 149 ? -5.133 1.002 -24.558 1.00 16.92 128 GLY B CA 1
ATOM 2560 C C . GLY B 1 149 ? -4.615 1.736 -23.330 1.00 17.20 128 GLY B C 1
ATOM 2561 O O . GLY B 1 149 ? -4.536 1.181 -22.276 1.00 18.59 128 GLY B O 1
ATOM 2562 N N . LEU B 1 150 ? -4.242 2.981 -23.518 1.00 17.54 129 LEU B N 1
ATOM 2563 C CA . LEU B 1 150 ? -3.609 3.793 -22.459 1.00 18.04 129 LEU B CA 1
ATOM 2564 C C . LEU B 1 150 ? -4.647 4.353 -21.521 1.00 20.42 129 LEU B C 1
ATOM 2565 O O . LEU B 1 150 ? -4.265 4.820 -20.461 1.00 20.76 129 LEU B O 1
ATOM 2570 N N . ARG B 1 151 ? -5.900 4.217 -21.875 1.00 17.94 130 ARG B N 1
ATOM 2571 C CA . ARG B 1 151 ? -7.020 4.686 -20.974 1.00 17.85 130 ARG B CA 1
ATOM 2572 C C . ARG B 1 151 ? -7.634 3.525 -20.175 1.00 21.32 130 ARG B C 1
ATOM 2573 O O . ARG B 1 151 ? -8.565 3.766 -19.384 1.00 24.54 130 ARG B O 1
ATOM 2581 N N . LEU B 1 152 ? -7.185 2.298 -20.369 1.00 20.28 131 LEU B N 1
ATOM 2582 C CA . LEU B 1 152 ? -7.661 1.169 -19.577 1.00 22.01 131 LEU B CA 1
ATOM 2583 C C . LEU B 1 152 ? -7.172 1.276 -18.133 1.00 24.17 131 LEU B C 1
ATOM 2584 O O . LEU B 1 152 ? -6.039 1.554 -17.879 1.00 22.95 131 LEU B O 1
ATOM 2589 N N . PRO B 1 153 ? -8.077 1.013 -17.152 1.00 25.31 132 PRO B N 1
ATOM 2590 C CA . PRO B 1 153 ? -7.707 1.165 -15.751 1.00 27.89 132 PRO B CA 1
ATOM 2591 C C . PRO B 1 153 ? -6.743 0.072 -15.265 1.00 28.49 132 PRO B C 1
ATOM 2592 O O . PRO B 1 153 ? -5.985 0.284 -14.323 1.00 29.37 132 PRO B O 1
ATOM 2596 N N . GLU B 1 154 ? -6.720 -1.094 -15.900 1.00 27.09 133 GLU B N 1
ATOM 2597 C CA . GLU B 1 154 ? -5.710 -2.106 -15.574 1.00 33.03 133 GLU B CA 1
ATOM 2598 C C . GLU B 1 154 ? -4.853 -2.325 -16.827 1.00 25.78 133 GLU B C 1
ATOM 2599 O O . GLU B 1 154 ? -5.441 -2.413 -17.913 1.00 22.95 133 GLU B O 1
ATOM 2605 N N . PRO B 1 155 ? -3.525 -2.387 -16.657 1.00 25.00 134 PRO B N 1
ATOM 2606 C CA . PRO B 1 155 ? -2.663 -2.365 -17.830 1.00 22.15 134 PRO B CA 1
ATOM 2607 C C . PRO B 1 155 ? -2.732 -3.645 -18.652 1.00 22.87 134 PRO B C 1
ATOM 2608 O O . PRO B 1 155 ? -2.785 -4.775 -18.134 1.00 21.86 134 PRO B O 1
ATOM 2612 N N . LEU B 1 156 ? -2.654 -3.452 -19.958 1.00 19.56 135 LEU B N 1
ATOM 2613 C CA . LEU B 1 156 ? -2.353 -4.521 -20.872 1.00 19.68 135 LEU B CA 1
ATOM 2614 C C . LEU B 1 156 ? -0.960 -5.068 -20.66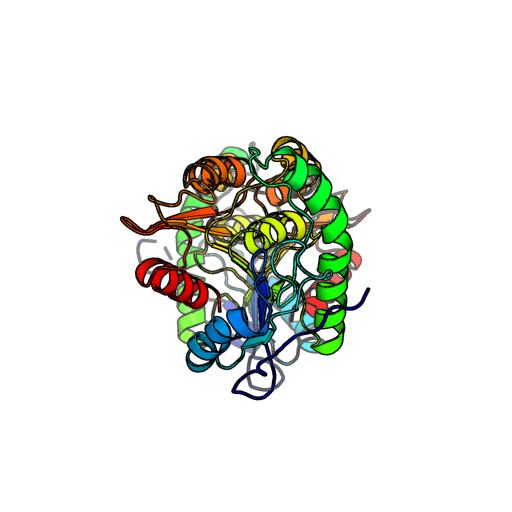3 1.00 18.58 135 LEU B C 1
ATOM 2615 O O . LEU B 1 156 ? -0.077 -4.426 -20.113 1.00 20.55 135 LEU B O 1
ATOM 2620 N N . LYS B 1 157 ? -0.719 -6.247 -21.204 1.00 18.05 136 LYS B N 1
ATOM 2621 C CA . LYS B 1 157 ? 0.597 -6.816 -21.243 1.00 18.87 136 LYS B CA 1
ATOM 2622 C C . LYS B 1 157 ? 1.454 -5.944 -22.149 1.00 18.49 136 LYS B C 1
ATOM 2623 O O . LYS B 1 157 ? 2.610 -5.780 -21.840 1.00 20.14 136 LYS B O 1
ATOM 2629 N N . ALA B 1 158 ? 0.854 -5.382 -23.214 1.00 16.28 137 ALA B N 1
ATOM 2630 C CA . ALA B 1 158 ? 1.631 -4.500 -24.126 1.00 16.14 137 ALA B CA 1
ATOM 2631 C C . ALA B 1 158 ? 0.747 -3.876 -25.197 1.00 14.81 137 ALA B C 1
ATOM 2632 O O . ALA B 1 158 ? -0.341 -4.407 -25.450 1.00 16.00 137 ALA B O 1
ATOM 2634 N N . ILE B 1 159 ? 1.243 -2.804 -25.855 1.00 15.37 138 ILE B N 1
ATOM 2635 C CA . ILE B 1 159 ? 0.619 -2.334 -27.080 1.00 14.00 138 ILE B CA 1
ATOM 2636 C C . ILE B 1 159 ? 1.712 -2.348 -28.184 1.00 14.24 138 ILE B C 1
ATOM 2637 O O . ILE B 1 159 ? 2.806 -1.894 -27.955 1.00 14.81 138 ILE B O 1
ATOM 2642 N N . ILE B 1 160 ? 1.308 -2.768 -29.379 1.00 14.24 139 ILE B N 1
ATOM 2643 C CA . ILE B 1 160 ? 2.114 -2.688 -30.581 1.00 12.94 139 ILE B CA 1
ATOM 2644 C C . ILE B 1 160 ? 1.364 -1.802 -31.595 1.00 15.99 139 ILE B C 1
ATOM 2645 O O . ILE B 1 160 ? 0.251 -2.140 -31.997 1.00 14.87 139 ILE B O 1
ATOM 2650 N N . ALA B 1 161 ? 1.963 -0.657 -31.928 1.00 15.18 140 ALA B N 1
ATOM 2651 C CA . ALA B 1 161 ? 1.364 0.303 -32.856 1.00 14.07 140 ALA B CA 1
ATOM 2652 C C . ALA B 1 161 ? 2.178 0.404 -34.111 1.00 14.72 140 ALA B C 1
ATOM 2653 O O . ALA B 1 161 ? 3.244 1.004 -34.080 1.00 14.10 140 ALA B O 1
ATOM 2655 N N . PHE B 1 162 ? 1.655 -0.144 -35.184 1.00 13.23 141 PHE B N 1
ATOM 2656 C CA . PHE B 1 162 ? 2.281 -0.041 -36.499 1.00 13.28 141 PHE B CA 1
ATOM 2657 C C . PHE B 1 162 ? 1.719 1.170 -37.267 1.00 13.12 141 PHE B C 1
ATOM 2658 O O . PHE B 1 162 ? 0.520 1.267 -37.536 1.00 13.80 141 PHE B O 1
ATOM 2666 N N . SER B 1 163 ? 2.579 2.105 -37.588 1.00 12.82 142 SER B N 1
ATOM 2667 C CA . SER B 1 163 ? 2.223 3.224 -38.493 1.00 14.71 142 SER B CA 1
ATOM 2668 C C . SER B 1 163 ? 1.061 4.105 -38.048 1.00 14.00 142 SER B C 1
ATOM 2669 O O . SER B 1 163 ? 0.245 4.486 -38.848 1.00 13.97 142 SER B O 1
ATOM 2672 N N . GLY B 1 164 ? 1.091 4.450 -36.756 1.00 15.45 143 GLY B N 1
ATOM 2673 C CA . GLY B 1 164 ? 0.132 5.243 -36.080 1.00 15.78 143 GLY B CA 1
ATOM 2674 C C . GLY B 1 164 ? 0.731 6.509 -35.527 1.00 18.05 143 GLY B C 1
ATOM 2675 O O . GLY B 1 164 ? 1.723 7.028 -36.024 1.00 16.67 143 GLY B O 1
ATOM 2676 N N . LEU B 1 165 ? 0.051 7.073 -34.526 1.00 15.93 144 LEU B N 1
ATOM 2677 C CA . LEU B 1 165 ? 0.441 8.307 -33.850 1.00 18.35 144 LEU B CA 1
ATOM 2678 C C . LEU B 1 165 ? -0.476 8.413 -32.617 1.00 18.25 144 LEU B C 1
ATOM 2679 O O . LEU B 1 165 ? -1.392 7.652 -32.482 1.00 15.96 144 LEU B O 1
ATOM 2684 N N . ILE B 1 166 ? -0.203 9.423 -31.781 1.00 17.25 145 ILE B N 1
ATOM 2685 C CA . ILE B 1 166 ? -1.011 9.761 -30.611 1.00 16.70 145 ILE B CA 1
ATOM 2686 C C . ILE B 1 166 ? -2.035 10.774 -31.026 1.00 17.42 145 ILE B C 1
ATOM 2687 O O . ILE B 1 166 ? -1.645 11.900 -31.433 1.00 18.54 145 ILE B O 1
ATOM 2692 N N . VAL B 1 167 ? -3.315 10.401 -30.986 1.00 16.73 146 VAL B N 1
ATOM 2693 C CA . VAL B 1 167 ? -4.404 11.356 -31.209 1.00 18.86 146 VAL B CA 1
ATOM 2694 C C . VAL B 1 167 ? -4.613 12.073 -29.842 1.00 21.52 146 VAL B C 1
ATOM 2695 O O . VAL B 1 167 ? -4.797 11.440 -28.815 1.00 24.29 146 VAL B O 1
ATOM 2699 N N . ALA B 1 168 ? -4.595 13.393 -29.873 1.00 24.57 147 ALA B N 1
ATOM 2700 C CA . ALA B 1 168 ? -4.900 14.214 -28.668 1.00 23.68 147 ALA B CA 1
ATOM 2701 C C . ALA B 1 168 ? -3.874 14.027 -27.510 1.00 23.33 147 ALA B C 1
ATOM 2702 O O . ALA B 1 168 ? -4.222 13.642 -26.428 1.00 23.12 147 ALA B O 1
ATOM 2704 N N . PRO B 1 169 ? -2.619 14.294 -27.784 1.00 23.17 148 PRO B N 1
ATOM 2705 C CA . PRO B 1 169 ? -1.542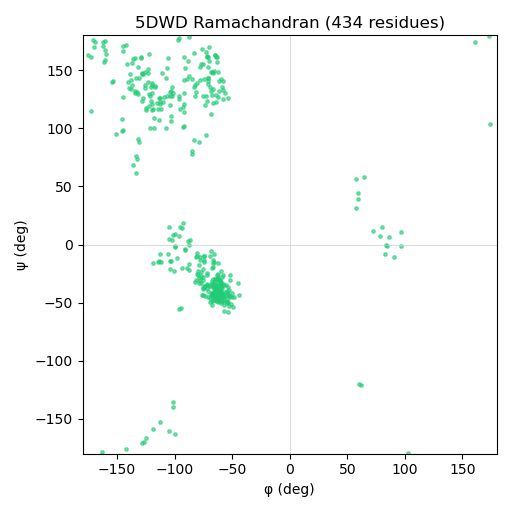 14.132 -26.797 1.00 24.58 148 PRO B CA 1
ATOM 2706 C C . PRO B 1 169 ? -1.734 14.989 -25.523 1.00 26.58 148 PRO B C 1
ATOM 2707 O O . PRO B 1 169 ? -1.481 14.518 -24.430 1.00 26.33 148 PRO B O 1
ATOM 2711 N N . GLU B 1 170 ? -2.282 16.183 -25.637 1.00 31.89 149 GLU B N 1
ATOM 2712 C CA . GLU B 1 170 ? -2.694 16.927 -24.392 1.00 32.76 149 GLU B CA 1
ATOM 2713 C C . GLU B 1 170 ? -3.827 16.243 -23.568 1.00 30.91 149 GLU B C 1
ATOM 2714 O O . GLU B 1 170 ? -3.757 16.159 -22.330 1.00 33.66 149 GLU B O 1
ATOM 2716 N N . LYS B 1 171 ? -4.824 15.684 -24.209 1.00 28.47 150 LYS B N 1
ATOM 2717 C CA . LYS B 1 171 ? -5.833 14.921 -23.507 1.00 30.50 150 LYS B CA 1
ATOM 2718 C C . LYS B 1 171 ? -5.211 13.695 -22.818 1.00 33.33 150 LYS B C 1
ATOM 2719 O O . LYS B 1 171 ? -5.617 13.326 -21.703 1.00 31.82 150 LYS B O 1
ATOM 2725 N N . LEU B 1 172 ? -4.203 13.086 -23.471 1.00 30.61 151 LEU B N 1
ATOM 2726 C CA . LEU B 1 172 ? -3.617 11.823 -22.948 1.00 31.87 151 LEU B CA 1
ATOM 2727 C C . LEU B 1 172 ? -2.910 12.059 -21.613 1.00 27.88 151 LEU B C 1
ATOM 2728 O O . LEU B 1 172 ? -2.994 11.283 -20.656 1.00 31.37 151 LEU B O 1
ATOM 2733 N N . GLU B 1 173 ? -2.174 13.135 -21.553 1.00 32.37 152 GLU B N 1
ATOM 2734 C CA . GLU B 1 173 ? -1.585 13.588 -20.280 1.00 35.20 152 GLU B CA 1
ATOM 2735 C C . GLU B 1 173 ? -2.545 13.538 -19.059 1.00 33.13 152 GLU B C 1
ATOM 2736 O O . GLU B 1 173 ? -2.190 13.027 -18.013 1.00 33.78 152 GLU B O 1
ATOM 2742 N N . ALA B 1 174 ? -3.783 13.981 -19.254 1.00 35.68 153 ALA B N 1
ATOM 2743 C CA . ALA B 1 174 ? -4.786 14.052 -18.222 1.00 37.79 153 ALA B CA 1
ATOM 2744 C C . ALA B 1 174 ? -5.556 12.770 -18.071 1.00 35.11 153 ALA B C 1
ATOM 2745 O O . ALA B 1 174 ? -6.135 12.532 -17.035 1.00 35.45 153 ALA B O 1
ATOM 2747 N N . GLU B 1 175 ? -5.579 11.924 -19.102 1.00 30.44 154 GLU B N 1
ATOM 2748 C CA . GLU B 1 175 ? -6.475 10.781 -19.112 1.00 27.78 154 GLU B CA 1
ATOM 2749 C C . GLU B 1 175 ? -5.791 9.431 -19.030 1.00 23.66 154 GLU B C 1
ATOM 2750 O O . GLU B 1 175 ? -6.474 8.432 -18.864 1.00 25.38 154 GLU B O 1
ATOM 2756 N N . ILE B 1 176 ? -4.478 9.414 -19.132 1.00 23.87 155 ILE B N 1
ATOM 2757 C CA . ILE B 1 176 ? -3.762 8.144 -19.121 1.00 24.25 155 ILE B CA 1
ATOM 2758 C C . ILE B 1 176 ? -4.101 7.414 -17.832 1.00 26.41 155 ILE B C 1
ATOM 2759 O O . ILE B 1 176 ? -4.082 8.042 -16.763 1.00 27.12 155 ILE B O 1
ATOM 2764 N N . ALA B 1 177 ? -4.437 6.132 -17.945 1.00 21.06 156 ALA B N 1
ATOM 2765 C CA . ALA B 1 177 ? -4.921 5.342 -16.803 1.00 23.70 156 ALA B CA 1
ATOM 2766 C C . ALA B 1 177 ? -4.018 4.131 -16.472 1.00 27.41 156 ALA B C 1
ATOM 2767 O O . ALA B 1 177 ? -4.098 3.555 -15.374 1.00 27.96 156 ALA B O 1
ATOM 2769 N N . SER B 1 178 ? -3.126 3.727 -17.385 1.00 22.78 157 SER B N 1
ATOM 2770 C CA . SER B 1 178 ? -2.232 2.633 -17.111 1.00 20.04 157 SER B CA 1
ATOM 2771 C C . SER B 1 178 ? -1.079 2.754 -18.088 1.00 18.45 157 SER B C 1
ATOM 2772 O O . SER B 1 178 ? -1.172 3.566 -19.056 1.00 19.13 157 SER B O 1
ATOM 2775 N N . LYS B 1 179 ? -0.024 1.992 -17.814 1.00 19.56 158 LYS B N 1
ATOM 2776 C CA . LYS B 1 179 ? 1.289 2.197 -18.492 1.00 18.25 158 LYS B CA 1
ATOM 2777 C C . LYS B 1 179 ? 1.895 0.903 -18.906 1.00 19.26 158 LYS B C 1
ATOM 2778 O O . LYS B 1 179 ? 2.997 0.550 -18.488 1.00 21.38 158 LYS B O 1
ATOM 2784 N N . PRO B 1 180 ? 1.262 0.247 -19.889 1.00 17.59 159 PRO B N 1
ATOM 2785 C CA . PRO B 1 180 ? 1.860 -0.947 -20.416 1.00 16.76 159 PRO B CA 1
ATOM 2786 C C . PRO B 1 180 ? 3.089 -0.594 -21.266 1.00 16.54 159 PRO B C 1
ATOM 2787 O O . PRO B 1 180 ? 3.173 0.579 -21.724 1.00 20.21 159 PRO B O 1
ATOM 2791 N N . PRO B 1 181 ? 3.984 -1.549 -21.524 1.00 19.10 160 PRO B N 1
ATOM 2792 C CA . PRO B 1 181 ? 5.028 -1.287 -22.501 1.00 17.93 160 PRO B CA 1
ATOM 2793 C C . PRO B 1 181 ? 4.431 -1.108 -23.895 1.00 16.97 160 PRO B C 1
ATOM 2794 O O . PRO B 1 181 ? 3.435 -1.700 -24.228 1.00 17.44 160 PRO B O 1
ATOM 2798 N N . VAL B 1 182 ? 5.116 -0.263 -24.700 1.00 16.67 161 VAL B N 1
ATOM 2799 C CA . VAL B 1 182 ? 4.596 0.108 -25.993 1.00 16.06 161 VAL B CA 1
ATOM 2800 C C . VAL B 1 182 ? 5.742 -0.011 -26.985 1.00 17.88 161 VAL B C 1
ATOM 2801 O O . VAL B 1 182 ? 6.834 0.486 -26.771 1.00 18.62 161 VAL B O 1
ATOM 2805 N N . LEU B 1 183 ? 5.467 -0.658 -28.096 1.00 15.30 162 LEU B N 1
ATOM 2806 C CA . LEU B 1 183 ? 6.384 -0.683 -29.219 1.00 16.11 162 LEU B CA 1
ATOM 2807 C C . LEU B 1 183 ? 5.757 0.017 -30.419 1.00 15.75 162 LEU B C 1
ATOM 2808 O O . LEU B 1 183 ? 4.652 -0.366 -30.889 1.00 15.22 162 LEU B O 1
ATOM 2813 N N . LEU B 1 184 ? 6.426 1.054 -30.928 1.00 16.26 163 LEU B N 1
ATOM 2814 C CA . LEU B 1 184 ? 6.025 1.761 -32.129 1.00 16.19 163 LEU B CA 1
ATOM 2815 C C . LEU B 1 184 ? 6.882 1.314 -33.280 1.00 16.95 163 LEU B C 1
ATOM 2816 O O . LEU B 1 184 ? 8.108 1.214 -33.101 1.00 16.07 163 LEU B O 1
ATOM 2821 N N . ILE B 1 185 ? 6.243 1.054 -34.429 1.00 15.25 164 ILE B N 1
ATOM 2822 C CA . ILE B 1 185 ? 6.941 0.610 -35.614 1.00 15.83 164 ILE B CA 1
ATOM 2823 C C . ILE B 1 185 ? 6.413 1.405 -36.751 1.00 15.51 164 ILE B C 1
ATOM 2824 O O . ILE B 1 185 ? 5.184 1.473 -36.941 1.00 15.40 164 ILE B O 1
ATOM 2829 N N . HIS B 1 186 ? 7.310 2.001 -37.586 1.00 14.29 165 HIS B N 1
ATOM 2830 C CA . HIS B 1 186 ? 6.823 2.928 -38.593 1.00 14.31 165 HIS B CA 1
ATOM 2831 C C . HIS B 1 186 ? 7.807 2.979 -39.763 1.00 16.13 165 HIS B C 1
ATOM 2832 O O . HIS B 1 186 ? 8.965 3.010 -39.505 1.00 16.67 165 HIS B O 1
ATOM 2839 N N . GLY B 1 187 ? 7.306 3.032 -40.980 1.00 14.86 166 GLY B N 1
ATOM 2840 C CA . GLY B 1 187 ? 8.155 3.180 -42.196 1.00 16.03 166 GLY B CA 1
ATOM 2841 C C . GLY B 1 187 ? 8.536 4.592 -42.489 1.00 17.44 166 GLY B C 1
ATOM 2842 O O . GLY B 1 187 ? 7.743 5.510 -42.376 1.00 16.42 166 GLY B O 1
ATOM 2843 N N . ASP B 1 188 ? 9.816 4.805 -42.825 1.00 20.21 167 ASP B N 1
ATOM 2844 C CA . ASP B 1 188 ? 10.198 6.206 -43.047 1.00 21.19 167 ASP B CA 1
ATOM 2845 C C . ASP B 1 188 ? 9.820 6.820 -44.338 1.00 21.27 167 ASP B C 1
ATOM 2846 O O . ASP B 1 188 ? 9.851 8.026 -44.394 1.00 25.88 167 ASP B O 1
ATOM 2851 N N . LEU B 1 189 ? 9.405 6.034 -45.310 1.00 18.95 168 LEU B N 1
ATOM 2852 C CA . LEU B 1 189 ? 8.866 6.536 -46.559 1.00 19.62 168 LEU B CA 1
ATOM 2853 C C . LEU B 1 189 ? 7.336 6.663 -46.573 1.00 22.24 168 LEU B C 1
ATOM 2854 O O . LEU B 1 189 ? 6.749 6.876 -47.600 1.00 23.36 168 LEU B O 1
ATOM 2859 N N . ASP B 1 190 ? 6.710 6.595 -45.402 1.00 18.21 169 ASP B N 1
ATOM 2860 C CA . ASP B 1 190 ? 5.264 6.642 -45.363 1.00 17.85 169 ASP B CA 1
ATOM 2861 C C . ASP B 1 190 ? 4.731 8.012 -45.644 1.00 18.31 169 ASP B C 1
ATOM 2862 O O . ASP B 1 190 ? 5.058 8.922 -44.901 1.00 18.84 169 ASP B O 1
ATOM 2867 N N . ASP B 1 191 ? 3.929 8.172 -46.695 1.00 18.59 170 ASP B N 1
ATOM 2868 C CA . ASP B 1 191 ? 3.327 9.455 -47.011 1.00 20.72 170 ASP B CA 1
ATOM 2869 C C . ASP B 1 191 ? 1.868 9.517 -46.665 1.00 22.46 170 ASP B C 1
ATOM 2870 O O . ASP B 1 191 ? 1.198 10.492 -46.927 1.00 25.21 170 ASP B O 1
ATOM 2875 N N . VAL B 1 192 ? 1.348 8.463 -46.042 1.00 17.45 171 VAL B N 1
ATOM 2876 C CA . VAL B 1 192 ? -0.028 8.408 -45.670 1.00 16.75 171 VAL B CA 1
ATOM 2877 C C . VAL B 1 192 ? -0.197 8.868 -44.230 1.00 15.99 171 VAL B C 1
ATOM 2878 O O . VAL B 1 192 ? -0.986 9.764 -43.953 1.00 18.04 171 VAL B O 1
ATOM 2882 N N . VAL B 1 193 ? 0.541 8.245 -43.319 1.00 16.05 172 VAL B N 1
ATOM 2883 C CA . VAL B 1 193 ? 0.727 8.720 -41.960 1.00 14.84 172 VAL B CA 1
ATOM 2884 C C . VAL B 1 193 ? 2.218 8.893 -41.847 1.00 15.34 172 VAL B C 1
ATOM 2885 O O . VAL B 1 193 ? 2.987 7.958 -41.682 1.00 15.36 172 VAL B O 1
ATOM 2889 N N . PRO B 1 194 ? 2.729 10.136 -41.974 1.00 17.69 173 PRO B N 1
ATOM 2890 C CA . PRO B 1 194 ? 4.162 10.285 -41.993 1.00 17.98 173 PRO B CA 1
ATOM 2891 C C . PRO B 1 194 ? 4.824 9.936 -40.640 1.00 16.03 173 PRO B C 1
ATOM 2892 O O . PRO B 1 194 ? 4.172 9.937 -39.594 1.00 18.38 173 PRO B O 1
ATOM 2896 N N . VAL B 1 195 ? 6.038 9.436 -40.756 1.00 15.37 174 VAL B N 1
ATOM 2897 C CA . VAL B 1 195 ? 6.863 8.850 -39.709 1.00 16.58 174 VAL B CA 1
ATOM 2898 C C . VAL B 1 195 ? 7.009 9.730 -38.469 1.00 16.54 174 VAL B C 1
ATOM 2899 O O . VAL B 1 195 ? 7.190 9.242 -37.324 1.00 16.74 174 VAL B O 1
ATOM 2903 N N . ILE B 1 196 ? 6.965 11.045 -38.667 1.00 17.21 175 ILE B N 1
ATOM 2904 C CA . ILE B 1 196 ? 6.874 11.985 -37.578 1.00 18.90 175 ILE B CA 1
ATOM 2905 C C . ILE B 1 196 ? 5.852 11.616 -36.489 1.00 18.29 175 ILE B C 1
ATOM 2906 O O . ILE B 1 196 ? 6.092 11.861 -35.331 1.00 18.78 175 ILE B O 1
ATOM 2911 N N . GLY B 1 197 ? 4.765 10.982 -36.892 1.00 17.54 176 GLY B N 1
ATOM 2912 C CA . GLY B 1 197 ? 3.738 10.509 -35.945 1.00 18.75 176 GLY B CA 1
ATOM 2913 C C . GLY B 1 197 ? 4.363 9.679 -34.866 1.00 17.50 176 GLY B C 1
ATOM 2914 O O . GLY B 1 197 ? 4.066 9.844 -33.692 1.00 19.91 176 GLY B O 1
ATOM 2915 N N . SER B 1 198 ? 5.132 8.678 -35.249 1.00 16.14 177 SER B N 1
ATOM 2916 C CA . SER B 1 198 ? 5.716 7.783 -34.198 1.00 16.13 177 SER B CA 1
ATOM 2917 C C . SER B 1 198 ? 6.962 8.412 -33.582 1.00 15.62 177 SER B C 1
ATOM 2918 O O . SER B 1 198 ? 7.239 8.182 -32.413 1.00 14.58 177 SER B O 1
ATOM 2921 N N . GLU B 1 199 ? 7.718 9.211 -34.346 1.00 15.93 178 GLU B N 1
ATOM 2922 C CA . GLU B 1 199 ? 8.884 9.872 -33.762 1.00 18.73 178 GLU B CA 1
ATOM 2923 C C . GLU B 1 199 ? 8.541 10.850 -32.662 1.00 18.40 178 GLU B C 1
ATOM 2924 O O . GLU B 1 199 ? 9.305 10.920 -31.679 1.00 21.38 178 GLU B O 1
ATOM 2930 N N . THR B 1 200 ? 7.465 11.584 -32.777 1.00 18.15 179 THR B N 1
ATOM 2931 C CA . THR B 1 200 ? 7.027 12.511 -31.716 1.00 18.80 179 THR B CA 1
ATOM 2932 C C . THR B 1 200 ? 6.326 11.763 -30.589 1.00 21.60 179 THR B C 1
ATOM 2933 O O . THR B 1 200 ? 6.361 12.188 -29.420 1.00 23.20 179 THR B O 1
ATOM 2937 N N . ALA B 1 201 ? 5.699 10.633 -30.956 1.00 18.60 180 ALA B N 1
ATOM 2938 C CA . ALA B 1 201 ? 5.027 9.776 -29.951 1.00 18.12 180 ALA B CA 1
ATOM 2939 C C . ALA B 1 201 ? 5.975 9.271 -28.893 1.00 18.37 180 ALA B C 1
ATOM 2940 O O . ALA B 1 201 ? 5.583 9.203 -27.713 1.00 18.01 180 ALA B O 1
ATOM 2942 N N . LEU B 1 202 ? 7.161 8.830 -29.322 1.00 17.85 181 LEU B N 1
ATOM 2943 C CA . LEU B 1 202 ? 8.094 8.122 -28.474 1.00 18.55 181 LEU B CA 1
ATOM 2944 C C . LEU B 1 202 ? 8.454 8.969 -27.235 1.00 20.42 181 LEU B C 1
ATOM 2945 O O . LEU B 1 202 ? 8.264 8.566 -26.074 1.00 19.74 181 LEU B O 1
ATOM 2950 N N . PRO B 1 203 ? 8.970 10.174 -27.435 1.00 18.87 182 PRO B N 1
ATOM 2951 C CA . PRO B 1 203 ? 9.260 10.950 -26.206 1.00 18.68 182 PRO B CA 1
ATOM 2952 C C . PRO B 1 203 ? 8.046 11.359 -25.321 1.00 19.76 182 PRO B C 1
ATOM 2953 O O . PRO B 1 203 ? 8.237 11.464 -24.108 1.00 22.62 182 PRO B O 1
ATOM 2957 N N . LYS B 1 204 ? 6.883 11.593 -25.877 1.00 17.46 183 LYS B N 1
ATOM 2958 C CA . LYS B 1 204 ? 5.699 11.850 -25.147 1.00 21.03 183 LYS B CA 1
ATOM 2959 C C . LYS B 1 204 ? 5.379 10.687 -24.254 1.00 20.42 183 LYS B C 1
ATOM 2960 O O . LYS B 1 204 ? 5.086 10.865 -23.057 1.00 21.32 183 LYS B O 1
ATOM 2966 N N . LEU B 1 205 ? 5.416 9.481 -24.840 1.00 18.04 184 LEU B N 1
ATOM 2967 C CA . LEU B 1 205 ? 5.121 8.261 -24.038 1.00 19.53 184 LEU B CA 1
ATOM 2968 C C . LEU B 1 205 ? 6.158 8.052 -22.937 1.00 21.06 184 LEU B C 1
ATOM 2969 O O . LEU B 1 205 ? 5.796 7.736 -21.787 1.00 21.21 184 LEU B O 1
ATOM 2974 N N . ILE B 1 206 ? 7.435 8.320 -23.238 1.00 18.99 185 ILE B N 1
ATOM 2975 C CA . ILE B 1 206 ? 8.442 8.180 -22.210 1.00 23.12 185 ILE B CA 1
ATOM 2976 C C . ILE B 1 206 ? 8.200 9.187 -21.075 1.00 23.31 185 ILE B C 1
ATOM 2977 O O . ILE B 1 206 ? 8.384 8.851 -19.853 1.00 22.90 185 ILE B O 1
ATOM 2982 N N . ASP B 1 207 ? 7.809 10.398 -21.424 1.00 20.67 186 ASP B N 1
ATOM 2983 C CA . ASP B 1 207 ? 7.538 11.453 -20.444 1.00 23.17 186 ASP B CA 1
ATOM 2984 C C . ASP B 1 207 ? 6.365 11.119 -19.534 1.00 26.74 186 ASP B C 1
ATOM 2985 O O . ASP B 1 207 ? 6.335 11.523 -18.364 1.00 26.98 186 ASP B O 1
ATOM 2990 N N . LEU B 1 208 ? 5.422 10.346 -20.061 1.00 22.13 187 LEU B N 1
ATOM 2991 C CA . LEU B 1 208 ? 4.286 9.899 -19.299 1.00 22.30 187 LEU B CA 1
ATOM 2992 C C . LEU B 1 208 ? 4.626 8.708 -18.438 1.00 21.66 187 LEU B C 1
ATOM 2993 O O . LEU B 1 208 ? 3.761 8.245 -17.657 1.00 23.10 187 LEU B O 1
ATOM 2998 N N . GLY B 1 209 ? 5.819 8.158 -18.590 1.00 22.40 188 GLY B N 1
ATOM 2999 C CA . GLY B 1 209 ? 6.249 7.010 -17.781 1.00 23.25 188 GLY B CA 1
ATOM 3000 C C . GLY B 1 209 ? 6.084 5.652 -18.385 1.00 24.43 188 GLY B C 1
ATOM 3001 O O . GLY B 1 209 ? 6.224 4.627 -17.707 1.00 23.82 188 GLY B O 1
ATOM 3002 N N . ILE B 1 210 ? 5.775 5.614 -19.689 1.00 21.57 189 ILE B N 1
ATOM 3003 C CA . ILE B 1 210 ? 5.741 4.380 -20.402 1.00 21.11 189 ILE B CA 1
ATOM 3004 C C . ILE B 1 210 ? 7.088 3.918 -20.822 1.00 21.61 189 ILE B C 1
ATOM 3005 O O . ILE B 1 210 ? 7.984 4.729 -21.247 1.00 23.52 189 ILE B O 1
ATOM 3010 N N . ASP B 1 211 ? 7.294 2.623 -20.693 1.00 20.44 190 ASP B N 1
ATOM 3011 C CA . ASP B 1 211 ? 8.422 1.975 -21.278 1.00 20.67 190 ASP B CA 1
ATOM 3012 C C . ASP B 1 211 ? 8.164 1.761 -22.764 1.00 22.15 190 ASP B C 1
ATOM 3013 O O . ASP B 1 211 ? 7.647 0.715 -23.213 1.00 19.97 190 ASP B O 1
ATOM 3018 N N . ALA B 1 212 ? 8.543 2.784 -23.540 1.00 22.21 191 ALA B N 1
ATOM 3019 C CA . ALA B 1 212 ? 8.203 2.817 -24.959 1.00 20.64 191 ALA B CA 1
ATOM 3020 C C . ALA B 1 212 ? 9.432 2.652 -25.798 1.00 19.95 191 ALA B C 1
ATOM 3021 O O . ALA B 1 212 ? 10.482 3.147 -25.420 1.00 21.54 191 ALA B O 1
ATOM 3023 N N . ARG B 1 213 ? 9.293 2.027 -26.957 1.00 19.69 192 ARG B N 1
ATOM 3024 C CA . ARG B 1 213 ? 10.386 1.850 -27.897 1.00 19.56 192 ARG B CA 1
ATOM 3025 C C . ARG B 1 213 ? 9.888 2.183 -29.280 1.00 19.06 192 ARG B C 1
ATOM 3026 O O . ARG B 1 213 ? 8.716 1.954 -29.582 1.00 19.23 192 ARG B O 1
ATOM 3034 N N . LEU B 1 214 ? 10.841 2.463 -30.173 1.00 17.85 193 LEU B N 1
ATOM 3035 C CA . LEU B 1 214 ? 10.521 2.801 -31.562 1.00 18.77 193 LEU B CA 1
ATOM 3036 C C . LEU B 1 214 ? 11.471 2.112 -32.515 1.00 21.04 193 LEU B C 1
ATOM 3037 O O . LEU B 1 214 ? 12.696 2.136 -32.293 1.00 21.11 193 LEU B O 1
ATOM 3042 N N . HIS B 1 215 ? 10.914 1.508 -33.569 1.00 17.45 194 HIS B N 1
ATOM 3043 C CA . HIS B 1 215 ? 11.635 0.904 -34.607 1.00 17.75 194 HIS B CA 1
ATOM 3044 C C . HIS B 1 215 ? 11.187 1.513 -35.910 1.00 20.80 194 HIS B C 1
ATOM 3045 O O . HIS B 1 215 ? 10.023 1.409 -36.285 1.00 18.62 194 HIS B O 1
ATOM 3052 N N . ILE B 1 216 ? 12.123 2.181 -36.626 1.00 18.45 195 ILE B N 1
ATOM 3053 C CA . ILE B 1 216 ? 11.831 2.668 -37.977 1.00 17.44 195 ILE B CA 1
ATOM 3054 C C . ILE B 1 216 ? 12.228 1.650 -39.025 1.00 20.69 195 ILE B C 1
ATOM 3055 O O . ILE B 1 216 ? 13.377 1.134 -39.020 1.00 21.26 195 ILE B O 1
ATOM 3060 N N . SER B 1 217 ? 11.303 1.365 -39.941 1.00 20.66 196 SER B N 1
ATOM 3061 C CA A SER B 1 217 ? 11.513 0.453 -41.061 1.00 20.97 196 SER B CA 1
ATOM 3062 C C . SER B 1 217 ? 11.987 1.344 -42.167 1.00 22.30 196 SER B C 1
ATOM 3063 O O . SER B 1 217 ? 11.217 1.979 -42.827 1.00 19.09 196 SER B O 1
ATOM 3066 N N . GLN B 1 218 ? 13.312 1.335 -42.411 1.00 23.98 197 GLN B N 1
ATOM 3067 C CA . GLN B 1 218 ? 13.925 2.177 -43.428 1.00 24.27 197 GLN B CA 1
ATOM 3068 C C . GLN B 1 218 ? 13.498 1.707 -44.828 1.00 21.39 197 GLN B C 1
ATOM 3069 O O . GLN B 1 218 ? 13.496 0.532 -45.119 1.00 23.94 197 GLN B O 1
ATOM 3071 N N . GLY B 1 219 ? 13.091 2.653 -45.631 1.00 21.03 198 GLY B N 1
ATOM 3072 C CA . GLY B 1 219 ? 12.757 2.338 -46.997 1.00 22.80 198 GLY B CA 1
ATOM 3073 C C . GLY B 1 219 ? 11.421 1.734 -47.256 1.00 26.70 198 GLY B C 1
ATOM 3074 O O . GLY B 1 219 ? 11.151 1.253 -48.371 1.00 23.34 198 GLY B O 1
ATOM 3075 N N . SER B 1 220 ? 10.552 1.819 -46.265 1.00 22.79 199 SER B N 1
ATOM 3076 C CA . SER B 1 220 ? 9.252 1.262 -46.405 1.00 20.37 199 SER B CA 1
ATOM 3077 C C . SER B 1 220 ? 8.151 2.347 -46.172 1.00 19.63 199 SER B C 1
ATOM 3078 O O . SER B 1 220 ? 8.386 3.275 -45.404 1.00 17.32 199 SER B O 1
ATOM 3081 N N . GLY B 1 221 ? 6.984 2.166 -46.833 1.00 16.74 200 GLY B N 1
ATOM 3082 C CA . GLY B 1 221 ? 5.900 3.131 -46.746 1.00 16.57 200 GLY B CA 1
ATOM 3083 C C . GLY B 1 221 ? 4.839 2.604 -45.768 1.00 15.32 200 GLY B C 1
ATOM 3084 O O . GLY B 1 221 ? 5.156 2.115 -44.677 1.00 15.48 200 GLY B O 1
ATOM 3085 N N . HIS B 1 222 ? 3.588 2.814 -46.160 1.00 16.82 201 HIS B N 1
ATOM 3086 C CA . HIS B 1 222 ? 2.408 2.605 -45.286 1.00 14.93 201 HIS B CA 1
ATOM 3087 C C . HIS B 1 222 ? 2.031 1.136 -45.373 1.00 14.78 201 HIS B C 1
ATOM 3088 O O . HIS B 1 222 ? 1.073 0.724 -46.036 1.00 14.62 201 HIS B O 1
ATOM 3095 N N . THR B 1 223 ? 2.806 0.366 -44.669 1.00 15.24 202 THR B N 1
ATOM 3096 C CA . THR B 1 223 ? 2.654 -1.105 -44.582 1.00 17.53 202 THR B CA 1
ATOM 3097 C C . THR B 1 223 ? 3.428 -1.635 -43.383 1.00 16.47 202 THR B C 1
ATOM 3098 O O . THR B 1 223 ? 4.018 -0.847 -42.647 1.00 17.16 202 THR B O 1
ATOM 3102 N N . ILE B 1 224 ? 3.410 -2.945 -43.178 1.00 18.19 203 ILE B N 1
ATOM 3103 C CA . ILE B 1 224 ? 4.293 -3.608 -42.227 1.00 20.60 203 ILE B CA 1
ATOM 3104 C C . ILE B 1 224 ? 5.414 -4.299 -43.033 1.00 20.91 203 ILE B C 1
ATOM 3105 O O . ILE B 1 224 ? 5.093 -5.226 -43.843 1.00 21.46 203 ILE B O 1
ATOM 3110 N N . ALA B 1 225 ? 6.605 -3.755 -42.891 1.00 20.81 204 ALA B N 1
ATOM 3111 C CA . ALA B 1 225 ? 7.841 -4.209 -43.597 1.00 22.96 204 ALA B CA 1
ATOM 3112 C C . ALA B 1 225 ? 8.265 -5.504 -42.892 1.00 24.19 204 ALA B C 1
ATOM 3113 O O . ALA B 1 225 ? 7.968 -5.734 -41.716 1.00 21.21 204 ALA B O 1
ATOM 3115 N N . GLN B 1 226 ? 8.996 -6.353 -43.605 1.00 26.14 205 GLN B N 1
ATOM 3116 C CA . GLN B 1 226 ? 9.553 -7.559 -42.987 1.00 26.99 205 GLN B CA 1
ATOM 3117 C C . GLN B 1 226 ? 10.338 -7.253 -41.715 1.00 23.83 205 GLN B C 1
ATOM 3118 O O . GLN B 1 226 ? 10.188 -7.947 -40.706 1.00 26.29 205 GLN B O 1
ATOM 3124 N N . ASP B 1 227 ? 11.155 -6.234 -41.730 1.00 23.10 206 ASP B N 1
ATOM 3125 C CA . ASP B 1 227 ? 11.873 -5.906 -40.530 1.00 26.65 206 ASP B CA 1
ATOM 3126 C C . ASP B 1 227 ? 10.984 -5.416 -39.383 1.00 24.76 206 ASP B C 1
ATOM 3127 O O . ASP B 1 227 ? 11.328 -5.670 -38.239 1.00 25.22 206 ASP B O 1
ATOM 3132 N N . GLY B 1 228 ? 9.908 -4.704 -39.676 1.00 23.74 207 GLY B N 1
ATOM 3133 C CA . GLY B 1 228 ? 8.907 -4.310 -38.650 1.00 22.84 207 GLY B CA 1
ATOM 3134 C C . GLY B 1 228 ? 8.246 -5.561 -38.047 1.00 21.58 207 GLY B C 1
ATOM 3135 O O . GLY B 1 228 ? 8.107 -5.696 -36.796 1.00 22.97 207 GLY B O 1
ATOM 3136 N N . LEU B 1 229 ? 7.886 -6.493 -38.900 1.00 20.56 208 LEU B N 1
ATOM 3137 C CA . LEU B 1 229 ? 7.304 -7.757 -38.474 1.00 21.26 208 LEU B CA 1
ATOM 3138 C C . LEU B 1 229 ? 8.258 -8.570 -37.580 1.00 22.16 208 LEU B C 1
ATOM 3139 O O . LEU B 1 229 ? 7.909 -8.969 -36.482 1.00 23.79 208 LEU B O 1
ATOM 3144 N N . ASP B 1 230 ? 9.511 -8.700 -38.016 1.00 24.65 209 ASP B N 1
ATOM 3145 C CA . ASP B 1 230 ? 10.521 -9.302 -37.151 1.00 24.98 209 ASP B CA 1
ATOM 3146 C C . ASP B 1 230 ? 10.764 -8.607 -35.808 1.00 22.95 209 ASP B C 1
ATOM 3147 O O . ASP B 1 230 ? 10.850 -9.308 -34.760 1.00 22.54 209 ASP B O 1
ATOM 3152 N N . THR B 1 231 ? 10.812 -7.277 -35.795 1.00 22.42 210 THR B N 1
ATOM 3153 C CA . THR B 1 231 ? 10.937 -6.485 -34.553 1.00 19.85 210 THR B CA 1
ATOM 3154 C C . THR B 1 231 ? 9.738 -6.833 -33.606 1.00 18.93 210 THR B C 1
ATOM 3155 O O . THR B 1 231 ? 9.948 -7.069 -32.415 1.00 20.48 210 THR B O 1
ATOM 3159 N N . ALA B 1 232 ? 8.525 -6.823 -34.151 1.00 19.77 211 ALA B N 1
ATOM 3160 C CA . ALA B 1 232 ? 7.319 -7.156 -33.390 1.00 18.46 211 ALA B CA 1
ATOM 3161 C C . ALA B 1 232 ? 7.319 -8.577 -32.838 1.00 18.19 211 ALA B C 1
ATOM 3162 O O . ALA B 1 232 ? 6.987 -8.797 -31.706 1.00 18.71 211 ALA B O 1
ATOM 3164 N N . THR B 1 233 ? 7.770 -9.512 -33.635 1.00 21.24 212 THR B N 1
ATOM 3165 C CA . THR B 1 233 ? 7.823 -10.926 -33.235 1.00 20.60 212 THR B CA 1
ATOM 3166 C C . THR B 1 233 ? 8.807 -11.107 -32.083 1.00 21.75 212 THR B C 1
ATOM 3167 O O . THR B 1 233 ? 8.517 -11.736 -31.081 1.00 23.16 212 THR B O 1
ATOM 3171 N N . ALA B 1 234 ? 9.961 -10.485 -32.185 1.00 22.05 213 ALA B N 1
ATOM 3172 C CA . ALA B 1 234 ? 10.903 -10.523 -31.094 1.00 22.23 213 ALA B CA 1
ATOM 3173 C C . ALA B 1 234 ? 10.397 -9.892 -29.825 1.00 21.74 213 ALA B C 1
ATOM 3174 O O . ALA B 1 234 ? 10.702 -10.369 -28.744 1.00 24.00 213 ALA B O 1
ATOM 3176 N N . PHE B 1 235 ? 9.648 -8.779 -29.931 1.00 20.86 214 PHE B N 1
ATOM 3177 C CA . PHE B 1 235 ? 9.055 -8.166 -28.783 1.00 20.32 214 PHE B CA 1
ATOM 3178 C C . PHE B 1 235 ? 8.007 -9.095 -28.151 1.00 19.02 214 PHE B C 1
ATOM 3179 O O . PHE B 1 235 ? 7.974 -9.216 -26.936 1.00 24.01 214 PHE B O 1
ATOM 3187 N N . LEU B 1 236 ? 7.173 -9.708 -28.963 1.00 18.82 215 LEU B N 1
ATOM 3188 C CA . LEU B 1 236 ? 6.176 -10.734 -28.471 1.00 21.65 215 LEU B CA 1
ATOM 3189 C C . LEU B 1 236 ? 6.888 -11.898 -27.716 1.00 22.87 215 LEU B C 1
ATOM 3190 O O . LEU B 1 236 ? 6.447 -12.306 -26.636 1.00 25.11 215 LEU B O 1
ATOM 3195 N N . ARG B 1 237 ? 8.025 -12.325 -28.251 1.00 25.20 216 ARG B N 1
ATOM 3196 C CA . ARG B 1 237 ? 8.793 -13.374 -27.581 1.00 27.59 216 ARG B CA 1
ATOM 3197 C C . ARG B 1 237 ? 9.303 -12.902 -26.230 1.00 28.23 216 ARG B C 1
ATOM 3198 O O . ARG B 1 237 ? 9.384 -13.723 -25.281 1.00 32.68 216 ARG B O 1
ATOM 3206 N N . GLU B 1 238 ? 9.638 -11.622 -26.079 1.00 24.74 217 GLU B N 1
ATOM 3207 C CA . GLU B 1 238 ? 10.105 -11.090 -24.800 1.00 28.98 217 GLU B CA 1
ATOM 3208 C C . GLU B 1 238 ? 9.006 -11.142 -23.782 1.00 32.11 217 GLU B C 1
ATOM 3209 O O . GLU B 1 238 ? 9.270 -11.403 -22.610 1.00 36.98 217 GLU B O 1
ATOM 3215 N N . ILE B 1 239 ? 7.773 -10.792 -24.185 1.00 30.78 218 ILE B N 1
ATOM 3216 C CA . ILE B 1 239 ? 6.759 -10.530 -23.161 1.00 31.62 218 ILE B CA 1
ATOM 3217 C C . ILE B 1 239 ? 5.723 -11.604 -22.940 1.00 34.80 218 ILE B C 1
ATOM 3218 O O . ILE B 1 239 ? 5.096 -11.570 -21.899 1.00 36.29 218 ILE B O 1
ATOM 3223 N N . LEU B 1 240 ? 5.627 -12.560 -23.862 1.00 31.88 219 LEU B N 1
ATOM 3224 C CA . LEU B 1 240 ? 4.663 -13.653 -23.859 1.00 37.94 219 LEU B CA 1
ATOM 3225 C C . LEU B 1 240 ? 5.297 -14.832 -23.160 1.00 49.38 219 LEU B C 1
ATOM 3226 O O . LEU B 1 240 ? 6.495 -14.799 -22.835 1.00 53.98 219 LEU B O 1
#

Secondary structure (DSSP, 8-state):
------EE--TTSS-SEEEEEE--TTB-HHHHHHHHHHHHTT-TTEEEE-PPPSEEETTEEEEEESS---SSS--HHHHHHHHHHHHHHHHHHHHHHHHHHT--GGGEEEEEETHHHHHHHHHHTTSSS--SEEEEES---SSHHHHHHH------EEEEEETT-SSS-THHHHHHHHHHHHTT--EEEEEETT--SS--HHHHHHHHHHHHHH-/--------------EE--TTSS-SEEEEEE--TTB-HHHHHHHHHHHHTT-TTEEEE-PPPSEEETTEEEEEESS---TTS-SHHHHHHHHHHHHHHHHHHHHHHHHHHS--GGGEEEEEETHHHHHHHHHHTT-SS--SEEEEES---S-HHHHHHH------EEEEEETT-SSS-THHHHHHHHHHHHTT--EEEEEETT--SS--HHHHHHHHHHHHHH-

Foldseek 3Di:
DAWAFDKDAAQQRAAQAEEEEEEAQQAAQVVRCVLVVVCSVVGRNYMYGYTFADAQHPVHNVGGHLFHADPPDDGLVRLQVRLVVSQVNVLVNQVVVCVVRVHHQQRYEYEYAENSLQNQCSNQQQDQEHHQEYERELYAHRPLVCNLVRGRYAHAYEYEYECAEPVRHPVRSVVVQVSSVVVVHNYDYHYHYPDYRDQDPVNSVVVSVVVVVRD/DDWDDVPLQEWIADKAAQQVPAAQAEEEEEEAQQAAQVVRCVLVVVLSVVGRRYMYTYTFARAQHPVHNVGGHLFYADQVDDGLVRLQVSLVVSQVNVLSNQVVVCVVRVNHQQRYEYEYAENSLQNQVSNQQQDQEHHLEYERELYAHRPLVVCLVRGRDAHAYEYEYECAEPRRHPVRVVVRQVSSVVSPHNYYYHYDYPDYRDQDPVNSVVVSVVVVVRD

Radius of gyration: 24.06 Å; Cα contacts (8 Å, |Δi|>4): 987; chains: 2; bounding box: 57×44×66 Å

Nearest PDB structures (foldseek):
  5dwd-assembly1_A  TM=1.005E+00  e=5.777E-46  Pelagibacterium halotolerans B2
  4fhz-assembly1_A-2  TM=9.484E-01  e=1.153E-23  Cereibacter sphaeroides
  4ftw-assembly1_A-2  TM=9.411E-01  e=1.959E-23  Cereibacter sphaeroides 2.4.1
  5syn-assembly3_C  TM=8.621E-01  e=1.574E-16  Homo sapiens
  6bje-assembly2_B  TM=8.147E-01  e=6.859E-16  Homo sapiens

Organism: Pelagibacterium halotolerans (strain DSM 22347 / JCM 15775 / CGMCC 1.7692 / B2) (NCBI:txid1082931)

B-factor: mean 26.36, std 10.6, range [10.64, 81.06]

Solvent-accessible surface area: 18579 Å² total; per-residue (Å²): 115,97,20,83,32,48,88,29,79,8,82,57,70,61,31,119,10,0,0,0,0,0,0,4,63,17,23,29,0,180,77,16,23,63,22,0,93,107,1,50,116,41,12,63,46,2,17,0,7,0,1,37,4,34,95,94,2,72,59,51,99,180,2,68,12,1,1,85,35,71,127,115,156,120,60,71,135,23,33,69,57,4,0,110,92,2,37,77,28,0,54,51,16,0,55,68,10,37,89,137,38,73,30,16,19,66,42,0,0,0,0,0,37,11,5,0,0,7,0,0,4,22,0,0,0,34,9,109,87,34,5,58,0,0,0,0,2,1,1,27,22,9,13,45,129,28,4,135,90,87,31,48,10,32,1,31,0,4,1,4,0,2,45,107,5,141,74,4,72,25,109,13,1,65,67,2,43,76,77,0,94,123,19,20,6,64,9,80,54,48,35,3,133,53,23,25,53,72,48,13,118,59,0,22,74,37,0,20,51,4,0,142,116,44,68,70,108,86,34,111,156,133,136,57,74,13,44,7,26,19,7,58,10,90,66,68,69,37,151,9,0,0,0,0,0,0,4,54,18,23,29,0,189,84,17,22,63,22,0,92,94,0,44,128,49,15,63,46,2,17,1,1,0,1,23,4,32,86,92,2,73,56,52,99,181,3,69,11,1,1,85,34,65,113,96,158,118,61,74,139,28,34,66,60,4,0,87,89,1,38,75,27,0,52,46,14,0,53,68,5,34,90,133,48,69,26,19,26,70,44,0,0,0,0,0,36,11,5,0,0,8,0,0,3,8,0,0,0,31,7,105,103,68,6,55,0,0,0,0,1,1,1,27,23,7,11,62,81,76,3,108,90,73,35,49,10,60,1,40,0,4,1,4,0,2,59,115,5,134,75,3,65,24,110,8,1,81,79,3,41,69,52,0,81,91,15,8,6,51,12,95,51,52,56,2,83,54,16,23,53,72,49,18,117,57,0,26,74,38,0,9,51,5,0,145,109,43,67